Protein AF-0000000083564332 (afdb_homodimer)

Secondary structure (DSSP, 8-state):
--------------------------------------TT-----------------EEEEEEE--TTS--EEEEETTEEEEEEE-TT-BPPPEEE-SEEEEEEEEETT-TTS-SEEEEEEE-SSEEEEEEES-TTTT--EEEEEEEBTBEEEEEEE--TT---EEEEETTEEEEEEE-TT-BPPBEEE-SEEEEEEEEETT-SS---EEEEEEE-TT-EEEEEEESBSS--GGGTT-B-EEEEEEES-------/---------------------------------------------------------EEEEEEE--TTS--EEEEETTEEEEEEE-TT-BPPPEEE-SEEEEEEEEETT-TTS-SEEEEEEE-SSEEEEEEES-TTTT--EEEEEEEBTBEEEEEEE--TT---EEEEETTEEEEEEE-TT-BPPBEEE-SEEEEEEEEETT-TT--SEEEEEEE-TT-EEEEEEESBSS--GGGTT-B-EEEEEEES-------

Organism: NCBI:txid148449

Sequence (510 aa):
MPVSRRTALKSLGVAGGLTAASGTVFATGEHESDERSKQKKGGTAGDEHEQATDVPAAAVRVAHFSPDAPNVDVYVDWTRVLEDVPYGEISPYLEVEPGTYTVTITPAGDPETKAFEGEVTVGSGFYTVAAIGELGAGTFRPEVLTDAGSALVRAFHASPDAPAVDVYADGEPLFTNLSFGESTNYLAVPAGSYSLSLRPAGDAETVVAEFDATVEAGTAYTASAIGYLQPPADAADRGLEAAISVDGAMSASDDMPVSRRTALKSLGVAGGLTAASGTVFATGEHESDERSKQKKGGTAGDEHEQATDVPAAAVRVAHFSPDAPNVDVYVDWTRVLEDVPYGEISPYLEVEPGTYTVTITPAGDPETKAFEGEVTVGSGFYTVAAIGELGAGTFRPEVLTDAGSALVRAFHASPDAPAVDVYADGEPLFTNLSFGESTNYLAVPAGSYSLSLRPAGDAETVVAEFDATVEAGTAYTASAIGYLQPPADAADRGLEAAISVDGAMSASDD

Radius of gyration: 36.52 Å; Cα contacts (8 Å, |Δi|>4): 1128; chains: 2; bounding box: 143×78×130 Å

Structure (mmCIF, N/CA/C/O backbone):
data_AF-0000000083564332-model_v1
#
loop_
_entity.id
_entity.type
_entity.pdbx_description
1 polymer 'Uncharacterized protein DUF4397'
#
loop_
_atom_site.group_PDB
_atom_site.id
_atom_site.type_symbol
_atom_site.label_atom_id
_atom_site.label_alt_id
_atom_site.label_comp_id
_atom_site.label_asym_id
_atom_site.label_entity_id
_atom_site.label_seq_id
_atom_site.pdbx_PDB_ins_code
_atom_site.Cartn_x
_atom_site.Cartn_y
_atom_site.Cartn_z
_atom_site.occupancy
_atom_site.B_iso_or_equiv
_atom_site.auth_seq_id
_atom_site.auth_comp_id
_atom_site.auth_asym_id
_atom_site.auth_atom_id
_atom_site.pdbx_PDB_model_num
ATOM 1 N N . MET A 1 1 ? 10.727 -2.551 -61.781 1 20.52 1 MET A N 1
ATOM 2 C CA . MET A 1 1 ? 11.258 -1.196 -61.719 1 20.52 1 MET A CA 1
ATOM 3 C C . MET A 1 1 ? 12.68 -1.209 -61.156 1 20.52 1 MET A C 1
ATOM 5 O O . MET A 1 1 ? 13.094 -2.178 -60.5 1 20.52 1 MET A O 1
ATOM 9 N N . PRO A 1 2 ? 13.477 -0.041 -61 1 20.36 2 PRO A N 1
ATOM 10 C CA . PRO A 1 2 ? 14.922 0.136 -61.125 1 20.36 2 PRO A CA 1
ATOM 11 C C . PRO A 1 2 ? 15.688 -0.277 -59.875 1 20.36 2 PRO A C 1
ATOM 13 O O . PRO A 1 2 ? 15.203 -0.067 -58.75 1 20.36 2 PRO A O 1
ATOM 16 N N . VAL A 1 3 ? 16.656 -1.274 -59.906 1 23.8 3 VAL A N 1
ATOM 17 C CA . VAL A 1 3 ? 17.641 -2.061 -59.156 1 23.8 3 VAL A CA 1
ATOM 18 C C . VAL A 1 3 ? 18.844 -1.188 -58.812 1 23.8 3 VAL A C 1
ATOM 20 O O . VAL A 1 3 ? 19.906 -1.7 -58.469 1 23.8 3 VAL A O 1
ATOM 23 N N . SER A 1 4 ? 18.547 0.204 -58.531 1 20.61 4 SER A N 1
ATOM 24 C CA . SER A 1 4 ? 19.797 0.959 -58.594 1 20.61 4 SER A CA 1
ATOM 25 C C . SER A 1 4 ? 20.812 0.445 -57.594 1 20.61 4 SER A C 1
ATOM 27 O O . SER A 1 4 ? 20.453 0.12 -56.438 1 20.61 4 SER A O 1
ATOM 29 N N . ARG A 1 5 ? 22.156 0.259 -58.031 1 19.39 5 ARG A N 1
ATOM 30 C CA . ARG A 1 5 ? 23.5 -0.304 -57.938 1 19.39 5 ARG A CA 1
ATOM 31 C C . ARG A 1 5 ? 24.281 0.304 -56.781 1 19.39 5 ARG A C 1
ATOM 33 O O . ARG A 1 5 ? 23.906 1.361 -56.281 1 19.39 5 ARG A O 1
ATOM 40 N N . ARG A 1 6 ? 25.594 -0.061 -56.531 1 19.69 6 ARG A N 1
ATOM 41 C CA . ARG A 1 6 ? 26.703 -0.581 -55.719 1 19.69 6 ARG A CA 1
ATOM 42 C C . ARG A 1 6 ? 27.688 0.523 -55.406 1 19.69 6 ARG A C 1
ATOM 44 O O . ARG A 1 6 ? 28.734 0.262 -54.781 1 19.69 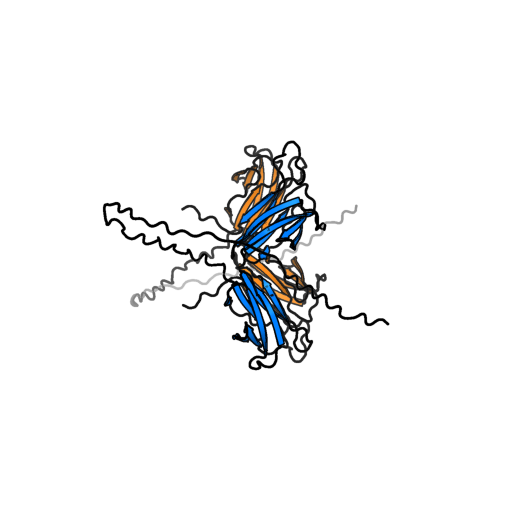6 ARG A O 1
ATOM 51 N N . THR A 1 7 ? 27.5 1.932 -55.688 1 18.09 7 THR A N 1
ATOM 52 C CA . THR A 1 7 ? 28.797 2.496 -56.031 1 18.09 7 THR A CA 1
ATOM 53 C C . THR A 1 7 ? 29.75 2.445 -54.844 1 18.09 7 THR A C 1
ATOM 55 O O . THR A 1 7 ? 29.312 2.605 -53.688 1 18.09 7 THR A O 1
ATOM 58 N N . ALA A 1 8 ? 31.172 2.414 -55.062 1 17.33 8 ALA A N 1
ATOM 59 C CA . ALA A 1 8 ? 32.594 2.07 -54.906 1 17.33 8 ALA A CA 1
ATOM 60 C C . ALA A 1 8 ? 33.312 3.107 -54.062 1 17.33 8 ALA A C 1
ATOM 62 O O . ALA A 1 8 ? 34.5 2.938 -53.75 1 17.33 8 ALA A O 1
ATOM 63 N N . LEU A 1 9 ? 32.688 4.121 -53.406 1 16.83 9 LEU A N 1
ATOM 64 C CA . LEU A 1 9 ? 33.656 5.207 -53.344 1 16.83 9 LEU A CA 1
ATOM 65 C C . LEU A 1 9 ? 34.844 4.84 -52.469 1 16.83 9 LEU A C 1
ATOM 67 O O . LEU A 1 9 ? 34.688 4.543 -51.281 1 16.83 9 LEU A O 1
ATOM 71 N N . LYS A 1 10 ? 36.125 4.664 -53 1 16.08 10 LYS A N 1
ATOM 72 C CA . LYS A 1 10 ? 37.5 4.266 -52.844 1 16.08 10 LYS A CA 1
ATOM 73 C C . LYS A 1 10 ? 38.281 5.27 -52 1 16.08 10 LYS A C 1
ATOM 75 O O . LYS A 1 10 ? 39.312 4.934 -51.438 1 16.08 10 LYS A O 1
ATOM 80 N N . SER A 1 11 ? 38 6.57 -51.844 1 15.91 11 SER A N 1
ATOM 81 C CA . SER A 1 11 ? 39.188 7.43 -52 1 15.91 11 SER A CA 1
ATOM 82 C C . SER A 1 11 ? 40.188 7.219 -50.875 1 15.91 11 SER A C 1
ATOM 84 O O . SER A 1 11 ? 39.812 7.137 -49.688 1 15.91 11 SER A O 1
ATOM 86 N N . LEU A 1 12 ? 41.5 6.758 -51.125 1 17.3 12 LEU A N 1
ATOM 87 C CA . LEU A 1 12 ? 42.844 6.344 -50.719 1 17.3 12 LEU A CA 1
ATOM 88 C C . LEU A 1 12 ? 43.625 7.531 -50.219 1 17.3 12 LEU A C 1
ATOM 90 O O . LEU A 1 12 ? 44.781 7.375 -49.812 1 17.3 12 LEU A O 1
ATOM 94 N N . GLY A 1 13 ? 43.094 8.648 -49.812 1 16.19 13 GLY A N 1
ATOM 95 C CA . GLY A 1 13 ? 44.031 9.734 -50 1 16.19 13 GLY A CA 1
ATOM 96 C C . GLY A 1 13 ? 45.344 9.523 -49.219 1 16.19 13 GLY A C 1
ATOM 97 O O . GLY A 1 13 ? 45.312 9.047 -48.094 1 16.19 13 GLY A O 1
ATOM 98 N N . VAL A 1 14 ? 46.531 9.625 -49.844 1 15.98 14 VAL A N 1
ATOM 99 C CA . VAL A 1 14 ? 47.969 9.43 -50.062 1 15.98 14 VAL A CA 1
ATOM 100 C C . VAL A 1 14 ? 48.75 10.273 -49.094 1 15.98 14 VAL A C 1
ATOM 102 O O . VAL A 1 14 ? 49.656 9.758 -48.406 1 15.98 14 VAL A O 1
ATOM 105 N N . ALA A 1 15 ? 49.062 11.555 -49.281 1 15.67 15 ALA A N 1
ATOM 106 C CA . ALA A 1 15 ? 50.375 11.922 -49.75 1 15.67 15 ALA A CA 1
ATOM 107 C C . ALA A 1 15 ? 51.312 12.273 -48.562 1 15.67 15 ALA A C 1
ATOM 109 O O . ALA A 1 15 ? 52.438 11.812 -48.5 1 15.67 15 ALA A O 1
ATOM 110 N N . GLY A 1 16 ? 51.312 13.461 -47.875 1 15.33 16 GLY A N 1
ATOM 111 C CA . GLY A 1 16 ? 52.344 14.438 -48.125 1 15.33 16 GLY A CA 1
ATOM 112 C C . GLY A 1 16 ? 53.594 14.188 -47.281 1 15.33 16 GLY A C 1
ATOM 113 O O . GLY A 1 16 ? 53.531 13.445 -46.312 1 15.33 16 GLY A O 1
ATOM 114 N N . GLY A 1 17 ? 54.688 15.141 -47.25 1 15.52 17 GLY A N 1
ATOM 115 C CA . GLY A 1 17 ? 56.062 15.367 -47.594 1 15.52 17 GLY A CA 1
ATOM 116 C C . GLY A 1 17 ? 57 15.258 -46.406 1 15.52 17 GLY A C 1
ATOM 117 O O . GLY A 1 17 ? 56.562 15.172 -45.25 1 15.52 17 GLY A O 1
ATOM 118 N N . LEU A 1 18 ? 58 16.281 -46.219 1 15.47 18 LEU A N 1
ATOM 119 C CA . LEU A 1 18 ? 59.438 16.328 -46.438 1 15.47 18 LEU A CA 1
ATOM 120 C C . LEU A 1 18 ? 60.188 16.172 -45.125 1 15.47 18 LEU A C 1
ATOM 122 O O . LEU A 1 18 ? 59.562 15.961 -44.062 1 15.47 18 LEU A O 1
ATOM 126 N N . THR A 1 19 ? 61 17.266 -44.594 1 15.44 19 THR A N 1
ATOM 127 C CA . THR A 1 19 ? 62.469 17.266 -44.656 1 15.44 19 THR A CA 1
ATOM 128 C C . THR A 1 19 ? 63.062 16.828 -43.344 1 15.44 19 THR A C 1
ATOM 130 O O . THR A 1 19 ? 62.375 16.781 -42.312 1 15.44 19 THR A O 1
ATOM 133 N N . ALA A 1 20 ? 64.188 17.641 -42.812 1 15.4 20 ALA A N 1
ATOM 134 C CA . ALA A 1 20 ? 65.625 17.344 -42.719 1 15.4 20 ALA A CA 1
ATOM 135 C C . ALA A 1 20 ? 66 16.984 -41.281 1 15.4 20 ALA A C 1
ATOM 137 O O . ALA A 1 20 ? 65.25 17.188 -40.344 1 15.4 20 ALA A O 1
ATOM 138 N N . ALA A 1 21 ? 67.25 17.688 -40.719 1 15.02 21 ALA A N 1
ATOM 139 C CA . ALA A 1 21 ? 68.562 17.156 -40.438 1 15.02 21 ALA A CA 1
ATOM 140 C C . ALA A 1 21 ? 68.75 16.953 -38.938 1 15.02 21 ALA A C 1
ATOM 142 O O . ALA A 1 21 ? 69.188 15.867 -38.5 1 15.02 21 ALA A O 1
ATOM 143 N N . SER A 1 22 ? 69.062 18.031 -38 1 15.86 22 SER A N 1
ATOM 144 C CA . SER A 1 22 ? 70.438 18.109 -37.594 1 15.86 22 SER A CA 1
ATOM 145 C C . SER A 1 22 ? 70.688 17.328 -36.281 1 15.86 22 SER A C 1
ATOM 147 O O . SER A 1 22 ? 69.75 17.094 -35.531 1 15.86 22 SER A O 1
ATOM 149 N N . GLY A 1 23 ? 72.062 17.234 -35.781 1 15.42 23 GLY A N 1
ATOM 150 C CA . GLY A 1 23 ? 73.062 16.312 -35.188 1 15.42 23 GLY A CA 1
ATOM 151 C C . GLY A 1 23 ? 73 16.266 -33.688 1 15.42 23 GLY A C 1
ATOM 152 O O . GLY A 1 23 ? 72.688 15.203 -33.094 1 15.42 23 GLY A O 1
ATOM 153 N N . THR A 1 24 ? 73.75 17.25 -32.969 1 16.41 24 THR A N 1
ATOM 154 C CA . THR A 1 24 ? 74.938 16.844 -32.188 1 16.41 24 THR A CA 1
ATOM 155 C C . THR A 1 24 ? 74.5 16.406 -30.781 1 16.41 24 THR A C 1
ATOM 157 O O . THR A 1 24 ? 73.438 16.719 -30.312 1 16.41 24 THR A O 1
ATOM 160 N N . VAL A 1 25 ? 75.688 16.047 -29.875 1 16.5 25 VAL A N 1
ATOM 161 C CA . VAL A 1 25 ? 76.25 15.047 -28.969 1 16.5 25 VAL A CA 1
ATOM 162 C C . VAL A 1 25 ? 76.062 15.508 -27.531 1 16.5 25 VAL A C 1
ATOM 164 O O . VAL A 1 25 ? 76 14.688 -26.609 1 16.5 25 VAL A O 1
ATOM 167 N N . PHE A 1 26 ? 75.625 16.75 -27.172 1 16.23 26 PHE A N 1
ATOM 168 C CA . PHE A 1 26 ? 76.5 17.203 -26.109 1 16.23 26 PHE A CA 1
ATOM 169 C C . PHE A 1 26 ? 76.312 16.359 -24.844 1 16.23 26 PHE A C 1
ATOM 171 O O . PHE A 1 26 ? 75.188 16.031 -24.5 1 16.23 26 PHE A O 1
ATOM 178 N N . ALA A 1 27 ? 77.438 16.109 -24.172 1 15.85 27 ALA A N 1
ATOM 179 C CA . ALA A 1 27 ? 78.062 15.203 -23.234 1 15.85 27 ALA A CA 1
ATOM 180 C C . ALA A 1 27 ? 77.5 15.367 -21.828 1 15.85 27 ALA A C 1
ATOM 182 O O . ALA A 1 27 ? 77.125 14.383 -21.203 1 15.85 27 ALA A O 1
ATOM 183 N N . THR A 1 28 ? 77.938 16.453 -21.094 1 17.2 28 THR A N 1
ATOM 184 C CA . THR A 1 28 ? 78.875 16.188 -20.016 1 17.2 28 THR A CA 1
ATOM 185 C C . THR A 1 28 ? 78.125 15.789 -18.734 1 17.2 28 THR A C 1
ATOM 187 O O . THR A 1 28 ? 76.938 16.016 -18.625 1 17.2 28 THR A O 1
ATOM 190 N N . GLY A 1 29 ? 78.812 16.062 -17.484 1 16.72 29 GLY A N 1
ATOM 191 C CA . GLY A 1 29 ? 79.438 15.422 -16.344 1 16.72 29 GLY A CA 1
ATOM 192 C C . GLY A 1 29 ? 78.625 15.547 -15.062 1 16.72 29 GLY A C 1
ATOM 193 O O . GLY A 1 29 ? 78.875 14.852 -14.086 1 16.72 29 GLY A O 1
ATOM 194 N N . GLU A 1 30 ? 77.812 16.641 -14.828 1 17.97 30 GLU A N 1
ATOM 195 C CA . GLU A 1 30 ? 78.125 17.125 -13.5 1 17.97 30 GLU A CA 1
ATOM 196 C C . GLU A 1 30 ? 77.562 16.219 -12.414 1 17.97 30 GLU A C 1
ATOM 198 O O . GLU A 1 30 ? 76.5 15.648 -12.555 1 17.97 30 GLU A O 1
ATOM 203 N N . HIS A 1 31 ? 78.375 16.094 -11.273 1 17.42 31 HIS A N 1
ATOM 204 C CA . HIS A 1 31 ? 78.688 15.219 -10.156 1 17.42 31 HIS A CA 1
ATOM 205 C C . HIS A 1 31 ? 77.625 15.273 -9.062 1 17.42 31 HIS A C 1
ATOM 207 O O . HIS A 1 31 ? 77.438 14.32 -8.305 1 17.42 31 HIS A O 1
ATOM 213 N N . GLU A 1 32 ? 76.938 16.422 -8.734 1 17.75 32 GLU A N 1
ATOM 214 C CA . GLU A 1 32 ? 77.125 16.703 -7.312 1 17.75 32 GLU A CA 1
ATOM 215 C C . GLU A 1 32 ? 76.438 15.664 -6.441 1 17.75 32 GLU A C 1
ATOM 217 O O . GLU A 1 32 ? 75.5 15.031 -6.875 1 17.75 32 GLU A O 1
ATOM 222 N N . SER A 1 33 ? 76.5 15.977 -5.09 1 18.41 33 SER A N 1
ATOM 223 C CA . SER A 1 33 ? 76.875 15.344 -3.83 1 18.41 33 SER A CA 1
ATOM 224 C C . SER A 1 33 ? 75.688 14.57 -3.24 1 18.41 33 SER A C 1
ATOM 226 O O . SER A 1 33 ? 75.75 13.352 -3.094 1 18.41 33 SER A O 1
ATOM 228 N N . ASP A 1 34 ? 75.188 15.133 -2.039 1 17.89 34 ASP A N 1
ATOM 229 C CA . ASP A 1 34 ? 75.312 14.531 -0.72 1 17.89 34 ASP A CA 1
ATOM 230 C C . ASP A 1 34 ? 74.188 13.586 -0.416 1 17.89 34 ASP A C 1
ATOM 232 O O . ASP A 1 34 ? 73.125 13.633 -1.087 1 17.89 34 ASP A O 1
ATOM 236 N N . GLU A 1 35 ? 73.625 13.828 0.876 1 20.25 35 GLU A N 1
ATOM 237 C CA . GLU A 1 35 ? 73.438 12.984 2.055 1 20.25 35 GLU A CA 1
ATOM 238 C C . GLU A 1 35 ? 72.125 12.203 2.004 1 20.25 35 GLU A C 1
ATOM 240 O O . GLU A 1 35 ? 71.125 12.695 1.476 1 20.25 35 GLU A O 1
ATOM 245 N N . ARG A 1 36 ? 72.188 11.125 2.775 1 18.58 36 ARG A N 1
ATOM 246 C CA . ARG A 1 36 ? 71.625 9.773 2.695 1 18.58 36 ARG A CA 1
ATOM 247 C C . ARG A 1 36 ? 70.125 9.773 2.943 1 18.58 36 ARG A C 1
ATOM 249 O O . ARG A 1 36 ? 69.375 9.328 2.098 1 18.58 36 ARG A O 1
ATOM 256 N N . SER A 1 37 ? 69.75 9.195 4.18 1 18.69 37 SER A N 1
ATOM 257 C CA . SER A 1 37 ? 69.188 7.863 4.352 1 18.69 37 SER A CA 1
ATOM 258 C C . SER A 1 37 ? 67.625 7.926 4.484 1 18.69 37 SER A C 1
ATOM 260 O O . SER A 1 37 ? 66.938 7.238 3.762 1 18.69 37 SER A O 1
ATOM 262 N N . LYS A 1 38 ? 67.188 7.625 5.898 1 18.94 38 LYS A N 1
ATOM 263 C CA . LYS A 1 38 ? 66.438 6.438 6.336 1 18.94 38 LYS A CA 1
ATOM 264 C C . LYS A 1 38 ? 64.938 6.684 6.336 1 18.94 38 LYS A C 1
ATOM 266 O O . LYS A 1 38 ? 64.125 5.789 6.676 1 18.94 38 LYS A O 1
ATOM 271 N N . GLN A 1 39 ? 64.5 7.84 6.582 1 20.89 39 GLN A N 1
ATOM 272 C CA . GLN A 1 39 ? 63.344 7.785 7.473 1 20.89 39 GLN A CA 1
ATOM 273 C C . GLN A 1 39 ? 62.125 7.203 6.758 1 20.89 39 GLN A C 1
ATOM 275 O O . GLN A 1 39 ? 61.125 7.906 6.508 1 20.89 39 GLN A O 1
ATOM 280 N N . LYS A 1 40 ? 62.25 6.195 5.977 1 20.09 40 LYS A N 1
ATOM 281 C CA . LYS A 1 40 ? 61.031 6.102 5.18 1 20.09 40 LYS A CA 1
ATOM 282 C C . LYS A 1 40 ? 59.875 5.461 5.977 1 20.09 40 LYS A C 1
ATOM 284 O O . LYS A 1 40 ? 58.844 5.137 5.422 1 20.09 40 LYS A O 1
ATOM 289 N N . LYS A 1 41 ? 60.031 5.195 7.301 1 21.38 41 LYS A N 1
ATOM 290 C CA . LYS A 1 41 ? 59.125 4.035 7.266 1 21.38 41 LYS A CA 1
ATOM 291 C C . LYS A 1 41 ? 57.906 4.301 6.402 1 21.38 41 LYS A C 1
ATOM 293 O O . LYS A 1 41 ? 57.562 5.457 6.156 1 21.38 41 LYS A O 1
ATOM 298 N N . GLY A 1 42 ? 57.031 3.154 6.488 1 22.52 42 GLY A N 1
ATOM 299 C CA . GLY A 1 42 ? 56 2.295 5.945 1 22.52 42 GLY A CA 1
ATOM 300 C C . GLY A 1 42 ? 54.625 2.949 5.93 1 22.52 42 GLY A C 1
ATOM 301 O O . GLY A 1 42 ? 54.156 3.469 6.949 1 22.52 42 GLY A O 1
ATOM 302 N N . GLY A 1 43 ? 54.375 3.65 4.996 1 26.17 43 GLY A N 1
ATOM 303 C CA . GLY A 1 43 ? 53.094 4.184 4.562 1 26.17 43 GLY A CA 1
ATOM 304 C C . GLY A 1 43 ? 51.969 3.174 4.648 1 26.17 43 GLY A C 1
ATOM 305 O O . GLY A 1 43 ? 51.469 2.695 3.623 1 26.17 43 GLY A O 1
ATOM 306 N N . THR A 1 44 ? 52.188 2.078 5.562 1 26.62 44 THR A N 1
ATOM 307 C CA . THR A 1 44 ? 51.031 1.223 5.203 1 26.62 44 THR A CA 1
ATOM 308 C C . THR A 1 44 ? 49.75 2.029 5.141 1 26.62 44 THR A C 1
ATOM 310 O O . THR A 1 44 ? 49.469 2.809 6.047 1 26.62 44 THR A O 1
ATOM 313 N N . ALA A 1 45 ? 49.25 2.279 3.949 1 26.36 45 ALA A N 1
ATOM 314 C CA . ALA A 1 45 ? 47.938 2.621 3.443 1 26.36 45 ALA A CA 1
ATOM 315 C C . ALA A 1 45 ? 46.844 2.031 4.332 1 26.36 45 ALA A C 1
ATOM 317 O O . ALA A 1 45 ? 46.969 0.9 4.805 1 26.36 45 ALA A O 1
ATOM 318 N N . GLY A 1 46 ? 46.281 2.887 5.133 1 29.73 46 GLY A N 1
ATOM 319 C CA . GLY A 1 46 ? 45 2.727 5.793 1 29.73 46 GLY A CA 1
ATOM 320 C C . GLY A 1 46 ? 44.031 1.86 5.008 1 29.73 46 GLY A C 1
ATOM 321 O O . GLY A 1 46 ? 43.844 2.061 3.807 1 29.73 46 GLY A O 1
ATOM 322 N N . ASP A 1 47 ? 44.062 0.531 5.199 1 32.25 47 ASP A N 1
ATOM 323 C CA . ASP A 1 47 ? 42.969 -0.355 4.797 1 32.25 47 ASP A CA 1
ATOM 324 C C . ASP A 1 47 ? 41.656 0.374 4.824 1 32.25 47 ASP A C 1
ATOM 326 O O . ASP A 1 47 ? 41.188 0.824 5.879 1 32.25 47 ASP A O 1
ATOM 330 N N . GLU A 1 48 ? 41.375 1.204 3.756 1 32.38 48 GLU A N 1
ATOM 331 C CA . GLU A 1 48 ? 40 1.501 3.369 1 32.38 48 GLU A CA 1
ATOM 332 C C . GLU A 1 48 ? 39.062 0.31 3.635 1 32.38 48 GLU A C 1
ATOM 334 O O . GLU A 1 48 ? 39.219 -0.748 3.02 1 32.38 48 GLU A O 1
ATOM 339 N N . HIS A 1 49 ? 38.875 0.002 4.891 1 32.34 49 HIS A N 1
ATOM 340 C CA . HIS A 1 49 ? 37.656 -0.771 5.062 1 32.34 49 HIS A CA 1
ATOM 341 C C . HIS A 1 49 ? 36.625 -0.396 4.016 1 32.34 49 HIS A C 1
ATOM 343 O O . HIS A 1 49 ? 36.125 0.733 4.004 1 32.34 49 HIS A O 1
ATOM 349 N N . GLU A 1 50 ? 36.906 -0.713 2.725 1 34.81 50 GLU A N 1
ATOM 350 C CA . GLU A 1 50 ? 35.75 -0.8 1.835 1 34.81 50 GLU A CA 1
ATOM 351 C C . GLU A 1 50 ? 34.5 -1.149 2.607 1 34.81 50 GLU A C 1
ATOM 353 O O . GLU A 1 50 ? 34.375 -2.258 3.133 1 34.81 50 GLU A O 1
ATOM 358 N N . GLN A 1 51 ? 34.094 -0.251 3.52 1 34.84 51 GLN A N 1
ATOM 359 C CA . GLN A 1 51 ? 32.656 -0.382 3.861 1 34.84 51 GLN A CA 1
ATOM 360 C C . GLN A 1 51 ? 31.875 -0.979 2.701 1 34.84 51 GLN A C 1
ATOM 362 O O . GLN A 1 51 ? 31.75 -0.355 1.646 1 34.84 51 GLN A O 1
ATOM 367 N N . ALA A 1 52 ? 32.062 -2.27 2.434 1 34.81 52 ALA A N 1
ATOM 368 C CA . ALA A 1 52 ? 31.094 -2.953 1.597 1 34.81 52 ALA A CA 1
ATOM 369 C C . ALA A 1 52 ? 29.75 -2.217 1.604 1 34.81 52 ALA A C 1
ATOM 371 O O . ALA A 1 52 ? 29.078 -2.139 2.639 1 34.81 52 ALA A O 1
ATOM 372 N N . THR A 1 53 ? 29.641 -1.057 1.102 1 42.59 53 THR A N 1
ATOM 373 C CA . THR A 1 53 ? 28.312 -0.551 0.757 1 42.59 53 THR A CA 1
ATOM 374 C C . THR A 1 53 ? 27.391 -1.694 0.361 1 42.59 53 THR A C 1
ATOM 376 O O . THR A 1 53 ? 27.547 -2.287 -0.708 1 42.59 53 THR A O 1
ATOM 379 N N . ASP A 1 54 ? 27.141 -2.725 1.157 1 47.81 54 ASP A N 1
ATOM 380 C CA . ASP A 1 54 ? 26.156 -3.781 1.01 1 47.81 54 ASP A CA 1
ATOM 381 C C . ASP A 1 54 ? 25 -3.326 0.127 1 47.81 54 ASP A C 1
ATOM 383 O O . ASP A 1 54 ? 24.266 -2.395 0.48 1 47.81 54 ASP A O 1
ATOM 387 N N . VAL A 1 55 ? 25.109 -3.242 -1.171 1 55.12 55 VAL A N 1
ATOM 388 C CA . VAL A 1 55 ? 24.078 -3.066 -2.184 1 55.12 55 VAL A CA 1
ATOM 389 C C . VAL A 1 55 ? 22.766 -3.678 -1.695 1 55.12 55 VAL A C 1
ATOM 391 O O . VAL A 1 55 ? 22.75 -4.805 -1.194 1 55.12 55 VAL A O 1
ATOM 394 N N . PRO A 1 56 ? 21.781 -3.061 -1.566 1 62.62 56 PRO A N 1
ATOM 395 C CA . PRO A 1 56 ? 20.469 -3.641 -1.235 1 62.62 56 PRO A CA 1
ATOM 396 C C . PRO A 1 56 ? 20.156 -4.891 -2.055 1 62.62 56 PRO A C 1
ATOM 398 O O . PRO A 1 56 ? 20.312 -4.883 -3.279 1 62.62 56 PRO A O 1
ATOM 401 N N . ALA A 1 57 ? 20.016 -6.227 -1.538 1 87 57 ALA A N 1
ATOM 402 C CA . ALA A 1 57 ? 19.703 -7.559 -2.035 1 87 57 ALA A CA 1
ATOM 403 C C . ALA A 1 57 ? 18.25 -7.633 -2.5 1 87 57 ALA A C 1
ATOM 405 O O . ALA A 1 57 ? 17.422 -6.781 -2.139 1 87 57 ALA A O 1
ATOM 406 N N . ALA A 1 58 ? 18.078 -8.359 -3.613 1 94.38 58 ALA A N 1
ATOM 407 C CA . ALA A 1 58 ? 16.719 -8.75 -3.988 1 94.38 58 ALA A CA 1
ATOM 408 C C . ALA A 1 58 ? 16.344 -10.094 -3.365 1 94.38 58 ALA A C 1
ATOM 410 O O . ALA A 1 58 ? 17.219 -10.93 -3.115 1 94.38 58 ALA A O 1
ATOM 411 N N . ALA A 1 59 ? 15.109 -10.219 -3.021 1 94.75 59 ALA A N 1
ATOM 412 C CA . ALA A 1 59 ? 14.531 -11.477 -2.562 1 94.75 59 ALA A CA 1
ATOM 413 C C . ALA A 1 59 ? 13.32 -11.867 -3.404 1 94.75 59 ALA A C 1
ATOM 415 O O . ALA A 1 59 ? 12.391 -11.07 -3.574 1 94.75 59 ALA A O 1
ATOM 416 N N . VAL A 1 60 ? 13.344 -13.062 -3.938 1 94.88 60 VAL A N 1
ATOM 417 C CA . VAL A 1 60 ? 12.305 -13.484 -4.863 1 94.88 60 VAL A CA 1
ATOM 418 C C . VAL A 1 60 ? 11.672 -14.789 -4.367 1 94.88 60 VAL A C 1
ATOM 420 O O . VAL A 1 60 ? 12.375 -15.695 -3.926 1 94.88 60 VAL A O 1
ATOM 423 N N . ARG A 1 61 ? 10.367 -14.875 -4.441 1 95.44 61 ARG A N 1
ATOM 424 C CA . ARG A 1 61 ? 9.672 -16.141 -4.195 1 95.44 61 ARG A CA 1
ATOM 425 C C . ARG A 1 61 ? 8.727 -16.484 -5.34 1 95.44 61 ARG A C 1
ATOM 427 O O . ARG A 1 61 ? 8.461 -15.641 -6.203 1 95.44 61 ARG A O 1
ATOM 434 N N . VAL A 1 62 ? 8.336 -17.734 -5.367 1 95.12 62 VAL A N 1
ATOM 435 C CA . VAL A 1 62 ? 7.457 -18.203 -6.434 1 95.12 62 VAL A CA 1
ATOM 436 C C . VAL A 1 62 ? 6.137 -18.688 -5.844 1 95.12 62 VAL A C 1
ATOM 438 O O . VAL A 1 62 ? 6.113 -19.281 -4.766 1 95.12 62 VAL A O 1
ATOM 441 N N . ALA A 1 63 ? 5.098 -18.422 -6.508 1 97.69 63 ALA A N 1
ATOM 442 C CA . ALA A 1 63 ? 3.77 -18.938 -6.199 1 97.69 63 ALA A CA 1
ATOM 443 C C . ALA A 1 63 ? 3.176 -19.672 -7.398 1 97.69 63 ALA A C 1
ATOM 445 O O . ALA A 1 63 ? 3.203 -19.172 -8.523 1 97.69 63 ALA A O 1
ATOM 446 N N . HIS A 1 64 ? 2.742 -20.875 -7.148 1 98.38 64 HIS A N 1
ATOM 447 C CA . HIS A 1 64 ? 2.115 -21.641 -8.219 1 98.38 64 HIS A CA 1
ATOM 448 C C . HIS A 1 64 ? 0.594 -21.578 -8.125 1 98.38 64 HIS A C 1
ATOM 450 O O . HIS A 1 64 ? -0.023 -22.328 -7.379 1 98.38 64 HIS A O 1
ATOM 456 N N . PHE A 1 65 ? -0.032 -20.734 -9.07 1 98.25 65 PHE A N 1
ATOM 457 C CA . PHE A 1 65 ? -1.471 -20.516 -9 1 98.25 65 PHE A CA 1
ATOM 458 C C . PHE A 1 65 ? -2.146 -20.906 -10.312 1 98.25 65 PHE A C 1
ATOM 460 O O . PHE A 1 65 ? -3.246 -20.438 -10.609 1 98.25 65 PHE A O 1
ATOM 467 N N . SER A 1 66 ? -1.488 -21.672 -11.109 1 97.69 66 SER A N 1
ATOM 468 C CA . SER A 1 66 ? -2.119 -22.234 -12.297 1 97.69 66 SER A CA 1
ATOM 469 C C . SER A 1 66 ? -2.852 -23.531 -11.969 1 97.69 66 SER A C 1
ATOM 471 O O . SER A 1 66 ? -2.223 -24.562 -11.758 1 97.69 66 SER A O 1
ATOM 473 N N . PRO A 1 67 ? -4.137 -23.484 -12.023 1 97.06 67 PRO A N 1
ATOM 474 C CA . PRO A 1 67 ? -4.871 -24.594 -11.43 1 97.06 67 PRO A CA 1
ATOM 475 C C . PRO A 1 67 ? -4.812 -25.859 -12.289 1 97.06 67 PRO A C 1
ATOM 477 O O . PRO A 1 67 ? -5.031 -26.969 -11.781 1 97.06 67 PRO A O 1
ATOM 480 N N . ASP A 1 68 ? -4.566 -25.828 -13.578 1 95.62 68 ASP A N 1
ATOM 481 C CA . ASP A 1 68 ? -4.574 -27.031 -14.406 1 95.62 68 ASP A CA 1
ATOM 482 C C . ASP A 1 68 ? -3.154 -27.531 -14.672 1 95.62 68 ASP A C 1
ATOM 484 O O . ASP A 1 68 ? -2.961 -28.547 -15.336 1 95.62 68 ASP A O 1
ATOM 488 N N . ALA A 1 69 ? -2.199 -26.75 -14.219 1 94.56 69 ALA A N 1
ATOM 489 C CA . ALA A 1 69 ? -0.812 -27.156 -14.43 1 94.56 69 ALA A CA 1
ATOM 490 C C . ALA A 1 69 ? -0.385 -28.203 -13.414 1 94.56 69 ALA A C 1
ATOM 492 O O . ALA A 1 69 ? -0.813 -28.172 -12.258 1 94.56 69 ALA A O 1
ATOM 493 N N . PRO A 1 70 ? 0.445 -29.188 -13.859 1 95.62 70 PRO A N 1
ATOM 494 C CA . PRO A 1 70 ? 1.049 -30.078 -12.867 1 95.62 70 PRO A CA 1
ATOM 495 C C . PRO A 1 70 ? 2.066 -29.359 -11.977 1 95.62 70 PRO A C 1
ATOM 497 O O . PRO A 1 70 ? 2.195 -28.141 -12.039 1 95.62 70 PRO A O 1
ATOM 500 N N . ASN A 1 71 ? 2.666 -30.156 -11.062 1 97.69 71 ASN A N 1
ATOM 501 C CA . ASN A 1 71 ? 3.783 -29.578 -10.336 1 97.69 71 ASN A CA 1
ATOM 502 C C . ASN A 1 71 ? 4.848 -29.031 -11.289 1 97.69 71 ASN A C 1
ATOM 504 O O . ASN A 1 71 ? 5.035 -29.547 -12.383 1 97.69 71 ASN A O 1
ATOM 508 N N . VAL A 1 72 ? 5.484 -28 -10.844 1 96.69 72 VAL A N 1
ATOM 509 C CA . VAL A 1 72 ? 6.414 -27.375 -11.766 1 96.69 72 VAL A CA 1
ATOM 510 C C . VAL A 1 72 ? 7.805 -27.297 -11.141 1 96.69 72 VAL A C 1
ATOM 512 O O . VAL A 1 72 ? 7.941 -27.344 -9.914 1 96.69 72 VAL A O 1
ATOM 515 N N . ASP A 1 73 ? 8.781 -27.234 -11.953 1 97.19 73 ASP A N 1
ATOM 516 C CA . ASP A 1 73 ? 10.156 -26.844 -11.625 1 97.19 73 ASP A CA 1
ATOM 517 C C . ASP A 1 73 ? 10.453 -25.422 -12.117 1 97.19 73 ASP A C 1
ATOM 519 O O . ASP A 1 73 ? 9.969 -25.016 -13.18 1 97.19 73 ASP A O 1
ATOM 523 N N . VAL A 1 74 ? 11.227 -24.719 -11.367 1 96.19 74 VAL A N 1
ATOM 524 C CA . VAL A 1 74 ? 11.594 -23.359 -11.727 1 96.19 74 VAL A CA 1
ATOM 525 C C . VAL A 1 74 ? 13.109 -23.266 -11.898 1 96.19 74 VAL A C 1
ATOM 527 O O . VAL A 1 74 ? 13.867 -23.672 -11.008 1 96.19 74 VAL A O 1
ATOM 530 N N . TYR A 1 75 ? 13.492 -22.797 -13.031 1 95.5 75 TYR A N 1
ATOM 531 C CA . TYR A 1 75 ? 14.898 -22.578 -13.344 1 95.5 75 TYR A CA 1
ATOM 532 C C . TYR A 1 75 ? 15.195 -21.078 -13.484 1 95.5 75 TYR A C 1
ATOM 534 O O . TYR A 1 75 ? 14.398 -20.344 -14.055 1 95.5 75 TYR A O 1
ATOM 542 N N . VAL A 1 76 ? 16.328 -20.641 -12.93 1 94.38 76 VAL A N 1
ATOM 543 C CA . VAL A 1 76 ? 16.859 -19.297 -13.125 1 94.38 76 VAL A CA 1
ATOM 544 C C . VAL A 1 76 ? 18.234 -19.375 -13.789 1 94.38 76 VAL A C 1
ATOM 546 O O . VAL A 1 76 ? 19.172 -19.969 -13.227 1 94.38 76 VAL A O 1
ATOM 549 N N . ASP A 1 77 ? 18.344 -18.797 -14.977 1 94.12 77 ASP A N 1
ATOM 550 C CA . ASP A 1 77 ? 19.562 -18.922 -15.773 1 94.12 77 ASP A CA 1
ATOM 551 C C . ASP A 1 77 ? 20.031 -20.375 -15.844 1 94.12 77 ASP A C 1
ATOM 553 O O . ASP A 1 77 ? 21.203 -20.672 -15.586 1 94.12 77 ASP A O 1
ATOM 557 N N . TRP A 1 78 ? 19.078 -21.219 -16.016 1 89.31 78 TRP A N 1
ATOM 558 C CA . TRP A 1 78 ? 19.234 -22.641 -16.297 1 89.31 78 TRP A CA 1
ATOM 559 C C . TRP A 1 78 ? 19.719 -23.406 -15.07 1 89.31 78 TRP A C 1
ATOM 561 O O . TRP A 1 78 ? 20.125 -24.562 -15.172 1 89.31 78 TRP A O 1
ATOM 571 N N . THR A 1 79 ? 19.703 -22.75 -13.969 1 94.62 79 THR A N 1
ATOM 572 C CA . THR A 1 79 ? 19.875 -23.438 -12.695 1 94.62 79 THR A CA 1
ATOM 573 C C . THR A 1 79 ? 18.531 -23.672 -12.016 1 94.62 79 THR A C 1
ATOM 575 O O . THR A 1 79 ? 17.75 -22.734 -11.836 1 94.62 79 THR A O 1
ATOM 578 N N . ARG A 1 80 ? 18.281 -24.906 -11.656 1 96.06 80 ARG A N 1
ATOM 579 C CA . ARG A 1 80 ? 17.016 -25.219 -10.977 1 96.06 80 ARG A CA 1
ATOM 580 C C . ARG A 1 80 ? 17.016 -24.656 -9.555 1 96.06 80 ARG A C 1
ATOM 582 O O . ARG A 1 80 ? 17.875 -25.016 -8.742 1 96.06 80 ARG A O 1
ATOM 589 N N . VAL A 1 81 ? 16.047 -23.859 -9.234 1 94.38 81 VAL A N 1
ATOM 590 C CA . VAL A 1 81 ? 16.031 -23.234 -7.918 1 94.38 81 VAL A CA 1
ATOM 591 C C . VAL A 1 81 ? 14.906 -23.812 -7.078 1 94.38 81 VAL A C 1
ATOM 593 O O . VAL A 1 81 ? 14.953 -23.781 -5.848 1 94.38 81 VAL A O 1
ATOM 596 N N . LEU A 1 82 ? 13.852 -24.234 -7.707 1 96 82 LEU A N 1
ATOM 597 C CA . LEU A 1 82 ? 12.75 -24.922 -7.043 1 96 82 LEU A CA 1
ATOM 598 C C . LEU A 1 82 ? 12.367 -26.188 -7.797 1 96 82 LEU A C 1
ATOM 600 O O . LEU A 1 82 ? 12.352 -26.203 -9.031 1 96 82 LEU A O 1
ATOM 604 N N . GLU A 1 83 ? 12.086 -27.172 -7.035 1 96.56 83 GLU A N 1
ATOM 605 C CA . GLU A 1 83 ? 11.711 -28.469 -7.602 1 96.56 83 GLU A CA 1
ATOM 606 C C . GLU A 1 83 ? 10.32 -28.891 -7.129 1 96.56 83 GLU A C 1
ATOM 608 O O . GLU A 1 83 ? 9.977 -28.719 -5.957 1 96.56 83 GLU A O 1
ATOM 613 N N . ASP A 1 84 ? 9.539 -29.344 -8.133 1 97.69 84 ASP A N 1
ATOM 614 C CA . ASP A 1 84 ? 8.289 -30.047 -7.859 1 97.69 84 ASP A CA 1
ATOM 615 C C . ASP A 1 84 ? 7.344 -29.172 -7.027 1 97.69 84 ASP A C 1
ATOM 617 O O . ASP A 1 84 ? 6.785 -29.641 -6.031 1 97.69 84 ASP A O 1
ATOM 621 N N . VAL A 1 85 ? 7.195 -27.906 -7.328 1 96.94 85 VAL A N 1
ATOM 622 C CA . VAL A 1 85 ? 6.309 -26.984 -6.633 1 96.94 85 VAL A CA 1
ATOM 623 C C . VAL A 1 85 ? 4.855 -27.297 -6.973 1 96.94 85 VAL A C 1
ATOM 625 O O . VAL A 1 85 ? 4.434 -27.156 -8.117 1 96.94 85 VAL A O 1
ATOM 628 N N . PRO A 1 86 ? 4.059 -27.781 -5.984 1 97.38 86 PRO A N 1
ATOM 629 C CA . PRO A 1 86 ? 2.664 -28.109 -6.277 1 97.38 86 PRO A CA 1
ATOM 630 C C . PRO A 1 86 ? 1.777 -26.875 -6.398 1 97.38 86 PRO A C 1
ATOM 632 O O . PRO A 1 86 ? 2.18 -25.781 -5.988 1 97.38 86 PRO A O 1
ATOM 635 N N . TYR A 1 87 ? 0.614 -27.047 -7.008 1 96.75 87 TYR A N 1
ATOM 636 C CA . TYR A 1 87 ? -0.39 -25.984 -7.082 1 96.75 87 TYR A CA 1
ATOM 637 C C . TYR A 1 87 ? -0.717 -25.453 -5.695 1 96.75 87 TYR A C 1
ATOM 639 O O . TYR A 1 87 ? -0.869 -26.219 -4.742 1 96.75 87 TYR A O 1
ATOM 647 N N . GLY A 1 88 ? -0.814 -24.109 -5.633 1 96.88 88 GLY A N 1
ATOM 648 C CA . GLY A 1 88 ? -1.218 -23.469 -4.398 1 96.88 88 GLY A CA 1
ATOM 649 C C . GLY A 1 88 ? -0.05 -23.141 -3.488 1 96.88 88 GLY A C 1
ATOM 650 O O . GLY A 1 88 ? -0.2 -22.375 -2.523 1 96.88 88 GLY A O 1
ATOM 651 N N . GLU A 1 89 ? 1.045 -23.609 -3.789 1 97 89 GLU A N 1
ATOM 652 C CA . GLU A 1 89 ? 2.213 -23.406 -2.939 1 97 89 GLU A CA 1
ATOM 653 C C . GLU A 1 89 ? 2.863 -22.047 -3.215 1 97 89 GLU A C 1
ATOM 655 O O . GLU A 1 89 ? 2.934 -21.609 -4.363 1 97 89 GLU A O 1
ATOM 660 N N . ILE A 1 90 ? 3.322 -21.422 -2.176 1 96.75 90 ILE A N 1
ATOM 661 C CA . ILE A 1 90 ? 4.16 -20.219 -2.197 1 96.75 90 ILE A CA 1
ATOM 662 C C . ILE A 1 90 ? 5.5 -20.516 -1.53 1 96.75 90 ILE A C 1
ATOM 664 O O . ILE A 1 90 ? 5.543 -20.922 -0.365 1 96.75 90 ILE A O 1
ATOM 668 N N . SER A 1 91 ? 6.52 -20.375 -2.219 1 94.81 91 SER A N 1
ATOM 669 C CA . SER A 1 91 ? 7.844 -20.719 -1.701 1 94.81 91 SER A CA 1
ATOM 670 C C . SER A 1 91 ? 8.344 -19.641 -0.734 1 94.81 91 SER A C 1
ATOM 672 O O . SER A 1 91 ? 7.816 -18.531 -0.697 1 94.81 91 SER A O 1
ATOM 674 N N . PRO A 1 92 ? 9.406 -19.969 0.133 1 93.88 92 PRO A N 1
ATOM 675 C CA . PRO A 1 92 ? 10.109 -18.891 0.836 1 93.88 92 PRO A CA 1
ATOM 676 C C . PRO A 1 92 ? 10.844 -17.953 -0.112 1 93.88 92 PRO A C 1
ATOM 678 O O . PRO A 1 92 ? 11.016 -18.266 -1.293 1 93.88 92 PRO A O 1
ATOM 681 N N . TYR A 1 93 ? 11.188 -16.828 0.37 1 95 93 TYR A N 1
ATOM 682 C CA . TYR A 1 93 ? 12.008 -15.922 -0.424 1 95 93 TYR A CA 1
ATOM 683 C C . TYR A 1 93 ? 13.422 -16.469 -0.589 1 95 93 TYR A C 1
ATOM 685 O O . TYR A 1 93 ? 14 -17.016 0.354 1 95 93 TYR A O 1
ATOM 693 N N . LEU A 1 94 ? 13.914 -16.297 -1.761 1 92.25 94 LEU A N 1
ATOM 694 C CA . LEU A 1 94 ? 15.305 -16.578 -2.084 1 92.25 94 LEU A CA 1
ATOM 695 C C . LEU A 1 94 ? 16.078 -15.289 -2.371 1 92.25 94 LEU A C 1
ATOM 697 O O . LEU A 1 94 ? 15.633 -14.469 -3.182 1 92.25 94 LEU A O 1
ATOM 701 N N . GLU A 1 95 ? 17.219 -15.125 -1.769 1 92.69 95 GLU A N 1
ATOM 702 C CA . GLU A 1 95 ? 18.031 -13.93 -2.006 1 92.69 95 GLU A CA 1
ATOM 703 C C . GLU A 1 95 ? 18.797 -14.039 -3.324 1 92.69 95 GLU A C 1
ATOM 705 O O . GLU A 1 95 ? 19.406 -15.062 -3.607 1 92.69 95 GLU A O 1
ATOM 710 N N . VAL A 1 96 ? 18.656 -13.016 -4.078 1 92.56 96 VAL A N 1
ATOM 711 C CA . VAL A 1 96 ? 19.391 -12.922 -5.332 1 92.56 96 VAL A CA 1
ATOM 712 C C . VAL A 1 96 ? 19.969 -11.516 -5.492 1 92.56 96 VAL A C 1
ATOM 714 O O . VAL A 1 96 ? 19.594 -10.594 -4.762 1 92.56 96 VAL A O 1
ATOM 717 N N . GLU A 1 97 ? 21 -11.375 -6.344 1 93.69 97 GLU A N 1
ATOM 718 C CA . GLU A 1 97 ? 21.438 -10.031 -6.703 1 93.69 97 GLU A CA 1
ATOM 719 C C . GLU A 1 97 ? 20.453 -9.344 -7.637 1 93.69 97 GLU A C 1
ATOM 721 O O . GLU A 1 97 ? 19.875 -9.992 -8.516 1 93.69 97 GLU A O 1
ATOM 726 N N . PRO A 1 98 ? 20.266 -8.039 -7.449 1 95.19 98 PRO A N 1
ATOM 727 C CA . PRO A 1 98 ? 19.453 -7.348 -8.453 1 95.19 98 PRO A CA 1
ATOM 728 C C . PRO A 1 98 ? 19.984 -7.539 -9.875 1 95.19 98 PRO A C 1
ATOM 730 O O . PRO A 1 98 ? 21.203 -7.586 -10.078 1 95.19 98 PRO A O 1
ATOM 733 N N . GLY A 1 99 ? 19.047 -7.645 -10.82 1 95.06 99 GLY A N 1
ATOM 734 C CA . GLY A 1 99 ? 19.453 -7.91 -12.188 1 95.06 99 GLY A CA 1
ATOM 735 C C . GLY A 1 99 ? 18.344 -8.516 -13.031 1 95.06 99 GLY A C 1
ATOM 736 O O . GLY A 1 99 ? 17.172 -8.531 -12.617 1 95.06 99 GLY A O 1
ATOM 737 N N . THR A 1 100 ? 18.719 -8.828 -14.242 1 96.81 100 THR A N 1
ATOM 738 C CA . THR A 1 100 ? 17.812 -9.492 -15.172 1 96.81 100 THR A CA 1
ATOM 739 C C . THR A 1 100 ? 18.172 -10.969 -15.312 1 96.81 100 THR A C 1
ATOM 741 O O . THR A 1 100 ? 19.344 -11.312 -15.516 1 96.81 100 THR A O 1
ATOM 744 N N . TYR A 1 101 ? 17.172 -11.797 -15.141 1 95.75 101 TYR A N 1
ATOM 745 C CA . TYR A 1 101 ? 17.359 -13.242 -15.156 1 95.75 101 TYR A CA 1
ATOM 746 C C . TYR A 1 101 ? 16.453 -13.906 -16.172 1 95.75 101 TYR A C 1
ATOM 748 O O . TYR A 1 101 ? 15.336 -13.445 -16.422 1 95.75 101 TYR A O 1
ATOM 756 N N . THR A 1 102 ? 16.906 -14.961 -16.734 1 96.62 102 THR A N 1
ATOM 757 C CA . THR A 1 102 ? 16.031 -15.812 -17.531 1 96.62 102 THR A CA 1
ATOM 758 C C . THR A 1 102 ? 15.328 -16.828 -16.641 1 96.62 102 THR A C 1
ATOM 760 O O . THR A 1 102 ? 15.977 -17.641 -15.977 1 96.62 102 THR A O 1
ATOM 763 N N . VAL A 1 103 ? 14.039 -16.75 -16.594 1 94.62 103 VAL A N 1
ATOM 764 C CA . VAL A 1 103 ? 13.242 -17.672 -15.812 1 94.62 103 VAL A CA 1
ATOM 765 C C . VAL A 1 103 ? 12.586 -18.703 -16.734 1 94.62 103 VAL A C 1
ATOM 767 O O . VAL A 1 103 ? 12.016 -18.344 -17.766 1 94.62 103 VAL A O 1
ATOM 770 N N . THR A 1 104 ? 12.742 -19.969 -16.391 1 95.62 104 THR A N 1
ATOM 771 C CA . THR A 1 104 ? 12.102 -21.078 -17.109 1 95.62 104 THR A CA 1
ATOM 772 C C . THR A 1 104 ? 11.258 -21.922 -16.156 1 95.62 104 THR A C 1
ATOM 774 O O . THR A 1 104 ? 11.727 -22.297 -15.07 1 95.62 104 THR A O 1
ATOM 777 N N . ILE A 1 105 ? 10.062 -22.109 -16.469 1 95.62 105 ILE A N 1
ATOM 778 C CA . ILE A 1 105 ? 9.156 -22.953 -15.703 1 95.62 105 ILE A CA 1
ATOM 779 C C . ILE A 1 105 ? 8.773 -24.188 -16.531 1 95.62 105 ILE A C 1
ATOM 781 O O . ILE A 1 105 ? 8.352 -24.062 -17.672 1 95.62 105 ILE A O 1
ATOM 785 N N . THR A 1 106 ? 8.945 -25.344 -15.984 1 96.06 106 THR A N 1
ATOM 786 C CA . THR A 1 106 ? 8.641 -26.609 -16.641 1 96.06 106 THR A CA 1
ATOM 787 C C . THR A 1 106 ? 7.812 -27.516 -15.734 1 96.06 106 THR A C 1
ATOM 789 O O . THR A 1 106 ? 7.824 -27.344 -14.516 1 96.06 106 THR A O 1
ATOM 792 N N . PRO A 1 107 ? 7.039 -28.375 -16.453 1 95.06 107 PRO A N 1
ATOM 793 C CA . PRO A 1 107 ? 6.52 -29.438 -15.586 1 95.06 107 PRO A CA 1
ATOM 794 C C . PRO A 1 107 ? 7.621 -30.188 -14.836 1 95.06 107 PRO A C 1
ATOM 796 O O . PRO A 1 107 ? 8.719 -30.375 -15.367 1 95.06 107 PRO A O 1
ATOM 799 N N . ALA A 1 108 ? 7.277 -30.469 -13.609 1 96.31 108 ALA A N 1
ATOM 800 C CA . ALA A 1 108 ? 8.273 -31.141 -12.773 1 96.31 108 ALA A CA 1
ATOM 801 C C . ALA A 1 108 ? 8.852 -32.375 -13.477 1 96.31 108 ALA A C 1
ATOM 803 O O . ALA A 1 108 ? 8.102 -33.188 -13.984 1 96.31 108 ALA A O 1
ATOM 804 N N . GLY A 1 109 ? 10.188 -32.469 -13.555 1 94.94 109 GLY A N 1
ATOM 805 C CA . GLY A 1 109 ? 10.883 -33.625 -14.094 1 94.94 109 GLY A CA 1
ATOM 806 C C . GLY A 1 109 ? 10.93 -33.656 -15.609 1 94.94 109 GLY A C 1
ATOM 807 O O . GLY A 1 109 ? 11.383 -34.625 -16.203 1 94.94 109 GLY A O 1
ATOM 808 N N . ASP A 1 110 ? 10.469 -32.625 -16.219 1 94.12 110 ASP A N 1
ATOM 809 C CA . ASP A 1 110 ? 10.438 -32.562 -17.672 1 94.12 110 ASP A CA 1
ATOM 810 C C . ASP A 1 110 ? 11.062 -31.266 -18.172 1 94.12 110 ASP A C 1
ATOM 812 O O . ASP A 1 110 ? 10.352 -30.391 -18.688 1 94.12 110 ASP A O 1
ATOM 816 N N . PRO A 1 111 ? 12.336 -31.219 -18.141 1 90.75 111 PRO A N 1
ATOM 817 C CA . PRO A 1 111 ? 13.008 -29.969 -18.5 1 90.75 111 PRO A CA 1
ATOM 818 C C . PRO A 1 111 ? 12.883 -29.641 -19.984 1 90.75 111 PRO A C 1
ATOM 820 O O . PRO A 1 111 ? 13.164 -28.5 -20.391 1 90.75 111 PRO A O 1
ATOM 823 N N . GLU A 1 112 ? 12.453 -30.531 -20.828 1 92 112 GLU A N 1
ATOM 824 C CA . GLU A 1 112 ? 12.359 -30.312 -22.266 1 92 112 GLU A CA 1
ATOM 825 C C . GLU A 1 112 ? 11.094 -29.531 -22.609 1 92 112 GLU A C 1
ATOM 827 O O . GLU A 1 112 ? 11.062 -28.812 -23.625 1 92 112 GLU A O 1
ATOM 832 N N . THR A 1 113 ? 10.117 -29.703 -21.828 1 92.62 113 THR A N 1
ATOM 833 C CA . THR A 1 113 ? 8.867 -28.984 -22.031 1 92.62 113 THR A CA 1
ATOM 834 C C . THR A 1 113 ? 8.859 -27.672 -21.234 1 92.62 113 THR A C 1
ATOM 836 O O . THR A 1 113 ? 8.906 -27.688 -20.016 1 92.62 113 THR A O 1
ATOM 839 N N . LYS A 1 114 ? 8.836 -26.594 -21.953 1 93.69 114 LYS A N 1
ATOM 840 C CA . LYS A 1 114 ? 8.844 -25.297 -21.297 1 93.69 114 LYS A CA 1
ATOM 841 C C . LYS A 1 114 ? 7.449 -24.672 -21.266 1 93.69 114 LYS A C 1
ATOM 843 O O . LYS A 1 114 ? 6.93 -24.266 -22.312 1 93.69 114 LYS A O 1
ATOM 848 N N . ALA A 1 115 ? 6.914 -24.625 -20.062 1 92.69 115 ALA A N 1
ATOM 849 C CA . ALA A 1 115 ? 5.637 -23.938 -19.906 1 92.69 115 ALA A CA 1
ATOM 850 C C . ALA A 1 115 ? 5.801 -22.438 -20.078 1 92.69 115 ALA A C 1
ATOM 852 O O . ALA A 1 115 ? 4.871 -21.75 -20.516 1 92.69 115 ALA A O 1
ATOM 853 N N . PHE A 1 116 ? 6.879 -21.938 -19.641 1 92.75 116 PHE A N 1
ATOM 854 C CA . PHE A 1 116 ? 7.238 -20.531 -19.781 1 92.75 116 PHE A CA 1
ATOM 855 C C . PHE A 1 116 ? 8.75 -20.359 -19.828 1 92.75 116 PHE A C 1
ATOM 857 O O . PHE A 1 116 ? 9.492 -21.062 -19.156 1 92.75 116 PHE A O 1
ATOM 864 N N . GLU A 1 117 ? 9.172 -19.422 -20.641 1 94.56 117 GLU A N 1
ATOM 865 C CA . GLU A 1 117 ? 10.547 -18.938 -20.656 1 94.56 117 GLU A CA 1
ATOM 866 C C . GLU A 1 117 ? 10.602 -17.438 -20.984 1 94.56 117 GLU A C 1
ATOM 868 O O . GLU A 1 117 ? 10.047 -17 -21.984 1 94.56 117 GLU A O 1
ATOM 873 N N . GLY A 1 118 ? 11.242 -16.656 -20.141 1 94.25 118 GLY A N 1
ATOM 874 C CA . GLY A 1 118 ? 11.32 -15.227 -20.344 1 94.25 118 GLY A CA 1
ATOM 875 C C . GLY A 1 118 ? 12.227 -14.531 -19.344 1 94.25 118 GLY A C 1
ATOM 876 O O . GLY A 1 118 ? 12.734 -15.156 -18.422 1 94.25 118 GLY A O 1
ATOM 877 N N . GLU A 1 119 ? 12.461 -13.25 -19.656 1 95.38 119 GLU A N 1
ATOM 878 C CA . GLU A 1 119 ? 13.312 -12.445 -18.797 1 95.38 119 GLU A CA 1
ATOM 879 C C . GLU A 1 119 ? 12.5 -11.758 -17.703 1 95.38 119 GLU A C 1
ATOM 881 O O . GLU A 1 119 ? 11.398 -11.266 -17.953 1 95.38 119 GLU A O 1
ATOM 886 N N . VAL A 1 120 ? 13.039 -11.852 -16.516 1 94.12 120 VAL A N 1
ATOM 887 C CA . VAL A 1 120 ? 12.477 -11.156 -15.359 1 94.12 120 VAL A CA 1
ATOM 888 C C . VAL A 1 120 ? 13.531 -10.25 -14.734 1 94.12 120 VAL A C 1
ATOM 890 O O . VAL A 1 120 ? 14.641 -10.695 -14.422 1 94.12 120 VAL A O 1
ATOM 893 N N . THR A 1 121 ? 13.195 -8.984 -14.617 1 94.88 121 THR A N 1
ATOM 894 C CA . THR A 1 121 ? 14.102 -8.023 -14 1 94.88 121 THR A CA 1
ATOM 895 C C . THR A 1 121 ? 13.656 -7.703 -12.578 1 94.88 121 THR A C 1
ATOM 897 O O . THR A 1 121 ? 12.477 -7.445 -12.328 1 94.88 121 THR A O 1
ATOM 900 N N . VAL A 1 122 ? 14.594 -7.82 -11.656 1 95.38 122 VAL A N 1
ATOM 901 C CA . VAL A 1 122 ? 14.297 -7.48 -10.273 1 95.38 122 VAL A CA 1
ATOM 902 C C . VAL A 1 122 ? 15.281 -6.434 -9.766 1 95.38 122 VAL A C 1
ATOM 904 O O . VAL A 1 122 ? 16.469 -6.473 -10.117 1 95.38 122 VAL A O 1
ATOM 907 N N . GLY A 1 123 ? 14.766 -5.43 -9.102 1 95.44 123 GLY A N 1
ATOM 908 C CA . GLY A 1 123 ? 15.578 -4.465 -8.375 1 95.44 123 GLY A CA 1
ATOM 909 C C . GLY A 1 123 ? 15.781 -4.836 -6.918 1 95.44 123 GLY A C 1
ATOM 910 O O . GLY A 1 123 ? 15.516 -5.969 -6.516 1 95.44 123 GLY A O 1
ATOM 911 N N . SER A 1 124 ? 16.391 -3.895 -6.191 1 96.12 124 SER A N 1
ATOM 912 C CA . SER A 1 124 ? 16.562 -4.086 -4.754 1 96.12 124 SER A CA 1
ATOM 913 C C . SER A 1 124 ? 15.219 -4.074 -4.035 1 96.12 124 SER A C 1
ATOM 915 O O . SER A 1 124 ? 14.625 -3.014 -3.83 1 96.12 124 SER A O 1
ATOM 917 N N . GLY A 1 125 ? 14.766 -5.27 -3.693 1 96.75 125 GLY A N 1
ATOM 918 C CA . GLY A 1 125 ? 13.445 -5.398 -3.096 1 96.75 125 GLY A CA 1
ATOM 919 C C . GLY A 1 125 ? 12.969 -6.836 -3.023 1 96.75 125 GLY A C 1
ATOM 920 O O . GLY A 1 125 ? 13.734 -7.77 -3.26 1 96.75 125 GLY A O 1
ATOM 921 N N . PHE A 1 126 ? 11.758 -7.02 -2.619 1 97.06 126 PHE A N 1
ATOM 922 C CA . PHE A 1 126 ? 11.102 -8.312 -2.494 1 97.06 126 PHE A CA 1
ATOM 923 C C . PHE A 1 126 ? 10.094 -8.523 -3.617 1 97.06 126 PHE A C 1
ATOM 925 O O . PHE A 1 126 ? 9.359 -7.598 -3.982 1 97.06 126 PHE A O 1
ATOM 932 N N . TYR A 1 127 ? 10.07 -9.758 -4.105 1 97.25 127 TYR A N 1
ATOM 933 C CA . TYR A 1 127 ? 9.211 -10.039 -5.25 1 97.25 127 TYR A CA 1
ATOM 934 C C . TYR A 1 127 ? 8.547 -11.398 -5.113 1 97.25 127 TYR A C 1
ATOM 936 O O . TYR A 1 127 ? 9.148 -12.336 -4.582 1 97.25 127 TYR A O 1
ATOM 944 N N . THR A 1 128 ? 7.367 -11.461 -5.594 1 97.12 128 THR A N 1
ATOM 945 C CA . THR A 1 128 ? 6.699 -12.727 -5.859 1 97.12 128 THR A CA 1
ATOM 946 C C . THR A 1 128 ? 6.492 -12.93 -7.359 1 97.12 128 THR A C 1
ATOM 948 O O . THR A 1 128 ? 5.922 -12.07 -8.031 1 97.12 128 THR A O 1
ATOM 951 N N . VAL A 1 129 ? 7.035 -13.945 -7.891 1 96 129 VAL A N 1
ATOM 952 C CA . VAL A 1 129 ? 6.719 -14.383 -9.25 1 96 129 VAL A CA 1
ATOM 953 C C . VAL A 1 129 ? 5.602 -15.422 -9.211 1 96 129 VAL A C 1
ATOM 955 O O . VAL A 1 129 ? 5.84 -16.578 -8.867 1 96 129 VAL A O 1
ATOM 958 N N . ALA A 1 130 ? 4.418 -15.07 -9.555 1 97.69 130 ALA A N 1
ATOM 959 C CA . ALA A 1 130 ? 3.242 -15.93 -9.492 1 97.69 130 ALA A CA 1
ATOM 960 C C . ALA A 1 130 ? 2.926 -16.531 -10.859 1 97.69 130 ALA A C 1
ATOM 962 O O . ALA A 1 130 ? 2.68 -15.812 -11.82 1 97.69 130 ALA A O 1
ATOM 963 N N . ALA A 1 131 ? 3.008 -17.828 -10.922 1 97 131 ALA A N 1
ATOM 964 C CA . ALA A 1 131 ? 2.549 -18.516 -12.125 1 97 131 ALA A CA 1
ATOM 965 C C . ALA A 1 131 ? 1.025 -18.594 -12.164 1 97 131 ALA A C 1
ATOM 967 O O . ALA A 1 131 ? 0.413 -19.234 -11.305 1 97 131 ALA A O 1
ATOM 968 N N . ILE A 1 132 ? 0.482 -17.984 -13.125 1 97.94 132 ILE A N 1
ATOM 969 C CA . ILE A 1 132 ? -0.973 -17.953 -13.219 1 97.94 132 ILE A CA 1
ATOM 970 C C . ILE A 1 132 ? -1.408 -18.391 -14.617 1 97.94 132 ILE A C 1
ATOM 972 O O . ILE A 1 132 ? -0.571 -18.719 -15.461 1 97.94 132 ILE A O 1
ATOM 976 N N . GLY A 1 133 ? -2.73 -18.359 -14.773 1 97.44 133 GLY A N 1
ATOM 977 C CA . GLY A 1 133 ? -3.27 -18.797 -16.047 1 97.44 133 GLY A CA 1
ATOM 978 C C . GLY A 1 133 ? -3.357 -20.312 -16.172 1 97.44 133 GLY A C 1
ATOM 979 O O . GLY A 1 133 ? -3.258 -21.031 -15.164 1 97.44 133 GLY A O 1
ATOM 980 N N . GLU A 1 134 ? -3.604 -20.781 -17.422 1 96 134 GLU A N 1
ATOM 981 C CA . GLU A 1 134 ? -3.826 -22.203 -17.672 1 96 134 GLU A CA 1
ATOM 982 C C . GLU A 1 134 ? -2.924 -22.719 -18.781 1 96 134 GLU A C 1
ATOM 984 O O . GLU A 1 134 ? -2.73 -22.031 -19.797 1 96 134 GLU A O 1
ATOM 989 N N . LEU A 1 135 ? -2.438 -23.938 -18.547 1 92.88 135 LEU A N 1
ATOM 990 C CA . LEU A 1 135 ? -1.65 -24.562 -19.609 1 92.88 135 LEU A CA 1
ATOM 991 C C . LEU A 1 135 ? -2.529 -24.922 -20.797 1 92.88 135 LEU A C 1
ATOM 993 O O . LEU A 1 135 ? -2.18 -24.609 -21.953 1 92.88 135 LEU A O 1
ATOM 997 N N . GLY A 1 136 ? -3.654 -25.562 -20.531 1 91.69 136 GLY A N 1
ATOM 998 C CA . GLY A 1 136 ? -4.543 -26.016 -21.594 1 91.69 136 GLY A CA 1
ATOM 999 C C . GLY A 1 136 ? -5.043 -24.891 -22.484 1 91.69 136 GLY A C 1
ATOM 1000 O O . GLY A 1 136 ? -5.145 -25.062 -23.703 1 91.69 136 GLY A O 1
ATOM 1001 N N . ALA A 1 137 ? -5.348 -23.75 -21.891 1 93.25 137 ALA A N 1
ATOM 1002 C CA . ALA A 1 137 ? -5.891 -22.609 -22.641 1 93.25 137 ALA A CA 1
ATOM 1003 C C . ALA A 1 137 ? -4.77 -21.766 -23.234 1 93.25 137 ALA A C 1
ATOM 1005 O O . ALA A 1 137 ? -5.031 -20.797 -23.938 1 93.25 137 ALA A O 1
ATOM 1006 N N . GLY A 1 138 ? -3.506 -22.078 -22.906 1 92.69 138 GLY A N 1
ATOM 1007 C CA . GLY A 1 138 ? -2.375 -21.328 -23.438 1 92.69 138 GLY A CA 1
ATOM 1008 C C . GLY A 1 138 ? -2.211 -19.969 -22.797 1 92.69 138 GLY A C 1
ATOM 1009 O O . GLY A 1 138 ? -1.672 -19.047 -23.422 1 92.69 138 GLY A O 1
ATOM 1010 N N . THR A 1 139 ? -2.73 -19.734 -21.594 1 95 139 THR A N 1
ATOM 1011 C CA . THR A 1 139 ? -2.67 -18.438 -20.938 1 95 139 THR A CA 1
ATOM 1012 C C . THR A 1 139 ? -1.67 -18.453 -19.781 1 95 139 THR A C 1
ATOM 1014 O O . THR A 1 139 ? -1.554 -17.484 -19.031 1 95 139 THR A O 1
ATOM 1017 N N . PHE A 1 140 ? -0.938 -19.562 -19.609 1 95.12 140 PHE A N 1
ATOM 1018 C CA . PHE A 1 140 ? 0.047 -19.719 -18.547 1 95.12 140 PHE A CA 1
ATOM 1019 C C . PHE A 1 140 ? 1.136 -18.656 -18.656 1 95.12 140 PHE A C 1
ATOM 1021 O O . PHE A 1 140 ? 1.717 -18.469 -19.734 1 95.12 140 PHE A O 1
ATOM 1028 N N . ARG A 1 141 ? 1.387 -17.953 -17.547 1 93.81 141 ARG A N 1
ATOM 1029 C CA . ARG A 1 141 ? 2.42 -16.922 -17.516 1 93.81 141 ARG A CA 1
ATOM 1030 C C . ARG A 1 141 ? 2.795 -16.578 -16.078 1 93.81 141 ARG A C 1
ATOM 1032 O O . ARG A 1 141 ? 2.006 -16.781 -15.156 1 93.81 141 ARG A O 1
ATOM 1039 N N . PRO A 1 142 ? 3.951 -16.109 -15.93 1 94.38 142 PRO A N 1
ATOM 1040 C CA . PRO A 1 142 ? 4.293 -15.516 -14.633 1 94.38 142 PRO A CA 1
ATOM 1041 C C . PRO A 1 142 ? 3.828 -14.07 -14.508 1 94.38 142 PRO A C 1
ATOM 1043 O O . PRO A 1 142 ? 3.787 -13.344 -15.5 1 94.38 142 PRO A O 1
ATOM 1046 N N . GLU A 1 143 ? 3.383 -13.703 -13.414 1 96.56 143 GLU A N 1
ATOM 1047 C CA . GLU A 1 143 ? 3.176 -12.312 -13.008 1 96.56 143 GLU A CA 1
ATOM 1048 C C . GLU A 1 143 ? 4.148 -11.914 -11.898 1 96.56 143 GLU A C 1
ATOM 1050 O O . GLU A 1 143 ? 4.254 -12.602 -10.883 1 96.56 143 GLU A O 1
ATOM 1055 N N . VAL A 1 144 ? 4.895 -10.852 -12.172 1 96.19 144 VAL A N 1
ATOM 1056 C CA . VAL A 1 144 ? 5.859 -10.398 -11.172 1 96.19 144 VAL A CA 1
ATOM 1057 C C . VAL A 1 144 ? 5.219 -9.344 -10.273 1 96.19 144 VAL A C 1
ATOM 1059 O O . VAL A 1 144 ? 4.777 -8.297 -10.758 1 96.19 144 VAL A O 1
ATOM 1062 N N . LEU A 1 145 ? 5.152 -9.594 -9.008 1 98.12 145 LEU A N 1
ATOM 1063 C CA . LEU A 1 145 ? 4.617 -8.68 -8 1 98.12 145 LEU A CA 1
ATOM 1064 C C . LEU A 1 145 ? 5.73 -8.125 -7.121 1 98.12 145 LEU A C 1
ATOM 1066 O O . LEU A 1 145 ? 6.555 -8.883 -6.602 1 98.12 145 LEU A O 1
ATOM 1070 N N . THR A 1 146 ? 5.789 -6.816 -6.957 1 98.25 146 THR A N 1
ATOM 1071 C CA . THR A 1 146 ? 6.695 -6.227 -5.973 1 98.25 146 THR A CA 1
ATOM 1072 C C . THR A 1 146 ? 6.059 -6.23 -4.586 1 98.25 146 THR A C 1
ATOM 1074 O O . THR A 1 146 ? 4.965 -5.699 -4.395 1 98.25 146 THR A O 1
ATOM 1077 N N . ASP A 1 147 ? 6.738 -6.816 -3.648 1 98.31 147 ASP A N 1
ATOM 1078 C CA . ASP A 1 147 ? 6.121 -7.094 -2.354 1 98.31 147 ASP A CA 1
ATOM 1079 C C . ASP A 1 147 ? 6.578 -6.082 -1.303 1 98.31 147 ASP A C 1
ATOM 1081 O O . ASP A 1 147 ? 7.621 -5.445 -1.458 1 98.31 147 ASP A O 1
ATOM 1085 N N . ALA A 1 148 ? 5.703 -5.977 -0.254 1 97.5 148 ALA A N 1
ATOM 1086 C CA . ALA A 1 148 ? 6.199 -5.332 0.959 1 97.5 148 ALA A CA 1
ATOM 1087 C C . ALA A 1 148 ? 7.512 -5.961 1.415 1 97.5 148 ALA A C 1
ATOM 1089 O O . ALA A 1 148 ? 7.77 -7.141 1.149 1 97.5 148 ALA A O 1
ATOM 1090 N N . GLY A 1 149 ? 8.273 -5.336 2.184 1 95.5 149 GLY A N 1
ATOM 1091 C CA . GLY A 1 149 ? 9.695 -5.605 2.369 1 95.5 149 GLY A CA 1
ATOM 1092 C C . GLY A 1 149 ? 10.586 -4.73 1.508 1 95.5 149 GLY A C 1
ATOM 1093 O O . GLY A 1 149 ? 11.734 -4.465 1.865 1 95.5 149 GLY A O 1
ATOM 1094 N N . SER A 1 150 ? 10.062 -4.52 0.317 1 97.19 150 SER A N 1
ATOM 1095 C CA . SER A 1 150 ? 10.602 -3.408 -0.463 1 97.19 150 SER A CA 1
ATOM 1096 C C . SER A 1 150 ? 10.25 -2.066 0.168 1 97.19 150 SER A C 1
ATOM 1098 O O . SER A 1 150 ? 9.703 -2.02 1.271 1 97.19 150 SER A O 1
ATOM 1100 N N . ALA A 1 151 ? 10.648 -1.002 -0.511 1 97.25 151 ALA A N 1
ATOM 1101 C CA . ALA A 1 151 ? 10.156 0.292 -0.05 1 97.25 151 ALA A CA 1
ATOM 1102 C C . ALA A 1 151 ? 8.664 0.45 -0.354 1 97.25 151 ALA A C 1
ATOM 1104 O O . ALA A 1 151 ? 8.195 0.024 -1.41 1 97.25 151 ALA A O 1
ATOM 1105 N N . LEU A 1 152 ? 7.91 0.978 0.556 1 98.44 152 LEU A N 1
ATOM 1106 C CA . LEU A 1 152 ? 6.504 1.31 0.351 1 98.44 152 LEU A CA 1
ATOM 1107 C C . LEU A 1 152 ? 6.312 2.818 0.253 1 98.44 152 LEU A C 1
ATOM 1109 O O . LEU A 1 152 ? 6.836 3.57 1.078 1 98.44 152 LEU A O 1
ATOM 1113 N N . VAL A 1 153 ? 5.555 3.246 -0.776 1 98.5 153 VAL A N 1
ATOM 1114 C CA . VAL A 1 153 ? 5.395 4.688 -0.949 1 98.5 153 VAL A CA 1
ATOM 1115 C C . VAL A 1 153 ? 3.92 5.023 -1.142 1 98.5 153 VAL A C 1
ATOM 1117 O O . VAL A 1 153 ? 3.188 4.277 -1.797 1 98.5 153 VAL A O 1
ATOM 1120 N N . ARG A 1 154 ? 3.492 6.059 -0.584 1 98.5 154 ARG A N 1
ATOM 1121 C CA . ARG A 1 154 ? 2.158 6.641 -0.673 1 98.5 154 ARG A CA 1
ATOM 1122 C C . ARG A 1 154 ? 2.234 8.141 -0.938 1 98.5 154 ARG A C 1
ATOM 1124 O O . ARG A 1 154 ? 3.168 8.812 -0.489 1 98.5 154 ARG A O 1
ATOM 1131 N N . ALA A 1 155 ? 1.309 8.656 -1.685 1 98.44 155 ALA A N 1
ATOM 1132 C CA . ALA A 1 155 ? 1.184 10.094 -1.909 1 98.44 155 ALA A CA 1
ATOM 1133 C C . ALA A 1 155 ? -0.065 10.648 -1.229 1 98.44 155 ALA A C 1
ATOM 1135 O O . ALA A 1 155 ? -1.091 9.969 -1.15 1 98.44 155 ALA A O 1
ATOM 1136 N N . PHE A 1 156 ? 0.015 11.828 -0.688 1 98.75 156 PHE A N 1
ATOM 1137 C CA . PHE A 1 156 ? -1.074 12.57 -0.058 1 98.75 156 PHE A CA 1
ATOM 1138 C C . PHE A 1 156 ? -1.14 14 -0.588 1 98.75 156 PHE A C 1
ATOM 1140 O O . PHE A 1 156 ? -0.134 14.711 -0.593 1 98.75 156 PHE A O 1
ATOM 1147 N N . HIS A 1 157 ? -2.32 14.383 -1.118 1 98.88 157 HIS A N 1
ATOM 1148 C CA . HIS A 1 157 ? -2.473 15.719 -1.687 1 98.88 157 HIS A CA 1
ATOM 1149 C C . HIS A 1 157 ? -3.059 16.688 -0.666 1 98.88 157 HIS A C 1
ATOM 1151 O O . HIS A 1 157 ? -4.25 16.625 -0.358 1 98.88 157 HIS A O 1
ATOM 1157 N N . ALA A 1 158 ? -2.191 17.656 -0.231 1 98.69 158 ALA A N 1
ATOM 1158 C CA . ALA A 1 158 ? -2.613 18.609 0.801 1 98.69 158 ALA A CA 1
ATOM 1159 C C . ALA A 1 158 ? -2.461 20.047 0.323 1 98.69 158 ALA A C 1
ATOM 1161 O O . ALA A 1 158 ? -2.449 20.969 1.132 1 98.69 158 ALA A O 1
ATOM 1162 N N . SER A 1 159 ? -2.238 20.25 -0.934 1 98.25 159 SER A N 1
ATOM 1163 C CA . SER A 1 159 ? -2.211 21.594 -1.502 1 98.25 159 SER A CA 1
ATOM 1164 C C . SER A 1 159 ? -3.617 22.094 -1.827 1 98.25 159 SER A C 1
ATOM 1166 O O . SER A 1 159 ? -4.266 21.578 -2.738 1 98.25 159 SER A O 1
ATOM 1168 N N . PRO A 1 160 ? -4.02 23.125 -1.176 1 97.69 160 PRO A N 1
ATOM 1169 C CA . PRO A 1 160 ? -5.438 23.484 -1.281 1 97.69 160 PRO A CA 1
ATOM 1170 C C . PRO A 1 160 ? -5.797 24.094 -2.635 1 97.69 160 PRO A C 1
ATOM 1172 O O . PRO A 1 160 ? -6.965 24.078 -3.027 1 97.69 160 PRO A O 1
ATOM 1175 N N . ASP A 1 161 ? -4.852 24.641 -3.361 1 96.94 161 ASP A N 1
ATOM 1176 C CA . ASP A 1 161 ? -5.211 25.359 -4.586 1 96.94 161 ASP A CA 1
ATOM 1177 C C . ASP A 1 161 ? -4.758 24.594 -5.824 1 96.94 161 ASP A C 1
ATOM 1179 O O . ASP A 1 161 ? -5.043 25 -6.949 1 96.94 161 ASP A O 1
ATOM 1183 N N . ALA A 1 162 ? -3.988 23.516 -5.586 1 96.62 162 ALA A N 1
ATOM 1184 C CA . ALA A 1 162 ? -3.557 22.719 -6.73 1 96.62 162 ALA A CA 1
ATOM 1185 C C . ALA A 1 162 ? -4.68 21.812 -7.223 1 96.62 162 ALA A C 1
ATOM 1187 O O . ALA A 1 162 ? -5.418 21.234 -6.418 1 96.62 162 ALA A O 1
ATOM 1188 N N . PRO A 1 163 ? -4.883 21.719 -8.539 1 96.69 163 PRO A N 1
ATOM 1189 C CA . PRO A 1 163 ? -5.844 20.734 -9.031 1 96.69 163 PRO A CA 1
ATOM 1190 C C . PRO A 1 163 ? -5.387 19.297 -8.789 1 96.69 163 PRO A C 1
ATOM 1192 O O . PRO A 1 163 ? -4.402 19.062 -8.086 1 96.69 163 PRO A O 1
ATOM 1195 N N . ALA A 1 164 ? -6.156 18.359 -9.273 1 98.38 164 ALA A N 1
ATOM 1196 C CA . ALA A 1 164 ? -5.703 16.969 -9.219 1 98.38 164 ALA A CA 1
ATOM 1197 C C . ALA A 1 164 ? -4.352 16.797 -9.906 1 98.38 164 ALA A C 1
ATOM 1199 O O . ALA A 1 164 ? -4.094 17.438 -10.938 1 98.38 164 ALA A O 1
ATOM 1200 N N . VAL A 1 165 ? -3.52 16 -9.359 1 97.81 165 VAL A N 1
ATOM 1201 C CA . VAL A 1 165 ? -2.158 15.898 -9.875 1 97.81 165 VAL A CA 1
ATOM 1202 C C . VAL A 1 165 ? -1.823 14.438 -10.172 1 97.81 165 VAL A C 1
ATOM 1204 O O . VAL A 1 165 ? -2.465 13.531 -9.641 1 97.81 165 VAL A O 1
ATOM 1207 N N . ASP A 1 166 ? -0.913 14.258 -11.039 1 98.19 166 ASP A N 1
ATOM 1208 C CA . ASP A 1 166 ? -0.208 13 -11.273 1 98.19 166 ASP A CA 1
ATOM 1209 C C . ASP A 1 166 ? 1.202 13.047 -10.695 1 98.19 166 ASP A C 1
ATOM 1211 O O . ASP A 1 166 ? 1.891 14.062 -10.797 1 98.19 166 ASP A O 1
ATOM 1215 N N . VAL A 1 167 ? 1.567 12.008 -10.094 1 97.69 167 VAL A N 1
ATOM 1216 C CA . VAL A 1 167 ? 2.926 11.867 -9.578 1 97.69 167 VAL A CA 1
ATOM 1217 C C . VAL A 1 167 ? 3.732 10.953 -10.5 1 97.69 167 VAL A C 1
ATOM 1219 O O . VAL A 1 167 ? 3.318 9.828 -10.789 1 97.69 167 VAL A O 1
ATOM 1222 N N . TYR A 1 168 ? 4.816 11.414 -10.953 1 97.5 168 TYR A N 1
ATOM 1223 C CA . TYR A 1 168 ? 5.711 10.656 -11.82 1 97.5 168 TYR A CA 1
ATOM 1224 C C . TYR A 1 168 ? 7.004 10.305 -11.094 1 97.5 168 TYR A C 1
ATOM 1226 O O . TYR A 1 168 ? 7.488 11.078 -10.266 1 97.5 168 TYR A O 1
ATOM 1234 N N . ALA A 1 169 ? 7.547 9.18 -11.352 1 97 169 ALA A N 1
ATOM 1235 C CA . ALA A 1 169 ? 8.875 8.742 -10.922 1 97 169 ALA A CA 1
ATOM 1236 C C . ALA A 1 169 ? 9.734 8.344 -12.125 1 97 169 ALA A C 1
ATOM 1238 O O . ALA A 1 169 ? 9.352 7.457 -12.891 1 97 169 ALA A O 1
ATOM 1239 N N . ASP A 1 170 ? 10.852 8.977 -12.305 1 96.62 170 ASP A N 1
ATOM 1240 C CA . ASP A 1 170 ? 11.789 8.703 -13.398 1 96.62 170 ASP A CA 1
ATOM 1241 C C . ASP A 1 170 ? 11.078 8.719 -14.75 1 96.62 170 ASP A C 1
ATOM 1243 O O . ASP A 1 170 ? 11.273 7.824 -15.57 1 96.62 170 ASP A O 1
ATOM 1247 N N . GLY A 1 171 ? 10.18 9.625 -14.828 1 95.19 171 GLY A N 1
ATOM 1248 C CA . GLY A 1 171 ? 9.531 9.891 -16.109 1 95.19 171 GLY A CA 1
ATOM 1249 C C . GLY A 1 171 ? 8.32 9.008 -16.359 1 95.19 171 GLY A C 1
ATOM 1250 O O . GLY A 1 171 ? 7.641 9.156 -17.375 1 95.19 171 GLY A O 1
ATOM 1251 N N . GLU A 1 172 ? 7.992 8.102 -15.445 1 96.5 172 GLU A N 1
ATOM 1252 C CA . GLU A 1 172 ? 6.828 7.227 -15.578 1 96.5 172 GLU A CA 1
ATOM 1253 C C . GLU A 1 172 ? 5.781 7.539 -14.516 1 96.5 172 GLU A C 1
ATOM 1255 O O . GLU A 1 172 ? 6.121 7.852 -13.367 1 96.5 172 GLU A O 1
ATOM 1260 N N . PRO A 1 173 ? 4.461 7.43 -14.867 1 97.25 173 PRO A N 1
ATOM 1261 C CA . PRO A 1 173 ? 3.426 7.719 -13.875 1 97.25 173 PRO A CA 1
ATOM 1262 C C . PRO A 1 173 ? 3.41 6.703 -12.727 1 97.25 173 PRO A C 1
ATOM 1264 O O . PRO A 1 173 ? 3.477 5.496 -12.969 1 97.25 173 PRO A O 1
ATOM 1267 N N . LEU A 1 174 ? 3.379 7.203 -11.594 1 97.06 174 LEU A N 1
ATOM 1268 C CA . LEU A 1 174 ? 3.297 6.383 -10.391 1 97.06 174 LEU A CA 1
ATOM 1269 C C . LEU A 1 174 ? 1.885 6.398 -9.82 1 97.06 174 LEU A C 1
ATOM 1271 O O . LEU A 1 174 ? 1.315 5.348 -9.523 1 97.06 174 LEU A O 1
ATOM 1275 N N . PHE A 1 175 ? 1.39 7.527 -9.562 1 97.88 175 PHE A N 1
ATOM 1276 C CA . PHE A 1 175 ? 0.02 7.77 -9.125 1 97.88 175 PHE A CA 1
ATOM 1277 C C . PHE A 1 175 ? -0.658 8.805 -10.016 1 97.88 175 PHE A C 1
ATOM 1279 O O . PHE A 1 175 ? -0.038 9.789 -10.414 1 97.88 175 PHE A O 1
ATOM 1286 N N . THR A 1 176 ? -1.944 8.539 -10.289 1 98.06 176 THR A N 1
ATOM 1287 C CA . THR A 1 176 ? -2.631 9.461 -11.188 1 98.06 176 THR A CA 1
ATOM 1288 C C . THR A 1 176 ? -3.895 10.016 -10.531 1 98.06 176 THR A C 1
ATOM 1290 O O . THR A 1 176 ? -4.5 9.352 -9.688 1 98.06 176 THR A O 1
ATOM 1293 N N . ASN A 1 177 ? -4.16 11.211 -10.906 1 98.44 177 ASN A N 1
ATOM 1294 C CA . ASN A 1 177 ? -5.422 11.859 -10.57 1 98.44 177 ASN A CA 1
ATOM 1295 C C . ASN A 1 177 ? -5.629 11.945 -9.062 1 98.44 177 ASN A C 1
ATOM 1297 O O . ASN A 1 177 ? -6.691 11.578 -8.555 1 98.44 177 ASN A O 1
ATOM 1301 N N . LEU A 1 178 ? -4.645 12.375 -8.375 1 98.5 178 LEU A N 1
ATOM 1302 C CA . LEU A 1 178 ? -4.715 12.586 -6.93 1 98.5 178 LEU A CA 1
ATOM 1303 C C . LEU A 1 178 ? -5.289 13.961 -6.613 1 98.5 178 LEU A C 1
ATOM 1305 O O . LEU A 1 178 ? -4.648 14.984 -6.875 1 98.5 178 LEU A O 1
ATOM 1309 N N . SER A 1 179 ? -6.477 13.953 -6.02 1 98.56 179 SER A N 1
ATOM 1310 C CA . SER A 1 179 ? -7.152 15.211 -5.715 1 98.56 179 SER A CA 1
ATOM 1311 C C . SER A 1 179 ? -6.855 15.672 -4.293 1 98.56 179 SER A C 1
ATOM 1313 O O . SER A 1 179 ? -6.387 14.883 -3.467 1 98.56 179 SER A O 1
ATOM 1315 N N . PHE A 1 180 ? -7.125 16.953 -4.062 1 98.5 180 PHE A N 1
ATOM 1316 C CA . PHE A 1 180 ? -6.918 17.531 -2.74 1 98.5 180 PHE A CA 1
ATOM 1317 C C . PHE A 1 180 ? -7.613 16.703 -1.672 1 98.5 180 PHE A C 1
ATOM 1319 O O . PHE A 1 180 ? -8.781 16.328 -1.827 1 98.5 180 PHE A O 1
ATOM 1326 N N . GLY A 1 181 ? -6.855 16.359 -0.651 1 98.44 181 GLY A N 1
ATOM 1327 C CA . GLY A 1 181 ? -7.41 15.641 0.479 1 98.44 181 GLY A CA 1
ATOM 1328 C C . GLY A 1 181 ? -7.352 14.133 0.308 1 98.44 181 GLY A C 1
ATOM 1329 O O . GLY A 1 181 ? -7.668 13.383 1.234 1 98.44 181 GLY A O 1
ATOM 1330 N N . GLU A 1 182 ? -6.91 13.672 -0.852 1 98.38 182 GLU A N 1
ATOM 1331 C CA . GLU A 1 182 ? -6.855 12.242 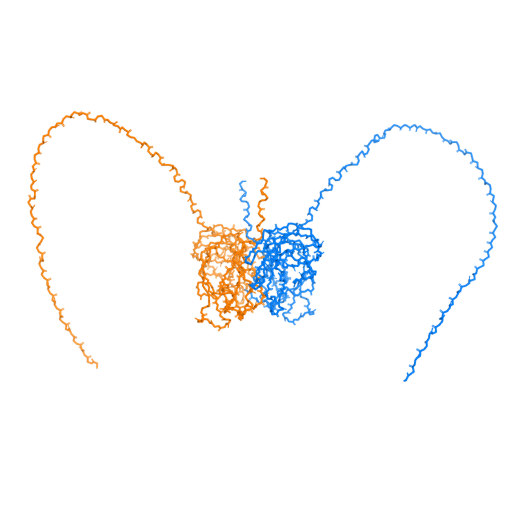-1.122 1 98.38 182 GLU A CA 1
ATOM 1332 C C . GLU A 1 182 ? -5.453 11.688 -0.886 1 98.38 182 GLU A C 1
ATOM 1334 O O . GLU A 1 182 ? -4.461 12.383 -1.122 1 98.38 182 GLU A O 1
ATOM 1339 N N . SER A 1 183 ? -5.398 10.516 -0.421 1 98.62 183 SER A N 1
ATOM 1340 C CA . SER A 1 183 ? -4.168 9.742 -0.346 1 98.62 183 SER A CA 1
ATOM 1341 C C . SER A 1 183 ? -4.254 8.484 -1.201 1 98.62 183 SER A C 1
ATOM 1343 O O . SER A 1 183 ? -5.34 7.926 -1.384 1 98.62 183 SER A O 1
ATOM 1345 N N . THR A 1 184 ? -3.148 8.078 -1.746 1 98.31 184 THR A N 1
ATOM 1346 C CA . THR A 1 184 ? -3.07 6.789 -2.418 1 98.31 184 THR A CA 1
ATOM 1347 C C . THR A 1 184 ? -2.883 5.66 -1.406 1 98.31 184 THR A C 1
ATOM 1349 O O . THR A 1 184 ? -2.561 5.914 -0.243 1 98.31 184 THR A O 1
ATOM 1352 N N . ASN A 1 185 ? -3.152 4.414 -1.899 1 98.38 185 ASN A N 1
ATOM 1353 C CA . ASN A 1 185 ? -2.627 3.266 -1.171 1 98.38 185 ASN A CA 1
ATOM 1354 C C . ASN A 1 185 ? -1.108 3.176 -1.288 1 98.38 185 ASN A C 1
ATOM 1356 O O . ASN A 1 185 ? -0.49 3.949 -2.02 1 98.38 185 ASN A O 1
ATOM 1360 N N . TYR A 1 186 ? -0.52 2.318 -0.472 1 98.75 186 TYR A N 1
ATOM 1361 C CA . TYR A 1 186 ? 0.928 2.15 -0.526 1 98.75 186 TYR A CA 1
ATOM 1362 C C . TYR A 1 186 ? 1.334 1.294 -1.719 1 98.75 186 TYR A C 1
ATOM 1364 O O . TYR A 1 186 ? 0.732 0.248 -1.974 1 98.75 186 TYR A O 1
ATOM 1372 N N . LEU A 1 187 ? 2.279 1.708 -2.467 1 98.62 187 LEU A N 1
ATOM 1373 C CA . LEU A 1 187 ? 2.889 0.975 -3.57 1 98.62 187 LEU A CA 1
ATOM 1374 C C . LEU A 1 187 ? 4.277 0.471 -3.191 1 98.62 187 LEU A C 1
ATOM 1376 O O . LEU A 1 187 ? 5.09 1.229 -2.658 1 98.62 187 LEU A O 1
ATOM 1380 N N . ALA A 1 188 ? 4.531 -0.78 -3.404 1 98.44 188 ALA A N 1
ATOM 1381 C CA . ALA A 1 188 ? 5.871 -1.321 -3.205 1 98.44 188 ALA A CA 1
ATOM 1382 C C . ALA A 1 188 ? 6.773 -1.005 -4.398 1 98.44 188 ALA A C 1
ATOM 1384 O O . ALA A 1 188 ? 6.391 -1.224 -5.547 1 98.44 188 ALA A O 1
ATOM 1385 N N . VAL A 1 189 ? 7.902 -0.45 -4.09 1 97.75 189 VAL A N 1
ATOM 1386 C CA . VAL A 1 189 ? 8.883 -0.143 -5.129 1 97.75 189 VAL A CA 1
ATOM 1387 C C . VAL A 1 189 ? 10.273 -0.598 -4.676 1 97.75 189 VAL A C 1
ATOM 1389 O O . VAL A 1 189 ? 10.539 -0.69 -3.477 1 97.75 189 VAL A O 1
ATOM 1392 N N . PRO A 1 190 ? 11.172 -0.955 -5.664 1 96.75 190 PRO A N 1
ATOM 1393 C CA . PRO A 1 190 ? 12.539 -1.279 -5.254 1 96.75 190 PRO A CA 1
ATOM 1394 C C . PRO A 1 190 ? 13.219 -0.129 -4.516 1 96.75 190 PRO A C 1
ATOM 1396 O O . PRO A 1 190 ? 12.945 1.04 -4.797 1 96.75 190 PRO A O 1
ATOM 1399 N N . ALA A 1 191 ? 14.055 -0.446 -3.537 1 96.94 191 ALA A N 1
ATOM 1400 C CA . ALA A 1 191 ? 14.875 0.571 -2.883 1 96.94 191 ALA A CA 1
ATOM 1401 C C . ALA A 1 191 ? 15.773 1.286 -3.893 1 96.94 191 ALA A C 1
ATOM 1403 O O . ALA A 1 191 ? 16.234 0.68 -4.859 1 96.94 191 ALA A O 1
ATOM 1404 N N . GLY A 1 192 ? 15.961 2.51 -3.645 1 96.06 192 GLY A N 1
ATOM 1405 C CA . GLY A 1 192 ? 16.781 3.293 -4.562 1 96.06 192 GLY A CA 1
ATOM 1406 C C . GLY A 1 192 ? 16.438 4.773 -4.547 1 96.06 192 GLY A C 1
ATOM 1407 O O . GLY A 1 192 ? 15.711 5.238 -3.666 1 96.06 192 GLY A O 1
ATOM 1408 N N . SER A 1 193 ? 17.031 5.484 -5.484 1 97.12 193 SER A N 1
ATOM 1409 C CA . SER A 1 193 ? 16.766 6.91 -5.664 1 97.12 193 SER A CA 1
ATOM 1410 C C . SER A 1 193 ? 15.883 7.164 -6.879 1 97.12 193 SER A C 1
ATOM 1412 O O . SER A 1 193 ? 16.047 6.527 -7.922 1 97.12 193 SER A O 1
ATOM 1414 N N . TYR A 1 194 ? 14.977 8.023 -6.672 1 97.06 194 TYR A N 1
ATOM 1415 C CA . TYR A 1 194 ? 14.016 8.328 -7.723 1 97.06 194 TYR A CA 1
ATOM 1416 C C . TYR A 1 194 ? 13.93 9.828 -7.965 1 97.06 194 TYR A C 1
ATOM 1418 O O . TYR A 1 194 ? 13.977 10.617 -7.016 1 97.06 194 TYR A O 1
ATOM 1426 N N . SER A 1 195 ? 13.812 10.18 -9.211 1 97.44 195 SER A N 1
ATOM 1427 C CA . SER A 1 195 ? 13.43 11.539 -9.57 1 97.44 195 SER A CA 1
ATOM 1428 C C . SER A 1 195 ? 11.914 11.68 -9.688 1 97.44 195 SER A C 1
ATOM 1430 O O . SER A 1 195 ? 11.297 11.062 -10.555 1 97.44 195 SER A O 1
ATOM 1432 N N . LEU A 1 196 ? 11.336 12.531 -8.828 1 96.69 196 LEU A N 1
ATOM 1433 C CA . LEU A 1 196 ? 9.883 12.672 -8.781 1 96.69 196 LEU A CA 1
ATOM 1434 C C . LEU A 1 196 ? 9.438 13.992 -9.391 1 96.69 196 LEU A C 1
ATOM 1436 O O . LEU A 1 196 ? 10.164 14.992 -9.312 1 96.69 196 LEU A O 1
ATOM 1440 N N . SER A 1 197 ? 8.305 13.93 -9.992 1 96.62 197 SER A N 1
ATOM 1441 C CA . SER A 1 197 ? 7.695 15.156 -10.5 1 96.62 197 SER A CA 1
ATOM 1442 C C . SER A 1 197 ? 6.184 15.141 -10.32 1 96.62 197 SER A C 1
ATOM 1444 O O . SER A 1 197 ? 5.562 14.078 -10.328 1 96.62 197 SER A O 1
ATOM 1446 N N . LEU A 1 198 ? 5.641 16.297 -10.047 1 96.44 198 LEU A N 1
ATOM 1447 C CA . LEU A 1 198 ? 4.199 16.516 -9.984 1 96.44 198 LEU A CA 1
ATOM 1448 C C . LEU A 1 198 ? 3.693 17.188 -11.25 1 96.44 198 LEU A C 1
ATOM 1450 O O . LEU A 1 198 ? 4.316 18.125 -11.75 1 96.44 198 LEU A O 1
ATOM 1454 N N . ARG A 1 199 ? 2.631 16.656 -11.75 1 96.56 199 ARG A N 1
ATOM 1455 C CA . ARG A 1 199 ? 2.01 17.156 -12.969 1 96.56 199 ARG A CA 1
ATOM 1456 C C . ARG A 1 199 ? 0.496 17.266 -12.812 1 96.56 199 ARG A C 1
ATOM 1458 O O . ARG A 1 199 ? -0.114 16.453 -12.109 1 96.56 199 ARG A O 1
ATOM 1465 N N . PRO A 1 200 ? -0.062 18.328 -13.445 1 96.19 200 PRO A N 1
ATOM 1466 C CA . PRO A 1 200 ? -1.526 18.297 -13.445 1 96.19 200 PRO A CA 1
ATOM 1467 C C . PRO A 1 200 ? -2.086 17 -14.039 1 96.19 200 PRO A C 1
ATOM 1469 O O . PRO A 1 200 ? -1.537 16.484 -15.008 1 96.19 200 PRO A O 1
ATOM 1472 N N . ALA A 1 201 ? -3.09 16.547 -13.398 1 97.5 201 ALA A N 1
ATOM 1473 C CA . ALA A 1 201 ? -3.66 15.273 -13.828 1 97.5 201 ALA A CA 1
ATOM 1474 C C . ALA A 1 201 ? -3.963 15.281 -15.32 1 97.5 201 ALA A C 1
ATOM 1476 O O . ALA A 1 201 ? -4.605 16.203 -15.828 1 97.5 201 ALA A O 1
ATOM 1477 N N . GLY A 1 202 ? -3.504 14.305 -16.016 1 97.06 202 GLY A N 1
ATOM 1478 C CA . GLY A 1 202 ? -3.787 14.133 -17.422 1 97.06 202 GLY A CA 1
ATOM 1479 C C . GLY A 1 202 ? -2.875 14.953 -18.312 1 97.06 202 GLY A C 1
ATOM 1480 O O . GLY A 1 202 ? -3.004 14.914 -19.547 1 97.06 202 GLY A O 1
ATOM 1481 N N . ASP A 1 203 ? -2.039 15.688 -17.766 1 96.12 203 ASP A N 1
ATOM 1482 C CA . ASP A 1 203 ? -1.101 16.516 -18.516 1 96.12 203 ASP A CA 1
ATOM 1483 C C . ASP A 1 203 ? 0.336 16.047 -18.312 1 96.12 203 ASP A C 1
ATOM 1485 O O . ASP A 1 203 ? 1.063 16.578 -17.484 1 96.12 203 ASP A O 1
ATOM 1489 N N . ALA A 1 204 ? 0.79 15.203 -19.109 1 94 204 ALA A N 1
ATOM 1490 C CA . ALA A 1 204 ? 2.08 14.539 -18.953 1 94 204 ALA A CA 1
ATOM 1491 C C . ALA A 1 204 ? 3.23 15.492 -19.25 1 94 204 ALA A C 1
ATOM 1493 O O . ALA A 1 204 ? 4.379 15.234 -18.875 1 94 204 ALA A O 1
ATOM 1494 N N . GLU A 1 205 ? 3.018 16.594 -19.844 1 95.25 205 GLU A N 1
ATOM 1495 C CA . GLU A 1 205 ? 4.078 17.469 -20.344 1 95.25 205 GLU A CA 1
ATOM 1496 C C . GLU A 1 205 ? 4.43 18.547 -19.328 1 95.25 205 GLU A C 1
ATOM 1498 O O . GLU A 1 205 ? 5.582 18.969 -19.234 1 95.25 205 GLU A O 1
ATOM 1503 N N . THR A 1 206 ? 3.514 19.031 -18.609 1 95.62 206 THR A N 1
ATOM 1504 C CA . THR A 1 206 ? 3.715 20.141 -17.703 1 95.62 206 THR A CA 1
ATOM 1505 C C . THR A 1 206 ? 4.199 19.656 -16.344 1 95.62 206 THR A C 1
ATOM 1507 O O . THR A 1 206 ? 3.523 18.844 -15.688 1 95.62 206 THR A O 1
ATOM 1510 N N . VAL A 1 207 ? 5.348 20.094 -15.914 1 95.38 207 VAL A N 1
ATOM 1511 C CA . VAL A 1 207 ? 5.895 19.781 -14.594 1 95.38 207 VAL A CA 1
ATOM 1512 C C . VAL A 1 207 ? 5.703 20.984 -13.656 1 95.38 207 VAL A C 1
ATOM 1514 O O . VAL A 1 207 ? 6.145 22.094 -13.961 1 95.38 207 VAL A O 1
ATOM 1517 N N . VAL A 1 208 ? 5.078 20.75 -12.484 1 93.88 208 VAL A N 1
ATOM 1518 C CA . VAL A 1 208 ? 4.816 21.891 -11.594 1 93.88 208 VAL A CA 1
ATOM 1519 C C . VAL A 1 208 ? 5.766 21.828 -10.398 1 93.88 208 VAL A C 1
ATOM 1521 O O . VAL A 1 208 ? 5.949 22.828 -9.703 1 93.88 208 VAL A O 1
ATOM 1524 N N . ALA A 1 209 ? 6.285 20.734 -10.094 1 92.69 209 ALA A N 1
ATOM 1525 C CA . ALA A 1 209 ? 7.277 20.562 -9.031 1 92.69 209 ALA A CA 1
ATOM 1526 C C . ALA A 1 209 ? 8.133 19.328 -9.273 1 92.69 209 ALA A C 1
ATOM 1528 O O . ALA A 1 209 ? 7.66 18.344 -9.836 1 92.69 209 ALA A O 1
ATOM 1529 N N . GLU A 1 210 ? 9.398 19.375 -8.891 1 94.06 210 GLU A N 1
ATOM 1530 C CA . GLU A 1 210 ? 10.336 18.25 -8.977 1 94.06 210 GLU A CA 1
ATOM 1531 C C . GLU A 1 210 ? 11.117 18.094 -7.68 1 94.06 210 GLU A C 1
ATOM 1533 O O . GLU A 1 210 ? 11.469 19.078 -7.027 1 94.06 210 GLU A O 1
ATOM 1538 N N . PHE A 1 211 ? 11.328 16.891 -7.371 1 91.62 211 PHE A N 1
ATOM 1539 C CA . PHE A 1 211 ? 12.164 16.609 -6.207 1 91.62 211 PHE A CA 1
ATOM 1540 C C . PHE A 1 211 ? 12.766 15.211 -6.301 1 91.62 211 PHE A C 1
ATOM 1542 O O . PHE A 1 211 ? 12.273 14.367 -7.051 1 91.62 211 PHE A O 1
ATOM 1549 N N . ASP A 1 212 ? 13.883 15.008 -5.586 1 95.06 212 ASP A N 1
ATOM 1550 C CA . ASP A 1 212 ? 14.508 13.695 -5.496 1 95.06 212 ASP A CA 1
ATOM 1551 C C . ASP A 1 212 ? 14.164 13.008 -4.176 1 95.06 212 ASP A C 1
ATOM 1553 O O . ASP A 1 212 ? 13.977 13.68 -3.154 1 95.06 212 ASP A O 1
ATOM 1557 N N . ALA A 1 213 ? 14.016 11.727 -4.285 1 96 213 ALA A N 1
ATOM 1558 C CA . ALA A 1 213 ? 13.758 10.945 -3.078 1 96 213 ALA A CA 1
ATOM 1559 C C . ALA A 1 213 ? 14.547 9.641 -3.088 1 96 213 ALA A C 1
ATOM 1561 O O . ALA A 1 213 ? 14.688 9 -4.129 1 96 213 ALA A O 1
ATOM 1562 N N . THR A 1 214 ? 15.117 9.328 -1.983 1 97.06 214 THR A N 1
ATOM 1563 C CA . THR A 1 214 ? 15.727 8.016 -1.759 1 97.06 214 THR A CA 1
ATOM 1564 C C . THR A 1 214 ? 14.875 7.188 -0.801 1 97.06 214 THR A C 1
ATOM 1566 O O . THR A 1 214 ? 14.461 7.676 0.253 1 97.06 214 THR A O 1
ATOM 1569 N N . VAL A 1 215 ? 14.586 6.004 -1.255 1 96.94 215 VAL A N 1
ATOM 1570 C CA . VAL A 1 215 ? 13.758 5.137 -0.419 1 96.94 215 VAL A CA 1
ATOM 1571 C C . VAL A 1 215 ? 14.523 3.854 -0.1 1 96.94 215 VAL A C 1
ATOM 1573 O O . VAL A 1 215 ? 15.297 3.359 -0.927 1 96.94 215 VAL A O 1
ATOM 1576 N N . GLU A 1 216 ? 14.258 3.299 1.077 1 95.81 216 GLU A N 1
ATOM 1577 C CA . GLU A 1 216 ? 14.969 2.131 1.583 1 95.81 216 GLU A CA 1
ATOM 1578 C C . GLU A 1 216 ? 14.047 0.928 1.716 1 95.81 216 GLU A C 1
ATOM 1580 O O . GLU A 1 216 ? 12.852 1.085 1.985 1 95.81 216 GLU A O 1
ATOM 1585 N N . ALA A 1 217 ? 14.633 -0.268 1.513 1 93.94 217 ALA A N 1
ATOM 1586 C CA . ALA A 1 217 ? 13.883 -1.499 1.729 1 93.94 217 ALA A CA 1
ATOM 1587 C C . ALA A 1 217 ? 13.336 -1.565 3.152 1 93.94 217 ALA A C 1
ATOM 1589 O O . ALA A 1 217 ? 14 -1.139 4.102 1 93.94 217 ALA A O 1
ATOM 1590 N N . GLY A 1 218 ? 12.117 -2.061 3.234 1 94.06 218 GLY A N 1
ATOM 1591 C CA . GLY A 1 218 ? 11.523 -2.291 4.539 1 94.06 218 GLY A CA 1
ATOM 1592 C C . GLY A 1 218 ? 10.977 -1.028 5.18 1 94.06 218 GLY A C 1
ATOM 1593 O O . GLY A 1 218 ? 10.547 -1.045 6.336 1 94.06 218 GLY A O 1
ATOM 1594 N N . THR A 1 219 ? 11.008 0.066 4.453 1 96.62 219 THR A N 1
ATOM 1595 C CA . THR A 1 219 ? 10.547 1.341 4.992 1 96.62 219 THR A CA 1
ATOM 1596 C C . THR A 1 219 ? 9.344 1.86 4.207 1 96.62 219 THR A C 1
ATOM 1598 O O . THR A 1 219 ? 9.305 1.751 2.98 1 96.62 219 THR A O 1
ATOM 1601 N N . ALA A 1 220 ? 8.375 2.383 4.879 1 98.25 220 ALA A N 1
ATOM 1602 C CA . ALA A 1 220 ? 7.195 2.984 4.262 1 98.25 220 ALA A CA 1
ATOM 1603 C C . ALA A 1 220 ? 7.238 4.508 4.363 1 98.25 220 ALA A C 1
ATOM 1605 O O . ALA A 1 220 ? 7.578 5.055 5.414 1 98.25 220 ALA A O 1
ATOM 1606 N N . TYR A 1 221 ? 6.867 5.152 3.258 1 98.12 221 TYR A N 1
ATOM 1607 C CA . TYR A 1 221 ? 6.934 6.609 3.178 1 98.12 221 TYR A CA 1
ATOM 1608 C C . TYR A 1 221 ? 5.598 7.191 2.732 1 98.12 221 TYR A C 1
ATOM 1610 O O . TYR A 1 221 ? 4.906 6.605 1.9 1 98.12 221 TYR A O 1
ATOM 1618 N N . THR A 1 222 ? 5.316 8.297 3.248 1 98.06 222 THR A N 1
ATOM 1619 C CA . THR A 1 222 ? 4.301 9.172 2.668 1 98.06 222 THR A CA 1
ATOM 1620 C C . THR A 1 222 ? 4.93 10.453 2.137 1 98.06 222 THR A C 1
ATOM 1622 O O . THR A 1 222 ? 5.66 11.141 2.857 1 98.06 222 THR A O 1
ATOM 1625 N N . ALA A 1 223 ? 4.73 10.727 0.927 1 97.31 223 ALA A N 1
ATOM 1626 C CA . ALA A 1 223 ? 5.074 12.016 0.34 1 97.31 223 ALA A CA 1
ATOM 1627 C C . ALA A 1 223 ? 3.846 12.922 0.245 1 97.31 223 ALA A C 1
ATOM 1629 O O . ALA A 1 223 ? 2.947 12.672 -0.562 1 97.31 223 ALA A O 1
ATOM 1630 N N . SER A 1 224 ? 3.766 13.984 0.991 1 97.81 224 SER A N 1
ATOM 1631 C CA . SER A 1 224 ? 2.645 14.914 1.005 1 97.81 224 SER A CA 1
ATOM 1632 C C . SER A 1 224 ? 2.953 16.172 0.183 1 97.81 224 SER A C 1
ATOM 1634 O O . SER A 1 224 ? 3.957 16.844 0.423 1 97.81 224 SER A O 1
ATOM 1636 N N . ALA A 1 225 ? 2.129 16.391 -0.785 1 97.31 225 ALA A N 1
AT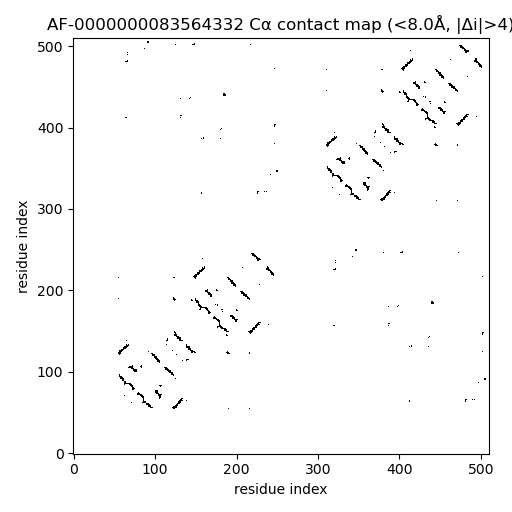OM 1637 C CA . ALA A 1 225 ? 2.211 17.656 -1.486 1 97.31 225 ALA A CA 1
ATOM 1638 C C . ALA A 1 225 ? 1.563 18.781 -0.671 1 97.31 225 ALA A C 1
ATOM 1640 O O . ALA A 1 225 ? 0.342 18.812 -0.505 1 97.31 225 ALA A O 1
ATOM 1641 N N . ILE A 1 226 ? 2.379 19.672 -0.209 1 97.31 226 ILE A N 1
ATOM 1642 C CA . ILE A 1 226 ? 1.872 20.734 0.663 1 97.31 226 ILE A CA 1
ATOM 1643 C C . ILE A 1 226 ? 2.188 22.094 0.058 1 97.31 226 ILE A C 1
ATOM 1645 O O . ILE A 1 226 ? 2.936 22.188 -0.918 1 97.31 226 ILE A O 1
ATOM 1649 N N . GLY A 1 227 ? 1.589 23.125 0.648 1 97.25 227 GLY A N 1
ATOM 1650 C CA . GLY A 1 227 ? 1.78 24.484 0.159 1 97.25 227 GLY A CA 1
ATOM 1651 C C . GLY A 1 227 ? 0.856 24.844 -0.99 1 97.25 227 GLY A C 1
ATOM 1652 O O . GLY A 1 227 ? -0.124 24.141 -1.245 1 97.25 227 GLY A O 1
ATOM 1653 N N . TYR A 1 228 ? 1.171 26 -1.619 1 96.75 228 TYR A N 1
ATOM 1654 C CA . TYR A 1 228 ? 0.332 26.531 -2.682 1 96.75 228 TYR A CA 1
ATOM 1655 C C . TYR A 1 228 ? 0.986 26.344 -4.047 1 96.75 228 TYR A C 1
ATOM 1657 O O . TYR A 1 228 ? 2.203 26.5 -4.184 1 96.75 228 TYR A O 1
ATOM 1665 N N . LEU A 1 229 ? 0.145 25.969 -5.008 1 95.31 229 LEU A N 1
ATOM 1666 C CA . LEU A 1 229 ? 0.613 26.031 -6.387 1 95.31 229 LEU A CA 1
ATOM 1667 C C . LEU A 1 229 ? 0.913 27.469 -6.793 1 95.31 229 LEU A C 1
ATOM 1669 O O . LEU A 1 229 ? 1.948 27.75 -7.402 1 95.31 229 LEU A O 1
ATOM 1673 N N . GLN A 1 230 ? -0.014 28.344 -6.41 1 94.44 230 GLN A N 1
ATOM 1674 C CA . GLN A 1 230 ? 0.14 29.797 -6.562 1 94.44 230 GLN A CA 1
ATOM 1675 C C . GLN A 1 230 ? -0.009 30.5 -5.223 1 94.44 230 GLN A C 1
ATOM 1677 O O . GLN A 1 230 ? -1.104 30.938 -4.863 1 94.44 230 GLN A O 1
ATOM 1682 N N . PRO A 1 231 ? 1.093 30.688 -4.578 1 94.31 231 PRO A N 1
ATOM 1683 C CA . PRO A 1 231 ? 1.01 31.297 -3.246 1 94.31 231 PRO A CA 1
ATOM 1684 C C . PRO A 1 231 ? 0.449 32.719 -3.281 1 94.31 231 PRO A C 1
ATOM 1686 O O . PRO A 1 231 ? 0.786 33.5 -4.176 1 94.31 231 PRO A O 1
ATOM 1689 N N . PRO A 1 232 ? -0.392 33 -2.326 1 93.38 232 PRO A N 1
ATOM 1690 C CA . PRO A 1 232 ? -0.786 34.406 -2.184 1 93.38 232 PRO A CA 1
ATOM 1691 C C . PRO A 1 232 ? 0.361 35.312 -1.707 1 93.38 232 PRO A C 1
ATOM 1693 O O . PRO A 1 232 ? 1.397 34.781 -1.27 1 93.38 232 PRO A O 1
ATOM 1696 N N . ALA A 1 233 ? 0.126 36.562 -1.804 1 91.12 233 ALA A N 1
ATOM 1697 C CA . ALA A 1 233 ? 1.185 37.531 -1.52 1 91.12 233 ALA A CA 1
ATOM 1698 C C . ALA A 1 233 ? 1.654 37.438 -0.071 1 91.12 233 ALA A C 1
ATOM 1700 O O . ALA A 1 233 ? 2.842 37.594 0.218 1 91.12 233 ALA A O 1
ATOM 1701 N N . ASP A 1 234 ? 0.806 37.156 0.843 1 87.94 234 ASP A N 1
ATOM 1702 C CA . ASP A 1 234 ? 1.14 37.125 2.264 1 87.94 234 ASP A CA 1
ATOM 1703 C C . ASP A 1 234 ? 1.725 35.75 2.664 1 87.94 234 ASP A C 1
ATOM 1705 O O . ASP A 1 234 ? 2.082 35.562 3.826 1 87.94 234 ASP A O 1
ATOM 1709 N N . ALA A 1 235 ? 1.867 34.812 1.769 1 89.88 235 ALA A N 1
ATOM 1710 C CA . ALA A 1 235 ? 2.428 33.5 2.01 1 89.88 235 ALA A CA 1
ATOM 1711 C C . ALA A 1 235 ? 3.346 33.062 0.867 1 89.88 235 ALA A C 1
ATOM 1713 O O . ALA A 1 235 ? 3.309 31.922 0.427 1 89.88 235 ALA A O 1
ATOM 1714 N N . ALA A 1 236 ? 4.121 33.969 0.396 1 86.56 236 ALA A N 1
ATOM 1715 C CA . ALA A 1 236 ? 4.965 33.75 -0.776 1 86.56 236 ALA A CA 1
ATOM 1716 C C . ALA A 1 236 ? 5.988 32.656 -0.523 1 86.56 236 ALA A C 1
ATOM 1718 O O . ALA A 1 236 ? 6.484 32.031 -1.465 1 86.56 236 ALA A O 1
ATOM 1719 N N . ASP A 1 237 ? 6.254 32.344 0.762 1 91.06 237 ASP A N 1
ATOM 1720 C CA . ASP A 1 237 ? 7.266 31.344 1.11 1 91.06 237 ASP A CA 1
ATOM 1721 C C . ASP A 1 237 ? 6.645 29.953 1.261 1 91.06 237 ASP A C 1
ATOM 1723 O O . ASP A 1 237 ? 7.336 28.984 1.604 1 91.06 237 ASP A O 1
ATOM 1727 N N . ARG A 1 238 ? 5.387 29.844 0.944 1 94.25 238 ARG A N 1
ATOM 1728 C CA . ARG A 1 238 ? 4.684 28.578 1.112 1 94.25 238 ARG A CA 1
ATOM 1729 C C . ARG A 1 238 ? 4.32 27.969 -0.239 1 94.25 238 ARG A C 1
ATOM 1731 O O . ARG A 1 238 ? 3.186 27.547 -0.447 1 94.25 238 ARG A O 1
ATOM 1738 N N . GLY A 1 239 ? 5.367 27.844 -1.051 1 93.25 239 GLY A N 1
ATOM 1739 C CA . GLY A 1 239 ? 5.164 27.219 -2.348 1 93.25 239 GLY A CA 1
ATOM 1740 C C . GLY A 1 239 ? 4.973 25.719 -2.26 1 93.25 239 GLY A C 1
ATOM 1741 O O . GLY A 1 239 ? 5.09 25.125 -1.183 1 93.25 239 GLY A O 1
ATOM 1742 N N . LEU A 1 240 ? 4.613 25.188 -3.354 1 94.06 240 LEU A N 1
ATOM 1743 C CA . LEU A 1 240 ? 4.359 23.75 -3.441 1 94.06 240 LEU A CA 1
ATOM 1744 C C . LEU A 1 240 ? 5.629 22.953 -3.156 1 94.06 240 LEU A C 1
ATOM 1746 O O . LEU A 1 240 ? 6.672 23.188 -3.771 1 94.06 240 LEU A O 1
ATOM 1750 N N . GLU A 1 241 ? 5.559 22.094 -2.238 1 92.19 241 GLU A N 1
ATOM 1751 C CA . GLU A 1 241 ? 6.684 21.219 -1.887 1 92.19 241 GLU A CA 1
ATOM 1752 C C . GLU A 1 241 ? 6.203 19.844 -1.437 1 92.19 241 GLU A C 1
ATOM 1754 O O . GLU A 1 241 ? 5.004 19.641 -1.245 1 92.19 241 GLU A O 1
ATOM 1759 N N . ALA A 1 242 ? 7.16 18.969 -1.394 1 92.5 242 ALA A N 1
ATOM 1760 C CA . ALA A 1 242 ? 6.867 17.641 -0.896 1 92.5 242 ALA A CA 1
ATOM 1761 C C . ALA A 1 242 ? 7.395 17.453 0.524 1 92.5 242 ALA A C 1
ATOM 1763 O O . ALA A 1 242 ? 8.586 17.625 0.777 1 92.5 242 ALA A O 1
ATOM 1764 N N . ALA A 1 243 ? 6.52 17.203 1.44 1 94.5 243 ALA A N 1
ATOM 1765 C CA . ALA A 1 243 ? 6.91 16.766 2.777 1 94.5 243 ALA A CA 1
ATOM 1766 C C . ALA A 1 243 ? 6.93 15.242 2.873 1 94.5 243 ALA A C 1
ATOM 1768 O O . ALA A 1 243 ? 5.883 14.594 2.807 1 94.5 243 ALA A O 1
ATOM 1769 N N . ILE A 1 244 ? 8.102 14.656 3.039 1 94.81 244 ILE A N 1
ATOM 1770 C CA . ILE A 1 244 ? 8.234 13.203 3.08 1 94.81 244 ILE A CA 1
ATOM 1771 C C . ILE A 1 244 ? 8.398 12.742 4.523 1 94.81 244 ILE A C 1
ATOM 1773 O O . ILE A 1 244 ? 9.18 13.32 5.285 1 94.81 244 ILE A O 1
ATOM 1777 N N . SER A 1 245 ? 7.688 11.797 4.891 1 96.62 245 SER A N 1
ATOM 1778 C CA . SER A 1 245 ? 7.77 11.227 6.234 1 96.62 245 SER A CA 1
ATOM 1779 C C . SER A 1 245 ? 7.859 9.711 6.184 1 96.62 245 SER A C 1
ATOM 1781 O O . SER A 1 245 ? 7.363 9.078 5.246 1 96.62 245 SER A O 1
ATOM 1783 N N . VAL A 1 246 ? 8.523 9.086 7.195 1 97.5 246 VAL A N 1
ATOM 1784 C CA . VAL A 1 246 ? 8.555 7.637 7.383 1 97.5 246 VAL A CA 1
ATOM 1785 C C . VAL A 1 246 ? 7.34 7.203 8.203 1 97.5 246 VAL A C 1
ATOM 1787 O O . VAL A 1 246 ? 7.008 7.828 9.211 1 97.5 246 VAL A O 1
ATOM 1790 N N . ASP A 1 247 ? 6.711 6.176 7.785 1 97.88 247 ASP A N 1
ATOM 1791 C CA . ASP A 1 247 ? 5.5 5.711 8.453 1 97.88 247 ASP A CA 1
ATOM 1792 C C . ASP A 1 247 ? 5.777 4.457 9.281 1 97.88 247 ASP A C 1
ATOM 1794 O O . ASP A 1 247 ? 6.527 3.58 8.852 1 97.88 247 ASP A O 1
ATOM 1798 N N . GLY A 1 248 ? 5.043 4.387 10.438 1 93.44 248 GLY A N 1
ATOM 1799 C CA . GLY A 1 248 ? 5.055 3.189 11.266 1 93.44 248 GLY A CA 1
ATOM 1800 C C . GLY A 1 248 ? 6.285 3.08 12.141 1 93.44 248 GLY A C 1
ATOM 1801 O O . GLY A 1 248 ? 6.449 2.104 12.875 1 93.44 248 GLY A O 1
ATOM 1802 N N . ALA A 1 249 ? 7.219 3.941 12.055 1 77.75 249 ALA A N 1
ATOM 1803 C CA . ALA A 1 249 ? 8.43 3.906 12.875 1 77.75 249 ALA A CA 1
ATOM 1804 C C . ALA A 1 249 ? 8.219 4.625 14.203 1 77.75 249 ALA A C 1
ATOM 1806 O O . ALA A 1 249 ? 7.805 5.785 14.227 1 77.75 249 ALA A O 1
ATOM 1807 N N . MET A 1 250 ? 8.18 3.76 15.266 1 66.38 250 MET A N 1
ATOM 1808 C CA . MET A 1 250 ? 8.008 4.383 16.578 1 66.38 250 MET A CA 1
ATOM 1809 C C . MET A 1 250 ? 9.328 4.953 17.078 1 66.38 250 MET A C 1
ATOM 1811 O O . MET A 1 250 ? 10.391 4.383 16.828 1 66.38 250 MET A O 1
ATOM 1815 N N . SER A 1 251 ? 9.461 6.191 17.141 1 52.91 251 SER A N 1
ATOM 1816 C CA . SER A 1 251 ? 10.672 6.762 17.703 1 52.91 251 SER A CA 1
ATOM 1817 C C . SER A 1 251 ? 11.031 6.094 19.031 1 52.91 251 SER A C 1
ATOM 1819 O O . SER A 1 251 ? 10.148 5.676 19.781 1 52.91 251 SER A O 1
ATOM 1821 N N . ALA A 1 252 ? 12.258 5.406 19.109 1 41.62 252 ALA A N 1
ATOM 1822 C CA . ALA A 1 252 ? 12.805 4.914 20.359 1 41.62 252 ALA A CA 1
ATOM 1823 C C . ALA A 1 252 ? 12.648 5.945 21.469 1 41.62 252 ALA A C 1
ATOM 1825 O O . ALA A 1 252 ? 12.922 7.133 21.266 1 41.62 252 ALA A O 1
ATOM 1826 N N . SER A 1 253 ? 11.719 5.727 22.359 1 31.33 253 SER A N 1
ATOM 1827 C CA . SER A 1 253 ? 11.742 6.52 23.594 1 31.33 253 SER A CA 1
ATOM 1828 C C . SER A 1 253 ? 13.172 6.75 24.062 1 31.33 253 SER A C 1
ATOM 1830 O O . SER A 1 253 ? 14.016 5.852 24 1 31.33 253 SER A O 1
ATOM 1832 N N . ASP A 1 254 ? 13.727 7.934 23.875 1 31.84 254 ASP A N 1
ATOM 1833 C CA . ASP A 1 254 ? 14.852 8.211 24.766 1 31.84 254 ASP A CA 1
ATOM 1834 C C . ASP A 1 254 ? 14.609 7.652 26.156 1 31.84 254 ASP A C 1
ATOM 1836 O O . ASP A 1 254 ? 13.672 8.07 26.844 1 31.84 254 ASP A O 1
ATOM 1840 N N . ASP A 1 255 ? 14.773 6.355 26.375 1 28.02 255 ASP A N 1
ATOM 1841 C CA . ASP A 1 255 ? 15.203 6.141 27.75 1 28.02 255 ASP A CA 1
ATOM 1842 C C . ASP A 1 255 ? 16.453 6.945 28.078 1 28.02 255 ASP A C 1
ATOM 1844 O O . ASP A 1 255 ? 17.391 7.008 27.266 1 28.02 255 ASP A O 1
ATOM 1848 N N . MET B 1 1 ? -62.906 13.742 15.961 1 22.34 1 MET B N 1
ATOM 1849 C CA . MET B 1 1 ? -61.875 13.445 16.938 1 22.34 1 MET B CA 1
ATOM 1850 C C . MET B 1 1 ? -62.312 12.32 17.875 1 22.34 1 MET B C 1
ATOM 1852 O O . MET B 1 1 ? -62.125 12.398 19.094 1 22.34 1 MET B O 1
ATOM 1856 N N . PRO B 1 2 ? -63 11.25 17.516 1 21.41 2 PRO B N 1
ATOM 1857 C CA . PRO B 1 2 ? -63.594 10.438 18.578 1 21.41 2 PRO B CA 1
ATOM 1858 C C . PRO B 1 2 ? -62.562 9.766 19.469 1 21.41 2 PRO B C 1
ATOM 1860 O O . PRO B 1 2 ? -61.406 9.586 19.062 1 21.41 2 PRO B O 1
ATOM 1863 N N . VAL B 1 3 ? -62.812 9.633 20.891 1 23.84 3 VAL B N 1
ATOM 1864 C CA . VAL B 1 3 ? -62.406 9.383 22.25 1 23.84 3 VAL B CA 1
ATOM 1865 C C . VAL B 1 3 ? -62.156 7.887 22.453 1 23.84 3 VAL B C 1
ATOM 1867 O O . VAL B 1 3 ? -62.156 7.395 23.594 1 23.84 3 VAL B O 1
ATOM 1870 N N . SER B 1 4 ? -61.75 7.152 21.375 1 21 4 SER B N 1
ATOM 1871 C CA . SER B 1 4 ? -61.875 5.734 21.703 1 21 4 SER B CA 1
ATOM 1872 C C . SER B 1 4 ? -61.062 5.395 22.953 1 21 4 SER B C 1
ATOM 1874 O O . SER B 1 4 ? -59.906 5.785 23.094 1 21 4 SER B O 1
ATOM 1876 N N . ARG B 1 5 ? -61.781 4.84 24.031 1 18.7 5 ARG B N 1
ATOM 1877 C CA . ARG B 1 5 ? -61.906 4.414 25.422 1 18.7 5 ARG B CA 1
ATOM 1878 C C . ARG B 1 5 ? -60.781 3.436 25.797 1 18.7 5 ARG B C 1
ATOM 1880 O O . ARG B 1 5 ? -60.156 2.857 24.922 1 18.7 5 ARG B O 1
ATOM 1887 N N . ARG B 1 6 ? -60.812 2.818 27.047 1 18.12 6 ARG B N 1
ATOM 1888 C CA . ARG B 1 6 ? -60.344 2.508 28.391 1 18.12 6 ARG B CA 1
ATOM 1889 C C . ARG B 1 6 ? -59.938 1.043 28.5 1 18.12 6 ARG B C 1
ATOM 1891 O O . ARG B 1 6 ? -59.406 0.611 29.531 1 18.12 6 ARG B O 1
ATOM 1898 N N . THR B 1 7 ? -60.25 0.1 27.5 1 17.75 7 THR B N 1
ATOM 1899 C CA . THR B 1 7 ? -60.656 -1.1 28.234 1 17.75 7 THR B CA 1
ATOM 1900 C C . THR B 1 7 ? -59.5 -1.61 29.109 1 17.75 7 THR B C 1
ATOM 1902 O O . THR B 1 7 ? -58.344 -1.501 28.734 1 17.75 7 THR B O 1
ATOM 1905 N N . ALA B 1 8 ? -59.75 -2.531 30.172 1 16.36 8 ALA B N 1
ATOM 1906 C CA . ALA B 1 8 ? -59.812 -3.057 31.531 1 16.36 8 ALA B CA 1
ATOM 1907 C C . ALA B 1 8 ? -58.812 -4.184 31.734 1 16.36 8 ALA B C 1
ATOM 1909 O O . ALA B 1 8 ? -58.375 -4.461 32.844 1 16.36 8 ALA B O 1
ATOM 1910 N N . LEU B 1 9 ? -58.375 -4.957 30.703 1 17.2 9 LEU B N 1
ATOM 1911 C CA . LEU B 1 9 ? -58.406 -6.324 31.203 1 17.2 9 LEU B CA 1
ATOM 1912 C C . LEU B 1 9 ? -57.375 -6.516 32.312 1 17.2 9 LEU B C 1
ATOM 1914 O O . LEU B 1 9 ? -56.188 -6.25 32.125 1 17.2 9 LEU B O 1
ATOM 1918 N N . LYS B 1 10 ? -57.781 -6.895 33.562 1 15.74 10 LYS B N 1
ATOM 1919 C CA . LYS B 1 10 ? -57.562 -7.074 35 1 15.74 10 LYS B CA 1
ATOM 1920 C C . LYS B 1 10 ? -56.625 -8.25 35.281 1 15.74 10 LYS B C 1
ATOM 1922 O O . LYS B 1 10 ? -56 -8.305 36.344 1 15.74 10 LYS B O 1
ATOM 1927 N N . SER B 1 11 ? -56.656 -9.352 34.5 1 16.3 11 SER B N 1
ATOM 1928 C CA . SER B 1 11 ? -56.719 -10.586 35.281 1 16.3 11 SER B CA 1
ATOM 1929 C C . SER B 1 11 ? -55.531 -10.719 36.188 1 16.3 11 SER B C 1
ATOM 1931 O O . SER B 1 11 ? -54.406 -10.344 35.844 1 16.3 11 SER B O 1
ATOM 1933 N N . LEU B 1 12 ? -55.75 -11.062 37.531 1 16.38 12 LEU B N 1
ATOM 1934 C CA . LEU B 1 12 ? -55.406 -11.188 38.938 1 16.38 12 LEU B CA 1
ATOM 1935 C C . LEU B 1 12 ? -54.469 -12.367 39.188 1 16.38 12 LEU B C 1
ATOM 1937 O O . LEU B 1 12 ? -53.812 -12.453 40.219 1 16.38 12 LEU B O 1
ATOM 1941 N N . GLY B 1 13 ? -54.344 -13.32 38.25 1 16.66 13 GLY B N 1
ATOM 1942 C CA . GLY B 1 13 ? -54.281 -14.641 38.875 1 16.66 13 GLY B CA 1
ATOM 1943 C C . GLY B 1 13 ? -53.188 -14.742 39.938 1 16.66 13 GLY B C 1
ATOM 1944 O O . GLY B 1 13 ? -52.125 -14.102 39.812 1 16.66 13 GLY B O 1
ATOM 1945 N N . VAL B 1 14 ? -53.531 -15.352 41.031 1 17.03 14 VAL B N 1
ATOM 1946 C CA . VAL B 1 14 ? -53.375 -15.68 42.438 1 17.03 14 VAL B CA 1
ATOM 1947 C C . VAL B 1 14 ? -52.031 -16.297 42.719 1 17.03 14 VAL B C 1
ATOM 1949 O O . VAL B 1 14 ? -51.312 -16.656 41.75 1 17.03 14 VAL B O 1
ATOM 1952 N N . ALA B 1 15 ? -51.906 -17.297 43.625 1 16.58 15 ALA B N 1
ATOM 1953 C CA . ALA B 1 15 ? -51.5 -17.484 45.031 1 16.58 15 ALA B CA 1
ATOM 1954 C C . ALA B 1 15 ? -50.344 -18.453 45.156 1 16.58 15 ALA B C 1
ATOM 1956 O O . ALA B 1 15 ? -49.781 -18.641 46.25 1 16.58 15 ALA B O 1
ATOM 1957 N N . GLY B 1 16 ? -49.75 -19.094 44.125 1 16.52 16 GLY B N 1
ATOM 1958 C CA . GLY B 1 16 ? -49.312 -20.438 44.438 1 16.52 16 GLY B CA 1
ATOM 1959 C C . GLY B 1 16 ? -48.281 -20.5 45.562 1 16.52 16 GLY B C 1
ATOM 1960 O O . GLY B 1 16 ? -47.375 -19.688 45.594 1 16.52 16 GLY B O 1
ATOM 1961 N N . GLY B 1 17 ? -48.656 -21.062 46.656 1 16.48 17 GLY B N 1
ATOM 1962 C CA . GLY B 1 17 ? -48.312 -21.359 48.062 1 16.48 17 GLY B CA 1
ATOM 1963 C C . GLY B 1 17 ? -46.969 -22.047 48.188 1 16.48 17 GLY B C 1
ATOM 1964 O O . GLY B 1 17 ? -46.625 -22.906 47.375 1 16.48 17 GLY B O 1
ATOM 1965 N N . LEU B 1 18 ? -46.031 -21.281 48.719 1 17.25 18 LEU B N 1
ATOM 1966 C CA . LEU B 1 18 ? -44.656 -21.516 49.156 1 17.25 18 LEU B CA 1
ATOM 1967 C C . LEU B 1 18 ? -44.562 -22.688 50.125 1 17.25 18 LEU B C 1
ATOM 1969 O O . LEU B 1 18 ? -45.219 -22.688 51.156 1 17.25 18 LEU B O 1
ATOM 1973 N N . THR B 1 19 ? -44.594 -23.875 49.469 1 16.73 19 THR B N 1
ATOM 1974 C CA . THR B 1 19 ? -44.531 -25.156 50.156 1 16.73 19 THR B CA 1
ATOM 1975 C C . THR B 1 19 ? -43.562 -25.094 51.344 1 16.73 19 THR B C 1
ATOM 1977 O O . THR B 1 19 ? -42.562 -24.375 51.281 1 16.73 19 THR B O 1
ATOM 1980 N N . ALA B 1 20 ? -43.969 -25.703 52.312 1 16.19 20 ALA B N 1
ATOM 1981 C CA . ALA B 1 20 ? -43.812 -25.859 53.75 1 16.19 20 ALA B CA 1
ATOM 1982 C C . ALA B 1 20 ? -42.375 -26.266 54.094 1 16.19 20 ALA B C 1
ATOM 1984 O O . ALA B 1 20 ? -41.625 -26.672 53.25 1 16.19 20 ALA B O 1
ATOM 1985 N N . ALA B 1 21 ? -42.219 -26.906 55.219 1 15.94 21 ALA B N 1
ATOM 1986 C CA . ALA B 1 21 ? -41.688 -26.734 56.562 1 15.94 21 ALA B CA 1
ATOM 1987 C C . ALA B 1 21 ? -40.375 -27.484 56.75 1 15.94 21 ALA B C 1
ATOM 1989 O O . ALA B 1 21 ? -39.375 -26.906 57.156 1 15.94 21 ALA B O 1
ATOM 1990 N N . SER B 1 22 ? -40.344 -28.906 56.906 1 16.19 22 SER B N 1
ATOM 1991 C CA . SER B 1 22 ? -40.094 -29.328 58.281 1 16.19 22 SER B CA 1
ATOM 1992 C C . SER B 1 22 ? -38.656 -29.734 58.5 1 16.19 22 SER B C 1
ATOM 1994 O O . SER B 1 22 ? -38.281 -30.234 59.562 1 16.19 22 SER B O 1
ATOM 1996 N N . GLY B 1 23 ? -37.75 -29.812 57.594 1 17 23 GLY B N 1
ATOM 1997 C CA . GLY B 1 23 ? -36.906 -30.984 57.719 1 17 23 GLY B CA 1
ATOM 1998 C C . GLY B 1 23 ? -35.969 -30.891 58.906 1 17 23 GLY B C 1
ATOM 1999 O O . GLY B 1 23 ? -35.031 -30.062 58.906 1 17 23 GLY B O 1
ATOM 2000 N N . THR B 1 24 ? -36.406 -31.188 60.062 1 16.84 24 THR B N 1
ATOM 2001 C CA . THR B 1 24 ? -35.719 -30.875 61.312 1 16.84 24 THR B CA 1
ATOM 2002 C C . THR B 1 24 ? -34.281 -31.391 61.312 1 16.84 24 THR B C 1
ATOM 2004 O O . THR B 1 24 ? -33.344 -30.641 61.531 1 16.84 24 THR B O 1
ATOM 2007 N N . VAL B 1 25 ? -33.969 -32.406 62.312 1 16.67 25 VAL B N 1
ATOM 2008 C CA . VAL B 1 25 ? -33.25 -32.219 63.562 1 16.67 25 VAL B CA 1
ATOM 2009 C C . VAL B 1 25 ? -31.859 -32.781 63.5 1 16.67 25 VAL B C 1
ATOM 2011 O O . VAL B 1 25 ? -30.891 -32.188 63.969 1 16.67 25 VAL B O 1
ATOM 2014 N N . PHE B 1 26 ? -31.594 -34.062 62.938 1 17.22 26 PHE B N 1
ATOM 2015 C CA . PHE B 1 26 ? -31 -34.969 63.938 1 17.22 26 PHE B CA 1
ATOM 2016 C C . PHE B 1 26 ? -29.547 -34.594 64.188 1 17.22 26 PHE B C 1
ATOM 2018 O O . PHE B 1 26 ? -28.875 -34.062 63.312 1 1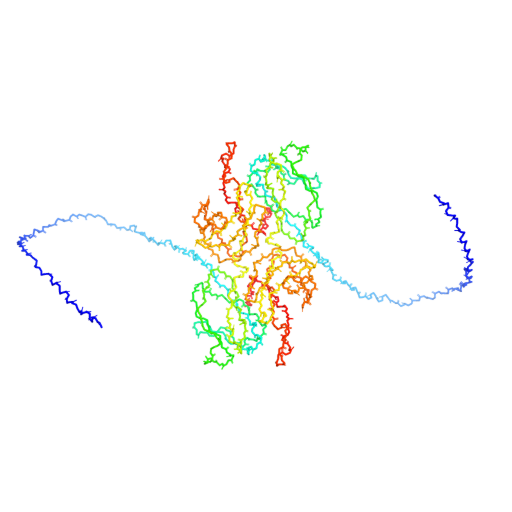7.22 26 PHE B O 1
ATOM 2025 N N . ALA B 1 27 ? -29.016 -35.125 65.375 1 17.08 27 ALA B N 1
ATOM 2026 C CA . ALA B 1 27 ? -28.109 -34.812 66.5 1 17.08 27 ALA B CA 1
ATOM 2027 C C . ALA B 1 27 ? -26.656 -34.969 66.062 1 17.08 27 ALA B C 1
ATOM 2029 O O . ALA B 1 27 ? -26.375 -35.531 65 1 17.08 27 ALA B O 1
ATOM 2030 N N . THR B 1 28 ? -25.859 -35.75 66.875 1 17.45 28 THR B N 1
ATOM 2031 C CA . THR B 1 28 ? -24.766 -35.375 67.75 1 17.45 28 THR B CA 1
ATOM 2032 C C . THR B 1 28 ? -23.422 -35.719 67.125 1 17.45 28 THR B C 1
ATOM 2034 O O . THR B 1 28 ? -22.516 -34.875 67.125 1 17.45 28 THR B O 1
ATOM 2037 N N . GLY B 1 29 ? -23 -37.125 67.125 1 18.42 29 GLY B N 1
ATOM 2038 C CA . GLY B 1 29 ? -21.906 -37.469 68 1 18.42 29 GLY B CA 1
ATOM 2039 C C . GLY B 1 29 ? -20.531 -37.219 67.375 1 18.42 29 GLY B C 1
ATOM 2040 O O . GLY B 1 29 ? -20.406 -37 66.188 1 18.42 29 GLY B O 1
ATOM 2041 N N . GLU B 1 30 ? -19.391 -37.625 68.125 1 18.78 30 GLU B N 1
ATOM 2042 C CA . GLU B 1 30 ? -18.078 -37.125 68.562 1 18.78 30 GLU B CA 1
ATOM 2043 C C . GLU B 1 30 ? -17 -37.531 67.562 1 18.78 30 GLU B C 1
ATOM 2045 O O . GLU B 1 30 ? -15.953 -36.875 67.5 1 18.78 30 GLU B O 1
ATOM 2050 N N . HIS B 1 31 ? -17.156 -38.75 66.875 1 19.73 31 HIS B N 1
ATOM 2051 C CA . HIS B 1 31 ? -15.922 -39.5 67.062 1 19.73 31 HIS B CA 1
ATOM 2052 C C . HIS B 1 31 ? -14.75 -38.812 66.375 1 19.73 31 HIS B C 1
ATOM 2054 O O . HIS B 1 31 ? -14.93 -38.062 65.438 1 19.73 31 HIS B O 1
ATOM 2060 N N . GLU B 1 32 ? -13.5 -39.094 66.938 1 19.52 32 GLU B N 1
ATOM 2061 C CA . GLU B 1 32 ? -12.188 -38.5 67.25 1 19.52 32 GLU B CA 1
ATOM 2062 C C . GLU B 1 32 ? -11.336 -38.438 65.938 1 19.52 32 GLU B C 1
ATOM 2064 O O . GLU B 1 32 ? -10.766 -37.406 65.625 1 19.52 32 GLU B O 1
ATOM 2069 N N . SER B 1 33 ? -10.875 -39.656 65.688 1 20.91 33 SER B N 1
ATOM 2070 C CA . SER B 1 33 ? -9.422 -39.781 65.812 1 20.91 33 SER B CA 1
ATOM 2071 C C . SER B 1 33 ? -8.711 -39.281 64.562 1 20.91 33 SER B C 1
ATOM 2073 O O . SER B 1 33 ? -7.695 -38.562 64.688 1 20.91 33 SER B O 1
ATOM 2075 N N . ASP B 1 34 ? -8.852 -40.156 63.656 1 19.17 34 ASP B N 1
ATOM 2076 C CA . ASP B 1 34 ? -7.613 -40.688 63.062 1 19.17 34 ASP B CA 1
ATOM 2077 C C . ASP B 1 34 ? -6.98 -39.688 62.125 1 19.17 34 ASP B C 1
ATOM 2079 O O . ASP B 1 34 ? -5.77 -39.469 62.156 1 19.17 34 ASP B O 1
ATOM 2083 N N . GLU B 1 35 ? -7.688 -39.594 60.969 1 19.5 35 GLU B N 1
ATOM 2084 C CA . GLU B 1 35 ? -6.91 -39.781 59.75 1 19.5 35 GLU B CA 1
ATOM 2085 C C . GLU B 1 35 ? -6.082 -38.562 59.438 1 19.5 35 GLU B C 1
ATOM 2087 O O . GLU B 1 35 ? -6.613 -37.438 59.344 1 19.5 35 GLU B O 1
ATOM 2092 N N . ARG B 1 36 ? -4.836 -38.656 59.688 1 21.64 36 ARG B N 1
ATOM 2093 C CA . ARG B 1 36 ? -3.754 -37.719 59.406 1 21.64 36 ARG B CA 1
ATOM 2094 C C . ARG B 1 36 ? -3.924 -37.062 58.031 1 21.64 36 ARG B C 1
ATOM 2096 O O . ARG B 1 36 ? -4.582 -37.625 57.156 1 21.64 36 ARG B O 1
ATOM 2103 N N . SER B 1 37 ? -3.258 -35.875 57.906 1 20.67 37 SER B N 1
ATOM 2104 C CA . SER B 1 37 ? -3.205 -34.594 57.156 1 20.67 37 SER B CA 1
ATOM 2105 C C . SER B 1 37 ? -2.629 -34.812 55.781 1 20.67 37 SER B C 1
ATOM 2107 O O . SER B 1 37 ? -1.416 -34.938 55.594 1 20.67 37 SER B O 1
ATOM 2109 N N . LYS B 1 38 ? -2.977 -35.938 55 1 19.03 38 LYS B N 1
ATOM 2110 C CA . LYS B 1 38 ? -2.199 -36 53.75 1 19.03 38 LYS B CA 1
ATOM 2111 C C . LYS B 1 38 ? -2.172 -34.625 53.062 1 19.03 38 LYS B C 1
ATOM 2113 O O . LYS B 1 38 ? -3.203 -34.125 52.594 1 19.03 38 LYS B O 1
ATOM 2118 N N . GLN B 1 39 ? -1.43 -33.688 53.562 1 21.09 39 GLN B N 1
ATOM 2119 C CA . GLN B 1 39 ? -1.329 -32.406 52.906 1 21.09 39 GLN B CA 1
ATOM 2120 C C . GLN B 1 39 ? -0.978 -32.562 51.438 1 21.09 39 GLN B C 1
ATOM 2122 O O . GLN B 1 39 ? 0.124 -33 51.094 1 21.09 39 GLN B O 1
ATOM 2127 N N . LYS B 1 40 ? -1.874 -33.344 50.625 1 20.88 40 LYS B N 1
ATOM 2128 C CA . LYS B 1 40 ? -1.553 -33.406 49.188 1 20.88 40 LYS B CA 1
ATOM 2129 C C . LYS B 1 40 ? -0.802 -32.156 48.75 1 20.88 40 LYS B C 1
ATOM 2131 O O . LYS B 1 40 ? -0.827 -31.125 49.438 1 20.88 40 LYS B O 1
ATOM 2136 N N . LYS B 1 41 ? -0.951 -32.031 47.344 1 21.94 41 LYS B N 1
ATOM 2137 C CA . LYS B 1 41 ? -0.347 -31.688 46.031 1 21.94 41 LYS B CA 1
ATOM 2138 C C . LYS B 1 41 ? -0.329 -30.188 45.812 1 21.94 41 LYS B C 1
ATOM 2140 O O . LYS B 1 41 ? -1.383 -29.547 45.719 1 21.94 41 LYS B O 1
ATOM 2145 N N . GLY B 1 42 ? 0.546 -29.5 46.406 1 24.83 42 GLY B N 1
ATOM 2146 C CA . GLY B 1 42 ? 0.706 -28.062 46.219 1 24.83 42 GLY B CA 1
ATOM 2147 C C . GLY B 1 42 ? 0.69 -27.672 44.75 1 24.83 42 GLY B C 1
ATOM 2148 O O . GLY B 1 42 ? 1.63 -27.969 44 1 24.83 42 GLY B O 1
ATOM 2149 N N . GLY B 1 43 ? -0.353 -28.062 43.969 1 27.48 43 GLY B N 1
ATOM 2150 C CA . GLY B 1 43 ? -0.393 -27.672 42.562 1 27.48 43 GLY B CA 1
ATOM 2151 C C . GLY B 1 43 ? -0.071 -26.203 42.344 1 27.48 43 GLY B C 1
ATOM 2152 O O . GLY B 1 43 ? -0.847 -25.328 42.75 1 27.48 43 GLY B O 1
ATOM 2153 N N . THR B 1 44 ? 1.064 -25.703 42.844 1 27.28 44 THR B N 1
ATOM 2154 C CA . THR B 1 44 ? 1.336 -24.312 42.5 1 27.28 44 THR B CA 1
ATOM 2155 C C . THR B 1 44 ? 1.152 -24.062 41 1 27.28 44 THR B C 1
ATOM 2157 O O . THR B 1 44 ? 1.947 -24.547 40.188 1 27.28 44 THR B O 1
ATOM 2160 N N . ALA B 1 45 ? 0.038 -24.406 40.344 1 26.45 45 ALA B N 1
ATOM 2161 C CA . ALA B 1 45 ? -0.048 -23.922 38.969 1 26.45 45 ALA B CA 1
ATOM 2162 C C . ALA B 1 45 ? 0.664 -22.594 38.812 1 26.45 45 ALA B C 1
ATOM 2164 O O . ALA B 1 45 ? 0.752 -21.812 39.75 1 26.45 45 ALA B O 1
ATOM 2165 N N . GLY B 1 46 ? 1.622 -22.594 37.844 1 28.33 46 GLY B N 1
ATOM 2166 C CA . GLY B 1 46 ? 2.377 -21.594 37.094 1 28.33 46 GLY B CA 1
ATOM 2167 C C . GLY B 1 46 ? 1.66 -20.266 37 1 28.33 46 GLY B C 1
ATOM 2168 O O . GLY B 1 46 ? 0.447 -20.188 37.188 1 28.33 46 GLY B O 1
ATOM 2169 N N . ASP B 1 47 ? 2.416 -19.188 37.312 1 30.88 47 ASP B N 1
ATOM 2170 C CA . ASP B 1 47 ? 2.367 -17.781 36.938 1 30.88 47 ASP B CA 1
ATOM 2171 C C . ASP B 1 47 ? 1.626 -17.609 35.594 1 30.88 47 ASP B C 1
ATOM 2173 O O . ASP B 1 47 ? 2.09 -18.078 34.562 1 30.88 47 ASP B O 1
ATOM 2177 N N . GLU B 1 48 ? 0.292 -17.859 35.594 1 32 48 GLU B N 1
ATOM 2178 C CA . GLU B 1 48 ? -0.425 -17.219 34.531 1 32 48 GLU B CA 1
ATOM 2179 C C . GLU B 1 48 ? 0.207 -15.867 34.156 1 32 48 GLU B C 1
ATOM 2181 O O . GLU B 1 48 ? 0.121 -14.914 34.938 1 32 48 GLU B O 1
ATOM 2186 N N . HIS B 1 49 ? 1.505 -15.961 33.781 1 31.77 49 HIS B N 1
ATOM 2187 C CA . HIS B 1 49 ? 1.804 -14.773 33 1 31.77 49 HIS B CA 1
ATOM 2188 C C . HIS B 1 49 ? 0.566 -14.281 32.25 1 31.77 49 HIS B C 1
ATOM 2190 O O . HIS B 1 49 ? 0.049 -14.969 31.375 1 31.77 49 HIS B O 1
ATOM 2196 N N . GLU B 1 50 ? -0.475 -13.938 33.062 1 34.47 50 GLU B N 1
ATOM 2197 C CA . GLU B 1 50 ? -1.323 -13.031 32.281 1 34.47 50 GLU B CA 1
ATOM 2198 C C . GLU B 1 50 ? -0.561 -12.422 31.109 1 34.47 50 GLU B C 1
ATOM 2200 O O . GLU B 1 50 ? 0.347 -11.609 31.312 1 34.47 50 GLU B O 1
ATOM 2205 N N . GLN B 1 51 ? -0.052 -13.383 30.297 1 34.5 51 GLN B N 1
ATOM 2206 C CA . GLN B 1 51 ? 0.293 -12.766 29.016 1 34.5 51 GLN B CA 1
ATOM 2207 C C . GLN B 1 51 ? -0.58 -11.547 28.734 1 34.5 51 GLN B C 1
ATOM 2209 O O . GLN B 1 51 ? -1.8 -11.672 28.609 1 34.5 51 GLN B O 1
ATOM 2214 N N . ALA B 1 52 ? -0.332 -10.484 29.453 1 34.38 52 ALA B N 1
ATOM 2215 C CA . ALA B 1 52 ? -0.825 -9.227 28.891 1 34.38 52 ALA B CA 1
ATOM 2216 C C . ALA B 1 52 ? -1.183 -9.391 27.422 1 34.38 52 ALA B C 1
ATOM 2218 O O . ALA B 1 52 ? -0.305 -9.617 26.578 1 34.38 52 ALA B O 1
ATOM 2219 N N . THR B 1 53 ? -2.119 -10.234 27.109 1 42.25 53 THR B N 1
ATOM 2220 C CA . THR B 1 53 ? -2.662 -10.039 25.766 1 42.25 53 THR B CA 1
ATOM 2221 C C . THR B 1 53 ? -2.52 -8.578 25.344 1 42.25 53 THR B C 1
ATOM 2223 O O . THR B 1 53 ? -3.232 -7.707 25.828 1 42.25 53 THR B O 1
ATOM 2226 N N . ASP B 1 54 ? -1.362 -7.992 25.422 1 47.19 54 ASP B N 1
ATOM 2227 C CA . ASP B 1 54 ? -1.017 -6.68 24.891 1 47.19 54 ASP B CA 1
ATOM 2228 C C . ASP B 1 54 ? -1.955 -6.289 23.75 1 47.19 54 ASP B C 1
ATOM 2230 O O . ASP B 1 54 ? -1.985 -6.945 22.703 1 47.19 54 ASP B O 1
ATOM 2234 N N . VAL B 1 55 ? -3.189 -5.953 24.016 1 54.53 55 VAL B N 1
ATOM 2235 C CA . VAL B 1 55 ? -4.129 -5.293 23.109 1 54.53 55 VAL B CA 1
ATOM 2236 C C . VAL B 1 55 ? -3.363 -4.512 22.047 1 54.53 55 VAL B C 1
ATOM 2238 O O . VAL B 1 55 ? -2.473 -3.721 22.375 1 54.53 55 VAL B O 1
ATOM 2241 N N . PRO B 1 56 ? -3.428 -4.82 20.938 1 62.28 56 PRO B N 1
ATOM 2242 C CA . PRO B 1 56 ? -2.826 -3.982 19.891 1 62.28 56 PRO B CA 1
ATOM 2243 C C . PRO B 1 56 ? -3.096 -2.494 20.109 1 62.28 56 PRO B C 1
ATOM 2245 O O . PRO B 1 56 ? -4.25 -2.09 20.281 1 62.28 56 PRO B O 1
ATOM 2248 N N . ALA B 1 57 ? -2.127 -1.541 20.516 1 86.88 57 ALA B N 1
ATOM 2249 C CA . ALA B 1 57 ? -2.082 -0.099 20.75 1 86.88 57 ALA B CA 1
ATOM 2250 C C . ALA B 1 57 ? -2.24 0.668 19.438 1 86.88 57 ALA B C 1
ATOM 2252 O O . ALA B 1 57 ? -2.061 0.106 18.359 1 86.88 57 ALA B O 1
ATOM 2253 N N . ALA B 1 58 ? -2.998 1.746 19.578 1 94.38 58 ALA B N 1
ATOM 2254 C CA . ALA B 1 58 ? -2.984 2.715 18.484 1 94.38 58 ALA B CA 1
ATOM 2255 C C . ALA B 1 58 ? -1.868 3.738 18.672 1 94.38 58 ALA B C 1
ATOM 2257 O O . ALA B 1 58 ? -1.473 4.035 19.812 1 94.38 58 ALA B O 1
ATOM 2258 N N . ALA B 1 59 ? -1.304 4.164 17.594 1 94.81 59 ALA B N 1
ATOM 2259 C CA . ALA B 1 59 ? -0.337 5.258 17.562 1 94.81 59 ALA B CA 1
ATOM 2260 C C . ALA B 1 59 ? -0.779 6.355 16.609 1 94.81 59 ALA B C 1
ATOM 2262 O O . ALA B 1 59 ? -1.081 6.082 15.438 1 94.81 59 ALA B O 1
ATOM 2263 N N . VAL B 1 60 ? -0.85 7.566 17.094 1 94.88 60 VAL B N 1
ATOM 2264 C CA . VAL B 1 60 ? -1.383 8.664 16.297 1 94.88 60 VAL B CA 1
ATOM 2265 C C . VAL B 1 60 ? -0.361 9.805 16.234 1 94.88 60 VAL B C 1
ATOM 2267 O O . VAL B 1 60 ? 0.261 10.141 17.25 1 94.88 60 VAL B O 1
ATOM 2270 N N . ARG B 1 61 ? -0.177 10.383 15.07 1 95.44 61 ARG B N 1
ATOM 2271 C CA . ARG B 1 61 ? 0.613 11.602 14.938 1 95.44 61 ARG B CA 1
ATOM 2272 C C . ARG B 1 61 ? -0.165 12.68 14.188 1 95.44 61 ARG B C 1
ATOM 2274 O O . ARG B 1 61 ? -1.221 12.406 13.617 1 95.44 61 ARG B O 1
ATOM 2281 N N . VAL B 1 62 ? 0.32 13.883 14.32 1 95.12 62 VAL B N 1
ATOM 2282 C CA . VAL B 1 62 ? -0.354 15.016 13.695 1 95.12 62 VAL B CA 1
ATOM 2283 C C . VAL B 1 62 ? 0.575 15.672 12.672 1 95.12 62 VAL B C 1
ATOM 2285 O O . VAL B 1 62 ? 1.785 15.758 12.891 1 95.12 62 VAL B O 1
ATOM 2288 N N . ALA B 1 63 ? 0.047 16.078 11.609 1 97.69 63 ALA B N 1
ATOM 2289 C CA . ALA B 1 63 ? 0.729 16.875 10.586 1 97.69 63 ALA B CA 1
ATOM 2290 C C . ALA B 1 63 ? -0.015 18.188 10.328 1 97.69 63 ALA B C 1
ATOM 2292 O O . ALA B 1 63 ? -1.234 18.188 10.141 1 97.69 63 ALA B O 1
ATOM 2293 N N . HIS B 1 64 ? 0.709 19.25 10.398 1 98.38 64 HIS B N 1
ATOM 2294 C CA . HIS B 1 64 ? 0.101 20.547 10.117 1 98.38 64 HIS B CA 1
ATOM 2295 C C . HIS B 1 64 ? 0.404 21.016 8.695 1 98.38 64 HIS B C 1
ATOM 2297 O O . HIS B 1 64 ? 1.469 21.578 8.438 1 98.38 64 HIS B O 1
ATOM 2303 N N . PHE B 1 65 ? -0.659 20.906 7.785 1 98.25 65 PHE B N 1
ATOM 2304 C CA . PHE B 1 65 ? -0.442 21.203 6.375 1 98.25 65 PHE B CA 1
ATOM 2305 C C . PHE B 1 65 ? -1.396 22.297 5.898 1 98.25 65 PHE B C 1
ATOM 2307 O O . PHE B 1 65 ? -1.657 22.422 4.703 1 98.25 65 PHE B O 1
ATOM 2314 N N . SER B 1 66 ? -1.964 23.016 6.805 1 97.69 66 SER B N 1
ATOM 2315 C CA . SER B 1 66 ? -2.75 24.188 6.441 1 97.69 66 SER B CA 1
ATOM 2316 C C . SER B 1 66 ? -1.864 25.422 6.277 1 97.69 66 SER B C 1
ATOM 2318 O O . SER B 1 66 ? -1.391 25.984 7.266 1 97.69 66 SER B O 1
ATOM 2320 N N . PRO B 1 67 ? -1.734 25.859 5.082 1 97.12 67 PRO B N 1
ATOM 2321 C CA . PRO B 1 67 ? -0.665 26.828 4.848 1 97.12 67 PRO B CA 1
ATOM 2322 C C . PRO B 1 67 ? -1.001 28.219 5.391 1 97.12 67 PRO B C 1
ATOM 2324 O O . PRO B 1 67 ? -0.101 29.031 5.625 1 97.12 67 PRO B O 1
ATOM 2327 N N . ASP B 1 68 ? -2.24 28.609 5.605 1 95.62 68 ASP B N 1
ATOM 2328 C CA . ASP B 1 68 ? -2.559 29.969 6.062 1 95.62 68 ASP B CA 1
ATOM 2329 C C . ASP B 1 68 ? -2.85 29.984 7.562 1 95.62 68 ASP B C 1
ATOM 2331 O O . ASP B 1 68 ? -3.123 31.047 8.133 1 95.62 68 ASP B O 1
ATOM 2335 N N . ALA B 1 69 ? -2.871 28.797 8.133 1 94.62 69 ALA B N 1
ATOM 2336 C CA . ALA B 1 69 ? -3.146 28.734 9.562 1 94.62 69 ALA B CA 1
ATOM 2337 C C . ALA B 1 69 ? -1.9 29.062 10.383 1 94.62 69 ALA B C 1
ATOM 2339 O O . ALA B 1 69 ? -0.781 28.734 9.984 1 94.62 69 ALA B O 1
ATOM 2340 N N . PRO B 1 70 ? -2.1 29.766 11.523 1 95.62 70 PRO B N 1
ATOM 2341 C CA . PRO B 1 70 ? -0.964 29.906 12.438 1 95.62 70 PRO B CA 1
ATOM 2342 C C . PRO B 1 70 ? -0.565 28.594 13.102 1 95.62 70 PRO B C 1
ATOM 2344 O O . PRO B 1 70 ? -1.08 27.531 12.727 1 95.62 70 PRO B O 1
ATOM 2347 N N . ASN B 1 71 ? 0.459 28.688 13.977 1 97.69 71 ASN B N 1
ATOM 2348 C CA . ASN B 1 71 ? 0.739 27.5 14.773 1 97.69 71 ASN B CA 1
ATOM 2349 C C . ASN B 1 71 ? -0.5 27.016 15.531 1 97.69 71 ASN B C 1
ATOM 2351 O O . ASN B 1 71 ? -1.352 27.828 15.906 1 97.69 71 ASN B O 1
ATOM 2355 N N . VAL B 1 72 ? -0.558 25.75 15.719 1 96.69 72 VAL B N 1
ATOM 2356 C CA . VAL B 1 72 ? -1.787 25.234 16.312 1 96.69 72 VAL B CA 1
ATOM 2357 C C . VAL B 1 72 ? -1.457 24.422 17.562 1 96.69 72 VAL B C 1
ATOM 2359 O O . VAL B 1 72 ? -0.334 23.938 17.719 1 96.69 72 VAL B O 1
ATOM 2362 N N . ASP B 1 73 ? -2.385 24.344 18.438 1 97.19 73 ASP B N 1
ATOM 2363 C CA . ASP B 1 73 ? -2.445 23.391 19.531 1 97.19 73 ASP B CA 1
ATOM 2364 C C . ASP B 1 73 ? -3.457 22.281 19.25 1 97.19 73 ASP B C 1
ATOM 2366 O O . ASP B 1 73 ? -4.496 22.531 18.641 1 97.19 73 ASP B O 1
ATOM 2370 N N . VAL B 1 74 ? -3.145 21.109 19.703 1 96.25 74 VAL B N 1
ATOM 2371 C CA . VAL B 1 74 ? -4.027 19.953 19.5 1 96.25 74 VAL B CA 1
ATOM 2372 C C . VAL B 1 74 ? -4.457 19.391 20.859 1 96.25 74 VAL B C 1
ATOM 2374 O O . VAL B 1 74 ? -3.617 19.109 21.703 1 96.25 74 VAL B O 1
ATOM 2377 N N . TYR B 1 75 ? -5.723 19.328 21.016 1 95.44 75 TYR B N 1
ATOM 2378 C CA . TYR B 1 75 ? -6.316 18.75 22.219 1 95.44 75 TYR B CA 1
ATOM 2379 C C . TYR B 1 75 ? -7.027 17.453 21.906 1 95.44 75 TYR B C 1
ATOM 2381 O O . TYR B 1 75 ? -7.691 17.328 20.875 1 95.44 75 TYR B O 1
ATOM 2389 N N . VAL B 1 76 ? -6.855 16.438 22.766 1 94.38 76 VAL B N 1
ATOM 2390 C CA . VAL B 1 76 ? -7.605 15.18 22.734 1 94.38 76 VAL B CA 1
ATOM 2391 C C . VAL B 1 76 ? -8.398 15.016 24.031 1 94.38 76 VAL B C 1
ATOM 2393 O O . VAL B 1 76 ? -7.824 14.953 25.109 1 94.38 76 VAL B O 1
ATOM 2396 N N . ASP B 1 77 ? -9.711 14.969 23.891 1 94.06 77 ASP B N 1
ATOM 2397 C CA . ASP B 1 77 ? -10.602 14.945 25.047 1 94.06 77 ASP B CA 1
ATOM 2398 C C . ASP B 1 77 ? -10.219 16.031 26.047 1 94.06 77 ASP B C 1
ATOM 2400 O O . ASP B 1 77 ? -10.062 15.758 27.234 1 94.06 77 ASP B O 1
ATOM 2404 N N . TRP B 1 78 ? -9.914 17.156 25.516 1 89.5 78 TRP B N 1
ATOM 2405 C CA . TRP B 1 78 ? -9.688 18.422 26.219 1 89.5 78 TRP B CA 1
ATOM 2406 C C . TRP B 1 78 ? -8.367 18.391 26.969 1 89.5 78 TRP B C 1
ATOM 2408 O O . TRP B 1 78 ? -8.102 19.266 27.797 1 89.5 78 TRP B O 1
ATOM 2418 N N . THR B 1 79 ? -7.578 17.422 26.703 1 94.69 79 THR B N 1
ATOM 2419 C CA . THR B 1 79 ? -6.184 17.438 27.141 1 94.69 79 THR B CA 1
ATOM 2420 C C . THR B 1 79 ? -5.262 17.844 26 1 94.69 79 THR B C 1
ATOM 2422 O O . THR B 1 79 ? -5.312 17.266 24.906 1 94.69 79 THR B O 1
ATOM 2425 N N . ARG B 1 80 ? -4.449 18.844 26.25 1 96.12 80 ARG B N 1
ATOM 2426 C CA . ARG B 1 80 ? -3.518 19.281 25.219 1 96.12 80 ARG B CA 1
ATOM 2427 C C . ARG B 1 80 ? -2.406 18.266 25 1 96.12 80 ARG B C 1
ATOM 2429 O O . ARG B 1 80 ? -1.664 17.938 25.938 1 96.12 80 ARG B O 1
ATOM 2436 N N . VAL B 1 81 ? -2.252 17.797 23.812 1 94.38 81 VAL B N 1
ATOM 2437 C CA . VAL B 1 81 ? -1.264 16.766 23.547 1 94.38 81 VAL B CA 1
ATOM 2438 C C . VAL B 1 81 ? -0.105 17.328 22.734 1 94.38 81 VAL B C 1
ATOM 2440 O O . VAL B 1 81 ? 1.008 16.797 22.766 1 94.38 81 VAL B O 1
ATOM 2443 N N . LEU B 1 82 ? -0.37 18.312 21.953 1 96.06 82 LEU B N 1
ATOM 2444 C CA . LEU B 1 82 ? 0.662 19.031 21.203 1 96.06 82 LEU B CA 1
ATOM 2445 C C . LEU B 1 82 ? 0.486 20.547 21.344 1 96.06 82 LEU B C 1
ATOM 2447 O O . LEU B 1 82 ? -0.641 21.047 21.344 1 96.06 82 LEU B O 1
ATOM 2451 N N . GLU B 1 83 ? 1.583 21.172 21.453 1 96.62 83 GLU B N 1
ATOM 2452 C CA . GLU B 1 83 ? 1.587 22.625 21.625 1 96.62 83 GLU B CA 1
ATOM 2453 C C . GLU B 1 83 ? 2.396 23.297 20.516 1 96.62 83 GLU B C 1
ATOM 2455 O O . GLU B 1 83 ? 3.469 22.812 20.141 1 96.62 83 GLU B O 1
ATOM 2460 N N . ASP B 1 84 ? 1.769 24.375 19.969 1 97.69 84 ASP B N 1
ATOM 2461 C CA . ASP B 1 84 ? 2.471 25.297 19.094 1 97.69 84 ASP B CA 1
ATOM 2462 C C . ASP B 1 84 ? 3.076 24.578 17.891 1 97.69 84 ASP B C 1
ATOM 2464 O O . ASP B 1 84 ? 4.246 24.781 17.562 1 97.69 84 ASP B O 1
ATOM 2468 N N . VAL B 1 85 ? 2.359 23.688 17.25 1 97 85 VAL B N 1
ATOM 2469 C CA . VAL B 1 85 ? 2.811 22.938 16.078 1 97 85 VAL B CA 1
ATOM 2470 C C . VAL B 1 85 ? 2.846 23.875 14.867 1 97 85 VAL B C 1
ATOM 2472 O O . VAL B 1 85 ? 1.804 24.344 14.414 1 97 85 VAL B O 1
ATOM 2475 N N . PRO B 1 86 ? 4.051 24.156 14.328 1 97.38 86 PRO B N 1
ATOM 2476 C CA . PRO B 1 86 ? 4.117 25.062 13.172 1 97.38 86 PRO B CA 1
ATOM 2477 C C . PRO B 1 86 ? 3.707 24.375 11.875 1 97.38 86 PRO B C 1
ATOM 2479 O O . PRO B 1 86 ? 3.621 23.141 11.812 1 97.38 86 PRO B O 1
ATOM 2482 N N . TYR B 1 87 ? 3.393 25.172 10.875 1 96.81 87 TYR B N 1
ATOM 2483 C CA . TYR B 1 87 ? 3.109 24.672 9.531 1 96.81 87 TYR B CA 1
ATOM 2484 C C . TYR B 1 87 ? 4.242 23.797 9.023 1 96.81 87 TYR B C 1
ATOM 2486 O O . TYR B 1 87 ? 5.418 24.125 9.195 1 96.81 87 TYR B O 1
ATOM 2494 N N . GLY B 1 88 ? 3.838 22.688 8.422 1 96.88 88 GLY B N 1
ATOM 2495 C CA . GLY B 1 88 ? 4.801 21.781 7.801 1 96.88 88 GLY B CA 1
ATOM 2496 C C . GLY B 1 88 ? 5.336 20.734 8.75 1 96.88 88 GLY B C 1
ATOM 2497 O O . GLY B 1 88 ? 5.977 19.766 8.32 1 96.88 88 GLY B O 1
ATOM 2498 N N . GLU B 1 89 ? 5.055 20.859 9.938 1 97.06 89 GLU B N 1
ATOM 2499 C CA . GLU B 1 89 ? 5.574 19.922 10.938 1 97.06 89 GLU B CA 1
ATOM 2500 C C . GLU B 1 89 ? 4.73 18.656 11 1 97.06 89 GLU B C 1
ATOM 2502 O O . GLU B 1 89 ? 3.504 18.719 10.898 1 97.06 89 GLU B O 1
ATOM 2507 N N . ILE B 1 90 ? 5.387 17.531 11.172 1 96.75 90 ILE B N 1
ATOM 2508 C CA . ILE B 1 90 ? 4.801 16.234 11.477 1 96.75 90 ILE B CA 1
ATOM 2509 C C . ILE B 1 90 ? 5.309 15.742 12.828 1 96.75 90 ILE B C 1
ATOM 2511 O O . ILE B 1 90 ? 6.52 15.609 13.031 1 96.75 90 ILE B O 1
ATOM 2515 N N . SER B 1 91 ? 4.465 15.523 13.703 1 94.81 91 SER B N 1
ATOM 2516 C CA . SER B 1 91 ? 4.855 15.133 15.055 1 94.81 91 SER B CA 1
ATOM 2517 C C . SER B 1 91 ? 5.277 13.672 15.102 1 94.81 91 SER B C 1
ATOM 2519 O O . SER B 1 91 ? 4.996 12.906 14.18 1 94.81 91 SER B O 1
ATOM 2521 N N . PRO B 1 92 ? 6.023 13.227 16.203 1 93.81 92 PRO B N 1
ATOM 2522 C CA . PRO B 1 92 ? 6.168 11.781 16.438 1 93.81 92 PRO B CA 1
ATOM 2523 C C . PRO B 1 92 ? 4.84 11.094 16.734 1 93.81 92 PRO B C 1
ATOM 2525 O O . PRO B 1 92 ? 3.842 11.766 17.016 1 93.81 92 PRO B O 1
ATOM 2528 N N . TYR B 1 93 ? 4.812 9.828 16.625 1 94.94 93 TYR B N 1
ATOM 2529 C CA . TYR B 1 93 ? 3.623 9.078 17.016 1 94.94 93 TYR B CA 1
ATOM 2530 C C . TYR B 1 93 ? 3.438 9.094 18.531 1 94.94 93 TYR B C 1
ATOM 2532 O O . TYR B 1 93 ? 4.41 8.977 19.281 1 94.94 93 TYR B O 1
ATOM 2540 N N . LEU B 1 94 ? 2.225 9.242 18.906 1 92.31 94 LEU B N 1
ATOM 2541 C CA . LEU B 1 94 ? 1.806 9.109 20.297 1 92.31 94 LEU B CA 1
ATOM 2542 C C . LEU B 1 94 ? 0.957 7.859 20.484 1 92.31 94 LEU B C 1
ATOM 2544 O O . LEU B 1 94 ? -0.017 7.645 19.766 1 92.31 94 LEU B O 1
ATOM 2548 N N . GLU B 1 95 ? 1.27 7.059 21.484 1 92.69 95 GLU B N 1
ATOM 2549 C CA . GLU B 1 95 ? 0.494 5.855 21.75 1 92.69 95 GLU B CA 1
ATOM 2550 C C . GLU B 1 95 ? -0.801 6.188 22.484 1 92.69 95 GLU B C 1
ATOM 2552 O O . GLU B 1 95 ? -0.79 6.941 23.469 1 92.69 95 GLU B O 1
ATOM 2557 N N . VAL B 1 96 ? -1.843 5.668 21.953 1 92.62 96 VAL B N 1
ATOM 2558 C CA . VAL B 1 96 ? -3.146 5.816 22.594 1 92.62 96 VAL B CA 1
ATOM 2559 C C . VAL B 1 96 ? -3.889 4.484 22.562 1 92.62 96 VAL B C 1
ATOM 2561 O O . VAL B 1 96 ? -3.49 3.559 21.844 1 92.62 96 VAL B O 1
ATOM 2564 N N . GLU B 1 97 ? -4.887 4.332 23.438 1 93.69 97 GLU B N 1
ATOM 2565 C CA . GLU B 1 97 ? -5.77 3.176 23.312 1 93.69 97 GLU B CA 1
ATOM 2566 C C . GLU B 1 97 ? -6.719 3.322 22.125 1 93.69 97 GLU B C 1
ATOM 2568 O O . GLU B 1 97 ? -7.211 4.418 21.844 1 93.69 97 GLU B O 1
ATOM 2573 N N . PRO B 1 98 ? -6.984 2.207 21.453 1 95.19 98 PRO B N 1
ATOM 2574 C CA . PRO B 1 98 ? -8.031 2.303 20.422 1 95.19 98 PRO B CA 1
ATOM 2575 C C . PRO B 1 98 ? -9.352 2.83 20.984 1 95.19 98 PRO B C 1
ATOM 2577 O O . PRO B 1 98 ? -9.719 2.514 22.109 1 95.19 98 PRO B O 1
ATOM 2580 N N . GLY B 1 99 ? -10.039 3.635 20.156 1 95.06 99 GLY B N 1
ATOM 2581 C CA . GLY B 1 99 ? -11.266 4.254 20.625 1 95.06 99 GLY B CA 1
ATOM 2582 C C . GLY B 1 99 ? -11.641 5.496 19.828 1 95.06 99 GLY B C 1
ATOM 2583 O O . GLY B 1 99 ? -11.07 5.77 18.781 1 95.06 99 GLY B O 1
ATOM 2584 N N . THR B 1 100 ? -12.711 6.098 20.281 1 96.88 100 THR B N 1
ATOM 2585 C CA . THR B 1 100 ? -13.18 7.355 19.719 1 96.88 100 THR B CA 1
ATOM 2586 C C . THR B 1 100 ? -12.836 8.531 20.625 1 96.88 100 THR B C 1
ATOM 2588 O O . THR B 1 100 ? -13.086 8.477 21.828 1 96.88 100 THR B O 1
ATOM 2591 N N . TYR B 1 101 ? -12.211 9.523 20.031 1 95.69 101 TYR B N 1
ATOM 2592 C CA . TYR B 1 101 ? -11.734 10.688 20.781 1 95.69 101 TYR B CA 1
ATOM 2593 C C . TYR B 1 101 ? -12.289 11.977 20.203 1 95.69 101 TYR B C 1
ATOM 2595 O O . TYR B 1 101 ? -12.492 12.086 18.984 1 95.69 101 TYR B O 1
ATOM 2603 N N . THR B 1 102 ? -12.5 12.93 21.047 1 96.56 102 THR B N 1
ATOM 2604 C CA . THR B 1 102 ? -12.781 14.281 20.562 1 96.56 102 THR B CA 1
ATOM 2605 C C . THR B 1 102 ? -11.492 15.055 20.328 1 96.56 102 THR B C 1
ATOM 2607 O O . THR B 1 102 ? -10.688 15.234 21.25 1 96.56 102 THR B O 1
ATOM 2610 N N . VAL B 1 103 ? -11.266 15.422 19.109 1 94.62 103 VAL B N 1
ATOM 2611 C CA . VAL B 1 103 ? -10.078 16.188 18.75 1 94.62 103 VAL B CA 1
ATOM 2612 C C . VAL B 1 103 ? -10.453 17.656 18.547 1 94.62 103 VAL B C 1
ATOM 2614 O O . VAL B 1 103 ? -11.438 17.969 17.875 1 94.62 103 VAL B O 1
ATOM 2617 N N . THR B 1 104 ? -9.711 18.547 19.188 1 95.56 104 THR B N 1
ATOM 2618 C CA . THR B 1 104 ? -9.867 19.984 19.031 1 95.56 104 THR B CA 1
ATOM 2619 C C . THR B 1 104 ? -8.547 20.625 18.594 1 95.56 104 THR B C 1
ATOM 2621 O O . THR B 1 104 ? -7.496 20.344 19.172 1 95.56 104 THR B O 1
ATOM 2624 N N . ILE B 1 105 ? -8.578 21.344 17.578 1 95.69 105 ILE B N 1
ATOM 2625 C CA . ILE B 1 105 ? -7.426 22.078 17.078 1 95.69 105 ILE B CA 1
ATOM 2626 C C . ILE B 1 105 ? -7.68 23.578 17.203 1 95.69 105 ILE B C 1
ATOM 2628 O O . ILE B 1 105 ? -8.711 24.078 16.766 1 95.69 105 ILE B O 1
ATOM 2632 N N . THR B 1 106 ? -6.789 24.297 17.812 1 96.06 106 THR B N 1
ATOM 2633 C CA . THR B 1 106 ? -6.891 25.734 18.031 1 96.06 106 THR B CA 1
ATOM 2634 C C . THR B 1 106 ? -5.598 26.438 17.625 1 96.06 106 THR B C 1
ATOM 2636 O O . THR B 1 106 ? -4.539 25.812 17.578 1 96.06 106 THR B O 1
ATOM 2639 N N . PRO B 1 107 ? -5.82 27.719 17.25 1 95 107 PRO B N 1
ATOM 2640 C CA . PRO B 1 107 ? -4.559 28.469 17.203 1 95 107 PRO B CA 1
ATOM 2641 C C . PRO B 1 107 ? -3.777 28.391 18.5 1 95 107 PRO B C 1
ATOM 2643 O O . PRO B 1 107 ? -4.371 28.375 19.594 1 95 107 PRO B O 1
ATOM 2646 N N . ALA B 1 108 ? -2.504 28.297 18.297 1 96.38 108 ALA B N 1
ATOM 2647 C CA . ALA B 1 108 ? -1.651 28.172 19.484 1 96.38 108 ALA B CA 1
ATOM 2648 C C . ALA B 1 108 ? -1.95 29.266 20.5 1 96.38 108 ALA B C 1
ATOM 2650 O O . ALA B 1 108 ? -2.002 30.453 20.141 1 96.38 108 ALA B O 1
ATOM 2651 N N . GLY B 1 109 ? -2.193 28.906 21.781 1 94.94 109 GLY B N 1
ATOM 2652 C CA . GLY B 1 109 ? -2.379 29.859 22.859 1 94.94 109 GLY B CA 1
ATOM 2653 C C . GLY B 1 109 ? -3.777 30.438 22.922 1 94.94 109 GLY B C 1
ATOM 2654 O O . GLY B 1 109 ? -4.047 31.344 23.719 1 94.94 109 GLY B O 1
ATOM 2655 N N . ASP B 1 110 ? -4.621 30 2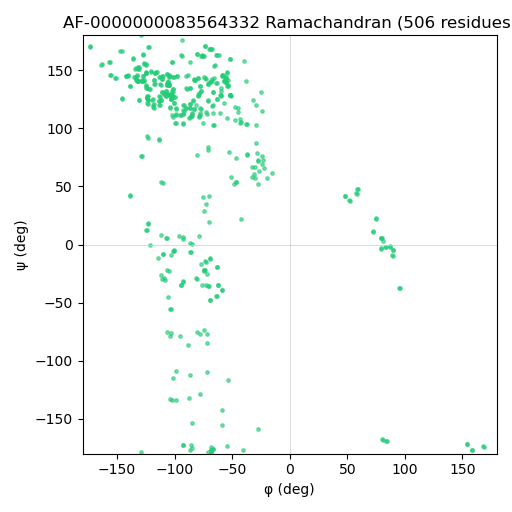2.094 1 94.19 110 ASP B N 1
ATOM 2656 C CA . ASP B 1 110 ? -5.98 30.516 22.031 1 94.19 110 ASP B CA 1
ATOM 2657 C C . ASP B 1 110 ? -7.008 29.391 22.094 1 94.19 110 ASP B C 1
ATOM 2659 O O . ASP B 1 110 ? -7.676 29.094 21.094 1 94.19 110 ASP B O 1
ATOM 2663 N N . PRO B 1 111 ? -7.203 28.875 23.25 1 90.81 111 PRO B N 1
ATOM 2664 C CA . PRO B 1 111 ? -8.094 27.719 23.375 1 90.81 111 PRO B CA 1
ATOM 2665 C C . PRO B 1 111 ? -9.555 28.078 23.125 1 90.81 111 PRO B C 1
ATOM 2667 O O . PRO B 1 111 ? -10.383 27.172 22.938 1 90.81 111 PRO B O 1
ATOM 2670 N N . GLU B 1 112 ? -9.938 29.312 23.062 1 92 112 GLU B N 1
ATOM 2671 C CA . GLU B 1 112 ? -11.32 29.734 22.891 1 92 112 GLU B CA 1
ATOM 2672 C C . GLU B 1 112 ? -11.727 29.672 21.406 1 92 112 GLU B C 1
ATOM 2674 O O . GLU B 1 112 ? -12.906 29.484 21.094 1 92 112 GLU B O 1
ATOM 2679 N N . THR B 1 113 ? -10.781 29.844 20.594 1 92.62 113 THR B N 1
ATOM 2680 C CA . THR B 1 113 ? -11.031 29.766 19.156 1 92.62 113 THR B CA 1
ATOM 2681 C C . THR B 1 113 ? -10.773 28.359 18.641 1 92.62 113 THR B C 1
ATOM 2683 O O . THR B 1 113 ? -9.641 27.875 18.688 1 92.62 113 THR B O 1
ATOM 2686 N N . LYS B 1 114 ? -11.797 27.734 18.172 1 93.62 114 LYS B N 1
ATOM 2687 C CA . LYS B 1 114 ? -11.664 26.375 17.672 1 93.62 114 LYS B CA 1
ATOM 2688 C C . LYS B 1 114 ? -11.633 26.359 16.156 1 93.62 114 LYS B C 1
ATOM 2690 O O . LYS B 1 114 ? -12.648 26.625 15.5 1 93.62 114 LYS B O 1
ATOM 2695 N N . ALA B 1 115 ? -10.469 26.016 15.648 1 92.75 115 ALA B N 1
ATOM 2696 C CA . ALA B 1 115 ? -10.367 25.828 14.203 1 92.75 115 ALA B CA 1
ATOM 2697 C C . ALA B 1 115 ? -11.094 24.562 13.766 1 92.75 115 ALA B C 1
ATOM 2699 O O . ALA B 1 115 ? -11.594 24.484 12.641 1 92.75 115 ALA B O 1
ATOM 2700 N N . PHE B 1 116 ? -11.047 23.578 14.57 1 92.88 116 PHE B N 1
ATOM 2701 C CA . PHE B 1 116 ? -11.742 22.312 14.344 1 92.88 116 PHE B CA 1
ATOM 2702 C C . PHE B 1 116 ? -12.094 21.656 15.664 1 92.88 116 PHE B C 1
ATOM 2704 O O . PHE B 1 116 ? -11.328 21.719 16.625 1 92.88 116 PHE B O 1
ATOM 2711 N N . GLU B 1 117 ? -13.234 21.031 15.672 1 94.56 117 GLU B N 1
ATOM 2712 C CA . GLU B 1 117 ? -13.648 20.125 16.75 1 94.56 117 GLU B CA 1
ATOM 2713 C C . GLU B 1 117 ? -14.492 18.969 16.203 1 94.56 117 GLU B C 1
ATOM 2715 O O . GLU B 1 117 ? -15.484 19.188 15.523 1 94.56 117 GLU B O 1
ATOM 2720 N N . GLY B 1 118 ? -14.102 17.75 16.484 1 94.31 118 GLY B N 1
ATOM 2721 C CA . GLY B 1 118 ? -14.828 16.594 15.992 1 94.31 118 GLY B CA 1
ATOM 2722 C C . GLY B 1 118 ? -14.305 15.281 16.547 1 94.31 118 GLY B C 1
ATOM 2723 O O . GLY B 1 118 ? -13.312 15.266 17.281 1 94.31 118 GLY B O 1
ATOM 2724 N N . GLU B 1 119 ? -15.078 14.234 16.25 1 95.44 119 GLU B N 1
ATOM 2725 C CA . GLU B 1 119 ? -14.711 12.906 16.734 1 95.44 119 GLU B CA 1
ATOM 2726 C C . GLU B 1 119 ? -13.82 12.188 15.719 1 95.44 119 GLU B C 1
ATOM 2728 O O . GLU B 1 119 ? -14.055 12.266 14.508 1 95.44 119 GLU B O 1
ATOM 2733 N N . VAL B 1 120 ? -12.781 11.602 16.25 1 94.19 120 VAL B N 1
ATOM 2734 C CA . VAL B 1 120 ? -11.875 10.758 15.469 1 94.19 120 VAL B CA 1
ATOM 2735 C C . VAL B 1 120 ? -11.805 9.367 16.094 1 94.19 120 VAL B C 1
ATOM 2737 O O . VAL B 1 120 ? -11.531 9.227 17.281 1 94.19 120 VAL B O 1
ATOM 2740 N N . THR B 1 121 ? -12.109 8.375 15.289 1 94.88 121 THR B N 1
ATOM 2741 C CA . THR B 1 121 ? -12.031 6.992 15.742 1 94.88 121 THR B CA 1
ATOM 2742 C C . THR B 1 121 ? -10.766 6.32 15.219 1 94.88 121 THR B C 1
ATOM 2744 O O . THR B 1 121 ? -10.445 6.43 14.031 1 94.88 121 THR B O 1
ATOM 2747 N N . VAL B 1 122 ? -10.031 5.715 16.125 1 95.31 122 VAL B N 1
ATOM 2748 C CA . VAL B 1 122 ? -8.828 4.992 15.727 1 95.31 122 VAL B CA 1
ATOM 2749 C C . VAL B 1 122 ? -8.898 3.551 16.234 1 95.31 122 VAL B C 1
ATOM 2751 O O . VAL B 1 122 ? -9.391 3.295 17.328 1 95.31 122 VAL B O 1
ATOM 2754 N N . GLY B 1 123 ? -8.562 2.633 15.367 1 95.38 123 GLY B N 1
ATOM 2755 C CA . GLY B 1 123 ? -8.367 1.24 15.742 1 95.38 123 GLY B CA 1
ATOM 2756 C C . GLY B 1 123 ? -6.93 0.904 16.078 1 95.38 123 GLY B C 1
ATOM 2757 O O . GLY B 1 123 ? -6.109 1.801 16.281 1 95.38 123 GLY B O 1
ATOM 2758 N N . SER B 1 124 ? -6.695 -0.406 16.281 1 96.06 124 SER B N 1
ATOM 2759 C CA . SER B 1 124 ? -5.332 -0.872 16.516 1 96.06 124 SER B CA 1
ATOM 2760 C C . SER B 1 124 ? -4.465 -0.678 15.281 1 96.06 124 SER B C 1
ATOM 2762 O O . SER B 1 124 ? -4.566 -1.439 14.312 1 96.06 124 SER B O 1
ATOM 2764 N N . GLY B 1 125 ? -3.654 0.348 15.336 1 96.75 125 GLY B N 1
ATOM 2765 C CA . GLY B 1 125 ? -2.848 0.701 14.172 1 96.75 125 GLY B CA 1
ATOM 2766 C C . GLY B 1 125 ? -2.188 2.061 14.297 1 96.75 125 GLY B C 1
ATOM 2767 O O . GLY B 1 125 ? -2.184 2.658 15.375 1 96.75 125 GLY B O 1
ATOM 2768 N N . PHE B 1 126 ? -1.556 2.512 13.266 1 97 126 PHE B N 1
ATOM 2769 C CA . PHE B 1 126 ? -0.868 3.793 13.172 1 97 126 PHE B CA 1
ATOM 2770 C C . PHE B 1 126 ? -1.665 4.773 12.32 1 97 126 PHE B C 1
ATOM 2772 O O . PHE B 1 126 ? -2.217 4.402 11.281 1 97 126 PHE B O 1
ATOM 2779 N N . TYR B 1 127 ? -1.676 6.012 12.781 1 97.25 127 TYR B N 1
ATOM 2780 C CA . TYR B 1 127 ? -2.49 7.008 12.102 1 97.25 127 TYR B CA 1
ATOM 2781 C C . TYR B 1 127 ? -1.768 8.352 12.031 1 97.25 127 TYR B C 1
ATOM 2783 O O . TYR B 1 127 ? -1.04 8.719 12.953 1 97.25 127 TYR B O 1
ATOM 2791 N N . THR B 1 128 ? -1.991 9.023 10.961 1 97.12 128 THR B N 1
ATOM 2792 C CA . THR B 1 128 ? -1.672 10.445 10.844 1 97.12 128 THR B CA 1
ATOM 2793 C C . THR B 1 128 ? -2.945 11.273 10.727 1 97.12 128 THR B C 1
ATOM 2795 O O . THR B 1 128 ? -3.779 11.023 9.859 1 97.12 128 THR B O 1
ATOM 2798 N N . VAL B 1 129 ? -3.154 12.148 11.617 1 96 129 VAL B N 1
ATOM 2799 C CA . VAL B 1 129 ? -4.191 13.164 11.492 1 96 129 VAL B CA 1
ATOM 2800 C C . VAL B 1 129 ? -3.602 14.43 10.875 1 96 129 VAL B C 1
ATOM 2802 O O . VAL B 1 129 ? -2.912 15.195 11.555 1 96 129 VAL B O 1
ATOM 2805 N N . ALA B 1 130 ? -3.857 14.688 9.641 1 97.75 130 ALA B N 1
ATOM 2806 C CA . ALA B 1 130 ? -3.297 15.812 8.906 1 97.75 130 ALA B CA 1
ATOM 2807 C C . ALA B 1 130 ? -4.285 16.984 8.844 1 97.75 130 ALA B C 1
ATOM 2809 O O . ALA B 1 130 ? -5.395 16.828 8.32 1 97.75 130 ALA B O 1
ATOM 2810 N N . ALA B 1 131 ? -3.896 18.078 9.422 1 97 131 ALA B N 1
ATOM 2811 C CA . ALA B 1 131 ? -4.688 19.297 9.266 1 97 131 ALA B CA 1
ATOM 2812 C C . ALA B 1 131 ? -4.445 19.938 7.898 1 97 131 ALA B C 1
ATOM 2814 O O . ALA B 1 131 ? -3.328 20.359 7.594 1 97 131 ALA B O 1
ATOM 2815 N N . ILE B 1 132 ? -5.453 20 7.16 1 97.94 132 ILE B N 1
ATOM 2816 C CA . ILE B 1 132 ? -5.324 20.516 5.805 1 97.94 132 ILE B CA 1
ATOM 2817 C C . ILE B 1 132 ? -6.379 21.594 5.566 1 97.94 132 ILE B C 1
ATOM 2819 O O . ILE B 1 132 ? -7.168 21.906 6.461 1 97.94 132 ILE B O 1
ATOM 2823 N N . GLY B 1 133 ? -6.324 22.125 4.332 1 97.44 133 GLY B N 1
ATOM 2824 C CA . GLY B 1 133 ? -7.25 23.188 4.004 1 97.44 133 GLY B CA 1
ATOM 2825 C C . GLY B 1 133 ? -6.801 24.547 4.52 1 97.44 133 GLY B C 1
ATOM 2826 O O . GLY B 1 133 ? -5.645 24.719 4.906 1 97.44 133 GLY B O 1
ATOM 2827 N N . GLU B 1 134 ? -7.734 25.516 4.465 1 96 134 GLU B N 1
ATOM 2828 C CA . GLU B 1 134 ? -7.414 26.891 4.824 1 96 134 GLU B CA 1
ATOM 2829 C C . GLU B 1 134 ? -8.406 27.453 5.848 1 96 134 GLU B C 1
ATOM 2831 O O . GLU B 1 134 ? -9.609 27.203 5.75 1 96 134 GLU B O 1
ATOM 2836 N N . LEU B 1 135 ? -7.816 28.219 6.777 1 92.88 135 LEU B N 1
ATOM 2837 C CA . LEU B 1 135 ? -8.688 28.875 7.742 1 92.88 135 LEU B CA 1
ATOM 2838 C C . LEU B 1 135 ? -9.516 29.969 7.07 1 92.88 135 LEU B C 1
ATOM 2840 O O . LEU B 1 135 ? -10.734 30.031 7.27 1 92.88 135 LEU B O 1
ATOM 2844 N N . GLY B 1 136 ? -8.867 30.812 6.293 1 91.69 136 GLY B N 1
ATOM 2845 C CA . GLY B 1 136 ? -9.531 31.938 5.652 1 91.69 136 GLY B CA 1
ATOM 2846 C C . GLY B 1 136 ? -10.68 31.516 4.75 1 91.69 136 GLY B C 1
ATOM 2847 O O . GLY B 1 136 ? -11.719 32.188 4.719 1 91.69 136 GLY B O 1
ATOM 2848 N N . ALA B 1 137 ? -10.5 30.422 4.02 1 93.31 137 ALA B N 1
ATOM 2849 C CA . ALA B 1 137 ? -11.508 29.953 3.072 1 93.31 137 ALA B CA 1
ATOM 2850 C C . ALA B 1 137 ? -12.539 29.062 3.764 1 93.31 137 ALA B C 1
ATOM 2852 O O . ALA B 1 137 ? -13.508 28.625 3.139 1 93.31 137 ALA B O 1
ATOM 2853 N N . GLY B 1 138 ? -12.32 28.734 5.043 1 92.69 138 GLY B N 1
ATOM 2854 C CA . GLY B 1 138 ? -13.258 27.922 5.789 1 92.69 138 GLY B CA 1
ATOM 2855 C C . GLY B 1 138 ? -13.203 26.453 5.402 1 92.69 138 GLY B C 1
ATOM 2856 O O . GLY B 1 138 ? -14.188 25.719 5.543 1 92.69 138 GLY B O 1
ATOM 2857 N N . THR B 1 139 ? -12.102 25.969 4.84 1 95 139 THR B N 1
ATOM 2858 C CA . THR B 1 139 ? -11.969 24.594 4.387 1 95 139 THR B CA 1
ATOM 2859 C C . THR B 1 139 ? -11.062 23.797 5.324 1 95 139 THR B C 1
ATOM 2861 O O . THR B 1 139 ? -10.742 22.641 5.051 1 95 139 THR B O 1
ATOM 2864 N N . PHE B 1 140 ? -10.625 24.391 6.434 1 95.06 140 PHE B N 1
ATOM 2865 C CA . PHE B 1 140 ? -9.75 23.75 7.406 1 95.06 140 PHE B CA 1
ATOM 2866 C C . PHE B 1 140 ? -10.406 22.516 7.984 1 95.06 140 PHE B C 1
ATOM 2868 O O . PHE B 1 140 ? -11.555 22.562 8.445 1 95.06 140 PHE B O 1
ATOM 2875 N N . ARG B 1 141 ? -9.672 21.391 7.949 1 93.94 141 ARG B N 1
ATOM 2876 C CA . ARG B 1 141 ? -10.188 20.125 8.492 1 93.94 141 ARG B CA 1
ATOM 2877 C C . ARG B 1 141 ? -9.055 19.125 8.703 1 93.94 141 ARG B C 1
ATOM 2879 O O . ARG B 1 141 ? -8 19.219 8.07 1 93.94 141 ARG B O 1
ATOM 2886 N N . PRO B 1 142 ? -9.266 18.25 9.586 1 94.38 142 PRO B N 1
ATOM 2887 C CA . PRO B 1 142 ? -8.336 17.125 9.672 1 94.38 142 PRO B CA 1
ATOM 2888 C C . PRO B 1 142 ? -8.664 16.016 8.68 1 94.38 142 PRO B C 1
ATOM 2890 O O . PRO B 1 142 ? -9.836 15.789 8.352 1 94.38 142 PRO B O 1
ATOM 2893 N N . GLU B 1 143 ? -7.73 15.422 8.133 1 96.56 143 GLU B N 1
ATOM 2894 C CA . GLU B 1 143 ? -7.82 14.164 7.402 1 96.56 143 GLU B CA 1
ATOM 2895 C C . GLU B 1 143 ? -7.105 13.039 8.148 1 96.56 143 GLU B C 1
ATOM 2897 O O . GLU B 1 143 ? -5.941 13.18 8.523 1 96.56 143 GLU B O 1
ATOM 2902 N N . VAL B 1 144 ? -7.855 11.977 8.414 1 96.19 144 VAL B N 1
ATOM 2903 C CA . VAL B 1 144 ? -7.258 10.859 9.125 1 96.19 144 VAL B CA 1
ATOM 2904 C C . VAL B 1 144 ? -6.715 9.836 8.125 1 96.19 144 VAL B C 1
ATOM 2906 O O . VAL B 1 144 ? -7.465 9.297 7.312 1 96.19 144 VAL B O 1
ATOM 2909 N N . LEU B 1 145 ? -5.441 9.562 8.164 1 98.06 145 LEU B N 1
ATOM 2910 C CA . LEU B 1 145 ? -4.758 8.586 7.324 1 98.06 145 LEU B CA 1
ATOM 2911 C C . LEU B 1 145 ? -4.332 7.371 8.141 1 98.06 145 LEU B C 1
ATOM 2913 O O . LEU B 1 145 ? -3.721 7.512 9.203 1 98.06 145 LEU B O 1
ATOM 2917 N N . THR B 1 146 ? -4.656 6.188 7.676 1 98.19 146 THR B N 1
ATOM 2918 C CA . THR B 1 146 ? -4.113 4.977 8.281 1 98.19 146 THR B CA 1
ATOM 2919 C C . THR B 1 146 ? -2.734 4.656 7.711 1 98.19 146 THR B C 1
ATOM 2921 O O . THR B 1 146 ? -2.576 4.52 6.496 1 98.19 146 THR B O 1
ATOM 2924 N N . ASP B 1 147 ? -1.774 4.543 8.57 1 98.31 147 ASP B N 1
ATOM 2925 C CA . ASP B 1 147 ? -0.386 4.488 8.125 1 98.31 147 ASP B CA 1
ATOM 2926 C C . ASP B 1 147 ? 0.142 3.055 8.148 1 98.31 147 ASP B C 1
ATOM 2928 O O . ASP B 1 147 ? -0.394 2.201 8.859 1 98.31 147 ASP B O 1
ATOM 2932 N N . ALA B 1 148 ? 1.204 2.854 7.312 1 97.44 148 ALA B N 1
ATOM 2933 C CA . ALA B 1 148 ? 2.01 1.654 7.52 1 97.44 148 ALA B CA 1
ATOM 2934 C C . ALA B 1 148 ? 2.453 1.538 8.977 1 97.44 148 ALA B C 1
ATOM 2936 O O . ALA B 1 148 ? 2.592 2.547 9.672 1 97.44 148 ALA B O 1
ATOM 2937 N N . GLY B 1 149 ? 2.812 0.428 9.43 1 95.5 149 GLY B N 1
ATOM 2938 C CA . GLY B 1 149 ? 2.859 0.071 10.836 1 95.5 149 GLY B CA 1
ATOM 2939 C C . GLY B 1 149 ? 1.611 -0.65 11.312 1 95.5 149 GLY B C 1
ATOM 2940 O O . GLY B 1 149 ? 1.665 -1.438 12.258 1 95.5 149 GLY B O 1
ATOM 2941 N N . SER B 1 150 ? 0.538 -0.172 10.75 1 97.19 150 SER B N 1
ATOM 2942 C CA . SER B 1 150 ? -0.666 -0.996 10.805 1 97.19 150 SER B CA 1
ATOM 2943 C C . SER B 1 150 ? -0.514 -2.25 9.953 1 97.19 150 SER B C 1
ATOM 2945 O O . SER B 1 150 ? 0.569 -2.527 9.43 1 97.19 150 SER B O 1
ATOM 2947 N N . ALA B 1 151 ? -1.592 -3.023 9.906 1 97.19 151 ALA B N 1
ATOM 2948 C CA . ALA B 1 151 ? -1.558 -4.121 8.938 1 97.19 151 ALA B CA 1
ATOM 2949 C C . ALA B 1 151 ? -1.659 -3.598 7.512 1 97.19 151 ALA B C 1
ATOM 2951 O O . ALA B 1 151 ? -2.398 -2.648 7.238 1 97.19 151 ALA B O 1
ATOM 2952 N N . LEU B 1 152 ? -0.896 -4.137 6.605 1 98.44 152 LEU B N 1
ATOM 2953 C CA . LEU B 1 152 ? -0.981 -3.832 5.18 1 98.44 152 LEU B CA 1
ATOM 2954 C C . LEU B 1 152 ? -1.586 -5 4.406 1 98.44 152 LEU B C 1
ATOM 2956 O O . LEU B 1 152 ? -1.188 -6.152 4.605 1 98.44 152 LEU B O 1
ATOM 2960 N N . VAL B 1 153 ? -2.557 -4.68 3.541 1 98.5 153 VAL B N 1
ATOM 2961 C CA . VAL B 1 153 ? -3.207 -5.77 2.824 1 98.5 153 VAL B CA 1
ATOM 2962 C C . VAL B 1 153 ? -3.268 -5.445 1.333 1 98.5 153 VAL B C 1
ATOM 2964 O O . VAL B 1 153 ? -3.482 -4.293 0.951 1 98.5 153 VAL B O 1
ATOM 2967 N N . ARG B 1 154 ? -3.059 -6.387 0.531 1 98.5 154 ARG B N 1
ATOM 2968 C CA . ARG B 1 154 ? -3.141 -6.363 -0.926 1 98.5 154 ARG B CA 1
ATOM 2969 C C . ARG B 1 154 ? -3.934 -7.555 -1.449 1 98.5 154 ARG B C 1
ATOM 2971 O O . ARG B 1 154 ? -3.918 -8.633 -0.847 1 98.5 154 ARG B O 1
ATOM 2978 N N . ALA B 1 155 ? -4.652 -7.359 -2.504 1 98.44 155 ALA B N 1
ATOM 2979 C CA . ALA B 1 155 ? -5.355 -8.438 -3.188 1 98.44 155 ALA B CA 1
ATOM 2980 C C . ALA B 1 155 ? -4.727 -8.727 -4.547 1 98.44 155 ALA B C 1
ATOM 2982 O O . ALA B 1 155 ? -4.238 -7.816 -5.219 1 98.44 155 ALA B O 1
ATOM 2983 N N . PHE B 1 156 ? -4.672 -9.977 -4.938 1 98.75 156 PHE B N 1
ATOM 2984 C CA . PHE B 1 156 ? -4.184 -10.453 -6.227 1 98.75 156 PHE B CA 1
ATOM 2985 C C . PHE B 1 156 ? -5.172 -11.43 -6.852 1 98.75 156 PHE B C 1
ATOM 2987 O O . PHE B 1 156 ? -5.598 -12.391 -6.207 1 98.75 156 PHE B O 1
ATOM 2994 N N . HIS B 1 157 ? -5.605 -11.109 -8.094 1 98.88 157 HIS B N 1
ATOM 2995 C CA . HIS B 1 157 ? -6.586 -11.961 -8.766 1 98.88 157 HIS B CA 1
ATOM 2996 C C . HIS B 1 157 ? -5.902 -12.977 -9.672 1 98.88 157 HIS B C 1
ATOM 2998 O O . HIS B 1 157 ? -5.402 -12.617 -10.742 1 98.88 157 HIS B O 1
ATOM 3004 N N . ALA B 1 158 ? -6 -14.281 -9.266 1 98.69 158 ALA B N 1
ATOM 3005 C CA . ALA B 1 158 ? -5.324 -15.336 -10.016 1 98.69 158 ALA B CA 1
ATOM 3006 C C . ALA B 1 158 ? -6.305 -16.422 -10.445 1 98.69 158 ALA B C 1
ATOM 3008 O O . ALA B 1 158 ? -5.898 -17.531 -10.797 1 98.69 158 ALA B O 1
ATOM 3009 N N . SER B 1 159 ? -7.566 -16.172 -10.336 1 98.19 159 SER B N 1
ATOM 3010 C CA . SER B 1 159 ? -8.578 -17.094 -10.844 1 98.19 159 SER B CA 1
ATOM 3011 C C . SER B 1 159 ? -8.82 -16.891 -12.328 1 98.19 159 SER B C 1
ATOM 3013 O O . SER B 1 159 ? -9.367 -15.852 -12.734 1 98.19 159 SER B O 1
ATOM 3015 N N . PRO B 1 160 ? -8.539 -17.875 -13.102 1 97.75 160 PRO B N 1
ATOM 3016 C CA . PRO B 1 160 ? -8.531 -17.625 -14.547 1 97.75 160 PRO B CA 1
ATOM 3017 C C . PRO B 1 160 ? -9.938 -17.484 -15.125 1 97.75 160 PRO B C 1
ATOM 3019 O O . PRO B 1 160 ? -10.102 -16.906 -16.203 1 97.75 160 PRO B O 1
ATOM 3022 N N . ASP B 1 161 ? -10.953 -18 -14.477 1 96.94 161 ASP B N 1
ATOM 3023 C CA . ASP B 1 161 ? -12.281 -18 -15.102 1 96.94 161 ASP B CA 1
ATOM 3024 C C . ASP B 1 161 ? -13.211 -17.016 -14.383 1 96.94 161 ASP B C 1
ATOM 3026 O O . ASP B 1 161 ? -14.352 -16.812 -14.805 1 96.94 161 ASP B O 1
ATOM 3030 N N . ALA B 1 162 ? -12.742 -16.484 -13.266 1 96.62 162 ALA B N 1
ATOM 3031 C CA . ALA B 1 162 ? -13.578 -15.508 -12.562 1 96.62 162 ALA B CA 1
ATOM 3032 C C . ALA B 1 162 ? -13.523 -14.141 -13.242 1 96.62 162 ALA B C 1
ATOM 3034 O O . ALA B 1 162 ? -12.461 -13.711 -13.695 1 96.62 162 ALA B O 1
ATOM 3035 N N . PRO B 1 163 ? -14.672 -13.469 -13.391 1 96.69 163 PRO B N 1
ATOM 3036 C CA . PRO B 1 163 ? -14.609 -12.094 -13.891 1 96.69 163 PRO B CA 1
ATOM 3037 C C . PRO B 1 163 ? -13.938 -11.141 -12.906 1 96.69 163 PRO B C 1
ATOM 3039 O O . PRO B 1 163 ? -13.367 -11.578 -11.906 1 96.69 163 PRO B O 1
ATOM 3042 N N . ALA B 1 164 ? -13.914 -9.883 -13.242 1 98.38 164 ALA B N 1
ATOM 3043 C CA . ALA B 1 164 ? -13.438 -8.891 -12.281 1 98.38 164 ALA B CA 1
ATOM 3044 C C . ALA B 1 164 ? -14.234 -8.969 -10.977 1 98.38 164 ALA B C 1
ATOM 3046 O O . ALA B 1 164 ? -15.445 -9.188 -11 1 98.38 164 ALA B O 1
ATOM 3047 N N . VAL B 1 165 ? -13.562 -8.805 -9.906 1 97.75 165 VAL B N 1
ATOM 3048 C CA . VAL B 1 165 ? -14.219 -9 -8.617 1 97.75 165 VAL B CA 1
ATOM 3049 C C . VAL B 1 165 ? -14.023 -7.77 -7.734 1 97.75 165 VAL B C 1
ATOM 3051 O O . VAL B 1 165 ? -13.109 -6.977 -7.969 1 97.75 165 VAL B O 1
ATOM 3054 N N . ASP B 1 166 ? -14.906 -7.598 -6.82 1 98.19 166 ASP B N 1
ATOM 3055 C CA . ASP B 1 166 ? -14.781 -6.695 -5.68 1 98.19 166 ASP B CA 1
ATOM 3056 C C . ASP B 1 166 ? -14.492 -7.473 -4.398 1 98.19 166 ASP B C 1
ATOM 3058 O O . ASP B 1 166 ? -15.062 -8.539 -4.168 1 98.19 166 ASP B O 1
ATOM 3062 N N . VAL B 1 167 ? -13.625 -6.961 -3.65 1 97.69 167 VAL B N 1
ATOM 3063 C CA . VAL B 1 167 ? -13.312 -7.531 -2.342 1 97.69 167 VAL B CA 1
ATOM 3064 C C . VAL B 1 167 ? -13.961 -6.688 -1.245 1 97.69 167 VAL B C 1
ATOM 3066 O O . VAL B 1 167 ? -13.758 -5.473 -1.186 1 97.69 167 VAL B O 1
ATOM 3069 N N . TYR B 1 168 ? -14.719 -7.285 -0.435 1 97.5 168 TYR B N 1
ATOM 3070 C CA . TYR B 1 168 ? -15.383 -6.625 0.684 1 97.5 168 TYR B CA 1
ATOM 3071 C C . TYR B 1 168 ? -14.789 -7.082 2.014 1 97.5 168 TYR B C 1
ATOM 3073 O O . TYR B 1 168 ? -14.391 -8.242 2.156 1 97.5 168 TYR B O 1
ATOM 3081 N N . ALA B 1 169 ? -14.711 -6.23 2.949 1 97 169 ALA B N 1
ATOM 3082 C CA . ALA B 1 169 ? -14.375 -6.516 4.344 1 97 169 ALA B CA 1
ATOM 3083 C C . ALA B 1 169 ? -15.469 -6.012 5.281 1 97 169 ALA B C 1
ATOM 3085 O O . ALA B 1 169 ? -15.805 -4.824 5.273 1 97 169 ALA B O 1
ATOM 3086 N N . ASP B 1 170 ? -16.047 -6.891 6.066 1 96.69 170 ASP B N 1
ATOM 3087 C CA . ASP B 1 170 ? -17.094 -6.562 7.023 1 96.69 170 ASP B CA 1
ATOM 3088 C C . ASP B 1 170 ? -18.234 -5.789 6.355 1 96.69 170 ASP B C 1
ATOM 3090 O O . ASP B 1 170 ? -18.703 -4.777 6.883 1 96.69 170 ASP B O 1
ATOM 3094 N N . GLY B 1 171 ? -18.5 -6.199 5.16 1 95.19 171 GLY B N 1
ATOM 3095 C CA . GLY B 1 171 ? -19.656 -5.68 4.457 1 95.19 171 GLY B CA 1
ATOM 3096 C C . GLY B 1 171 ? -19.375 -4.402 3.691 1 95.19 171 GLY B C 1
ATOM 3097 O O . GLY B 1 171 ? -20.25 -3.877 3.004 1 95.19 171 GLY B O 1
ATOM 3098 N N . GLU B 1 172 ? -18.156 -3.869 3.766 1 96.5 172 GLU B N 1
ATOM 3099 C CA . GLU B 1 172 ? -17.781 -2.658 3.047 1 96.5 172 GLU B CA 1
ATOM 3100 C C . GLU B 1 172 ? -16.75 -2.961 1.96 1 96.5 172 GLU B C 1
ATOM 3102 O O . GLU B 1 172 ? -15.867 -3.801 2.15 1 96.5 172 GLU B O 1
ATOM 3107 N N . PRO B 1 173 ? -16.828 -2.258 0.785 1 97.31 173 PRO B N 1
ATOM 3108 C CA . PRO B 1 173 ? -15.859 -2.516 -0.28 1 97.31 173 PRO B CA 1
ATOM 3109 C C . PRO B 1 173 ? -14.438 -2.105 0.106 1 97.31 173 PRO B C 1
ATOM 3111 O O . PRO B 1 173 ? -14.227 -1.013 0.639 1 97.31 173 PRO B O 1
ATOM 3114 N N . LEU B 1 174 ? -13.578 -2.951 -0.112 1 97.06 174 LEU B N 1
ATOM 3115 C CA . LEU B 1 174 ? -12.164 -2.703 0.145 1 97.06 174 LEU B CA 1
ATOM 3116 C C . LEU B 1 174 ? -11.414 -2.439 -1.155 1 97.06 174 LEU B C 1
ATOM 3118 O O . LEU B 1 174 ? -10.664 -1.462 -1.261 1 97.06 174 LEU B O 1
ATOM 3122 N N . PHE B 1 175 ? -11.508 -3.32 -2.051 1 97.88 175 PHE B N 1
ATOM 3123 C CA . PHE B 1 175 ? -10.969 -3.205 -3.402 1 97.88 175 PHE B CA 1
ATOM 3124 C C . PHE B 1 175 ? -12.055 -3.48 -4.438 1 97.88 175 PHE B C 1
ATOM 3126 O O . PHE B 1 175 ? -12.875 -4.383 -4.262 1 97.88 175 PHE B O 1
ATOM 3133 N N . THR B 1 176 ? -11.992 -2.689 -5.523 1 98.06 176 THR B N 1
ATOM 3134 C CA . THR B 1 176 ? -13.039 -2.869 -6.527 1 98.06 176 THR B CA 1
ATOM 3135 C C . THR B 1 176 ? -12.438 -3.141 -7.898 1 98.06 176 THR B C 1
ATOM 3137 O O . THR B 1 176 ? -11.32 -2.707 -8.188 1 98.06 176 THR B O 1
ATOM 3140 N N . ASN B 1 177 ? -13.172 -3.904 -8.625 1 98.44 177 ASN B N 1
ATOM 3141 C CA . ASN B 1 177 ? -12.898 -4.133 -10.039 1 98.44 177 ASN B CA 1
ATOM 3142 C C . ASN B 1 177 ? -11.508 -4.723 -10.25 1 98.44 177 ASN B C 1
ATOM 3144 O O . ASN B 1 177 ? -10.734 -4.23 -11.07 1 98.44 177 ASN B O 1
ATOM 3148 N N . LEU B 1 178 ? -11.18 -5.715 -9.5 1 98.5 178 LEU B N 1
ATOM 3149 C CA . LEU B 1 178 ? -9.922 -6.441 -9.633 1 98.5 178 LEU B CA 1
ATOM 3150 C C . LEU B 1 178 ? -10.031 -7.527 -10.703 1 98.5 178 LEU B C 1
ATOM 3152 O O . LEU B 1 178 ? -10.75 -8.516 -10.516 1 98.5 178 LEU B O 1
ATOM 3156 N N . SER B 1 179 ? -9.297 -7.324 -11.789 1 98.56 179 SER B N 1
ATOM 3157 C CA . SER B 1 179 ? -9.359 -8.266 -12.906 1 98.56 179 SER B CA 1
ATOM 3158 C C . SER B 1 179 ? -8.266 -9.32 -12.797 1 98.56 179 SER B C 1
ATOM 3160 O O . SER B 1 179 ? -7.301 -9.148 -12.047 1 98.56 179 SER B O 1
ATOM 3162 N N . PHE B 1 180 ? -8.492 -10.414 -13.555 1 98.5 180 PHE B N 1
ATOM 3163 C CA . PHE B 1 180 ? -7.512 -11.5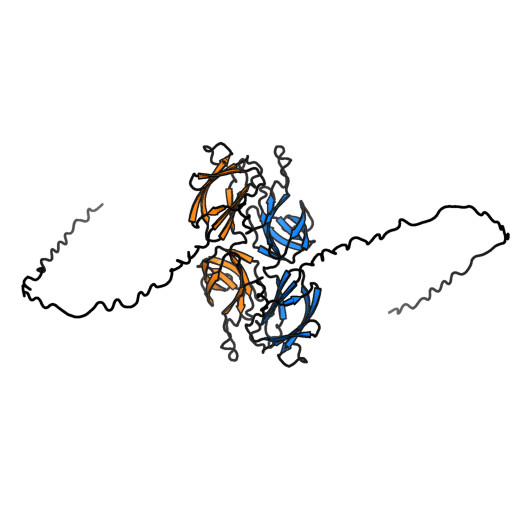 -13.578 1 98.5 180 PHE B CA 1
ATOM 3164 C C . PHE B 1 180 ? -6.117 -10.961 -13.883 1 98.5 180 PHE B C 1
ATOM 3166 O O . PHE B 1 180 ? -5.941 -10.172 -14.812 1 98.5 180 PHE B O 1
ATOM 3173 N N . GLY B 1 181 ? -5.168 -11.344 -13.039 1 98.44 181 GLY B N 1
ATOM 3174 C CA . GLY B 1 181 ? -3.777 -10.977 -13.258 1 98.44 181 GLY B CA 1
ATOM 3175 C C . GLY B 1 181 ? -3.406 -9.656 -12.609 1 98.44 181 GLY B C 1
ATOM 3176 O O . GLY B 1 181 ? -2.234 -9.273 -12.602 1 98.44 181 GLY B O 1
ATOM 3177 N N . GLU B 1 182 ? -4.371 -8.977 -12.039 1 98.38 182 GLU B N 1
ATOM 3178 C CA . GLU B 1 182 ? -4.109 -7.676 -11.43 1 98.38 182 GLU B CA 1
ATOM 3179 C C . GLU B 1 182 ? -3.918 -7.805 -9.922 1 98.38 182 GLU B C 1
ATOM 3181 O O . GLU B 1 182 ? -4.547 -8.648 -9.281 1 98.38 182 GLU B O 1
ATOM 3186 N N . SER B 1 183 ? -3.084 -7.02 -9.406 1 98.62 183 SER B N 1
ATOM 3187 C CA . SER B 1 183 ? -2.932 -6.832 -7.965 1 98.62 183 SER B CA 1
ATOM 3188 C C . SER B 1 183 ? -3.254 -5.398 -7.555 1 98.62 183 SER B C 1
ATOM 3190 O O . SER B 1 183 ? -3.053 -4.465 -8.336 1 98.62 183 SER B O 1
ATOM 3192 N N . THR B 1 184 ? -3.785 -5.238 -6.379 1 98.31 184 THR B N 1
ATOM 3193 C CA . THR B 1 184 ? -3.951 -3.91 -5.805 1 98.31 184 THR B CA 1
ATOM 3194 C C . THR B 1 184 ? -2.645 -3.42 -5.188 1 98.31 184 THR B C 1
ATOM 3196 O O . THR B 1 184 ? -1.714 -4.203 -4.988 1 98.31 184 THR B O 1
ATOM 3199 N N . ASN B 1 185 ? -2.604 -2.082 -4.938 1 98.38 185 ASN B N 1
ATOM 3200 C CA . ASN B 1 185 ? -1.605 -1.585 -3.998 1 98.38 185 ASN B CA 1
ATOM 3201 C C . ASN B 1 185 ? -1.923 -2.01 -2.566 1 98.38 185 ASN B C 1
ATOM 3203 O O . ASN B 1 185 ? -2.977 -2.592 -2.307 1 98.38 185 ASN B O 1
ATOM 3207 N N . TYR B 1 186 ? -0.964 -1.826 -1.69 1 98.75 186 TYR B N 1
ATOM 3208 C CA . TYR B 1 186 ? -1.188 -2.182 -0.294 1 98.75 186 TYR B CA 1
ATOM 3209 C C . TYR B 1 186 ? -2.041 -1.132 0.407 1 98.75 186 TYR B C 1
ATOM 3211 O O . TYR B 1 186 ? -1.806 0.069 0.257 1 98.75 186 TYR B O 1
ATOM 3219 N N . LEU B 1 187 ? -3.023 -1.527 1.112 1 98.62 187 LEU B N 1
ATOM 3220 C CA . LEU B 1 187 ? -3.871 -0.69 1.953 1 98.62 187 LEU B CA 1
ATOM 3221 C C . LEU B 1 187 ? -3.564 -0.915 3.43 1 98.62 187 LEU B C 1
ATOM 3223 O O . LEU B 1 187 ? -3.482 -2.059 3.885 1 98.62 187 LEU B O 1
ATOM 3227 N N . ALA B 1 188 ? -3.348 0.136 4.156 1 98.44 188 ALA B N 1
ATOM 3228 C CA . ALA B 1 188 ? -3.189 0.031 5.605 1 98.44 188 ALA B CA 1
ATOM 3229 C C . ALA B 1 188 ? -4.543 -0.094 6.297 1 98.44 188 ALA B C 1
ATOM 3231 O O . ALA B 1 188 ? -5.461 0.68 6.023 1 98.44 188 ALA B O 1
ATOM 3232 N N . VAL B 1 189 ? -4.648 -1.085 7.129 1 97.69 189 VAL B N 1
ATOM 3233 C CA . VAL B 1 189 ? -5.867 -1.293 7.902 1 97.69 189 VAL B CA 1
ATOM 3234 C C . VAL B 1 189 ? -5.512 -1.586 9.359 1 97.69 189 VAL B C 1
ATOM 3236 O O . VAL B 1 189 ? -4.418 -2.078 9.648 1 97.69 189 VAL B O 1
ATOM 3239 N N . PRO B 1 190 ? -6.43 -1.213 10.32 1 96.75 190 PRO B N 1
ATOM 3240 C CA . PRO B 1 190 ? -6.156 -1.595 11.711 1 96.75 190 PRO B CA 1
ATOM 3241 C C . PRO B 1 190 ? -6.004 -3.104 11.883 1 96.75 190 PRO B C 1
ATOM 3243 O O . PRO B 1 190 ? -6.637 -3.881 11.164 1 96.75 190 PRO B O 1
ATOM 3246 N N . ALA B 1 191 ? -5.133 -3.531 12.789 1 96.88 191 ALA B N 1
ATOM 3247 C CA . ALA B 1 191 ? -5.027 -4.945 13.133 1 96.88 191 ALA B CA 1
ATOM 3248 C C . ALA B 1 191 ? -6.359 -5.477 13.664 1 96.88 191 ALA B C 1
ATOM 3250 O O . ALA B 1 191 ? -7.105 -4.75 14.32 1 96.88 191 ALA B O 1
ATOM 3251 N N . GLY B 1 192 ? -6.59 -6.68 13.352 1 96.12 192 GLY B N 1
ATOM 3252 C CA . GLY B 1 192 ? -7.848 -7.277 13.781 1 96.12 192 GLY B CA 1
ATOM 3253 C C . GLY B 1 192 ? -8.312 -8.406 12.883 1 96.12 192 GLY B C 1
ATOM 3254 O O . GLY B 1 192 ? -7.551 -8.891 12.047 1 96.12 192 GLY B O 1
ATOM 3255 N N . SER B 1 193 ? -9.531 -8.852 13.148 1 97.19 193 SER B N 1
ATOM 3256 C CA . SER B 1 193 ? -10.164 -9.891 12.344 1 97.19 193 SER B CA 1
ATOM 3257 C C . SER B 1 193 ? -11.227 -9.312 11.422 1 97.19 193 SER B C 1
ATOM 3259 O O . SER B 1 193 ? -11.992 -8.422 11.828 1 97.19 193 SER B O 1
ATOM 3261 N N . TYR B 1 194 ? -11.195 -9.789 10.266 1 97.06 194 TYR B N 1
ATOM 3262 C CA . TYR B 1 194 ? -12.125 -9.289 9.25 1 97.06 194 TYR B CA 1
ATOM 3263 C C . TYR B 1 194 ? -12.867 -10.438 8.578 1 97.06 194 TYR B C 1
ATOM 3265 O O . TYR B 1 194 ? -12.281 -11.492 8.32 1 97.06 194 TYR B O 1
ATOM 3273 N N . SER B 1 195 ? -14.117 -10.203 8.312 1 97.44 195 SER B N 1
ATOM 3274 C CA . SER B 1 195 ? -14.875 -11.07 7.422 1 97.44 195 SER B CA 1
ATOM 3275 C C . SER B 1 195 ? -14.789 -10.594 5.977 1 97.44 195 SER B C 1
ATOM 3277 O O . SER B 1 195 ? -15.266 -9.508 5.648 1 97.44 195 SER B O 1
ATOM 3279 N N . LEU B 1 196 ? -14.219 -11.43 5.117 1 96.75 196 LEU B N 1
ATOM 3280 C CA . LEU B 1 196 ? -13.992 -11.047 3.73 1 96.75 196 LEU B CA 1
ATOM 3281 C C . LEU B 1 196 ? -14.961 -11.766 2.797 1 96.75 196 LEU B C 1
ATOM 3283 O O . LEU B 1 196 ? -15.352 -12.898 3.061 1 96.75 196 LEU B O 1
ATOM 3287 N N . SER B 1 197 ? -15.297 -11.055 1.772 1 96.69 197 SER B N 1
ATOM 3288 C CA . SER B 1 197 ? -16.094 -11.672 0.727 1 96.69 197 SER B CA 1
ATOM 3289 C C . SER B 1 197 ? -15.68 -11.188 -0.657 1 96.69 197 SER B C 1
ATOM 3291 O O . SER B 1 197 ? -15.211 -10.055 -0.806 1 96.69 197 SER B O 1
ATOM 3293 N N . LEU B 1 198 ? -15.766 -12.086 -1.596 1 96.5 198 LEU B N 1
ATOM 3294 C CA . LEU B 1 198 ? -15.555 -11.773 -3.004 1 96.5 198 LEU B CA 1
ATOM 3295 C C . LEU B 1 198 ? -16.891 -11.656 -3.744 1 96.5 198 LEU B C 1
ATOM 3297 O O . LEU B 1 198 ? -17.781 -12.484 -3.553 1 96.5 198 LEU B O 1
ATOM 3301 N N . ARG B 1 199 ? -16.984 -10.617 -4.512 1 96.56 199 ARG B N 1
ATOM 3302 C CA . ARG B 1 199 ? -18.188 -10.344 -5.289 1 96.56 199 ARG B CA 1
ATOM 3303 C C . ARG B 1 199 ? -17.828 -9.938 -6.719 1 96.56 199 ARG B C 1
ATOM 3305 O O . ARG B 1 199 ? -16.812 -9.305 -6.953 1 96.56 199 ARG B O 1
ATOM 3312 N N . PRO B 1 200 ? -18.719 -10.406 -7.66 1 96.12 200 PRO B N 1
ATOM 3313 C CA . PRO B 1 200 ? -18.469 -9.852 -8.992 1 96.12 200 PRO B CA 1
ATOM 3314 C C . PRO B 1 200 ? -18.469 -8.32 -9 1 96.12 200 PRO B C 1
ATOM 3316 O O . PRO B 1 200 ? -19.266 -7.691 -8.297 1 96.12 200 PRO B O 1
ATOM 3319 N N . ALA B 1 201 ? -17.547 -7.828 -9.75 1 97.56 201 ALA B N 1
ATOM 3320 C CA . ALA B 1 201 ? -17.391 -6.375 -9.781 1 97.56 201 ALA B CA 1
ATOM 3321 C C . ALA B 1 201 ? -18.719 -5.691 -10.07 1 97.56 201 ALA B C 1
ATOM 3323 O O . ALA B 1 201 ? -19.422 -6.051 -11.023 1 97.56 201 ALA B O 1
ATOM 3324 N N . GLY B 1 202 ? -19.078 -4.746 -9.266 1 97 202 GLY B N 1
ATOM 3325 C CA . GLY B 1 202 ? -20.266 -3.945 -9.469 1 97 202 GLY B CA 1
ATOM 3326 C C . GLY B 1 202 ? -21.531 -4.617 -8.961 1 97 202 GLY B C 1
ATOM 3327 O O . GLY B 1 202 ? -22.625 -4.062 -9.078 1 97 202 GLY B O 1
ATOM 3328 N N . ASP B 1 203 ? -21.422 -5.766 -8.477 1 96.06 203 ASP B N 1
ATOM 3329 C CA . ASP B 1 203 ? -22.562 -6.512 -7.945 1 96.06 203 ASP B CA 1
ATOM 3330 C C . ASP B 1 203 ? -22.438 -6.703 -6.434 1 96.06 203 ASP B C 1
ATOM 3332 O O . ASP B 1 203 ? -21.984 -7.754 -5.973 1 96.06 203 ASP B O 1
ATOM 3336 N N . ALA B 1 204 ? -22.922 -5.852 -5.691 1 94 204 ALA B N 1
ATOM 3337 C CA . ALA B 1 204 ? -22.734 -5.82 -4.242 1 94 204 ALA B CA 1
ATOM 3338 C C . ALA B 1 204 ? -23.547 -6.918 -3.561 1 94 204 ALA B C 1
ATOM 3340 O O . ALA B 1 204 ? -23.281 -7.27 -2.408 1 94 204 ALA B O 1
ATOM 3341 N N . GLU B 1 205 ? -24.453 -7.535 -4.188 1 95.25 205 GLU B N 1
ATOM 3342 C CA . GLU B 1 205 ? -25.391 -8.453 -3.557 1 95.25 205 GLU B CA 1
ATOM 3343 C C . GLU B 1 205 ? -24.906 -9.898 -3.658 1 95.25 205 GLU B C 1
ATOM 3345 O O . GLU B 1 205 ? -25.188 -10.719 -2.779 1 95.25 205 GLU B O 1
ATOM 3350 N N . THR B 1 206 ? -24.281 -10.242 -4.68 1 95.62 206 THR B N 1
ATOM 3351 C CA . THR B 1 206 ? -23.875 -11.625 -4.934 1 95.62 206 THR B CA 1
ATOM 3352 C C . THR B 1 206 ? -22.531 -11.914 -4.285 1 95.62 206 THR B C 1
ATOM 3354 O O . THR B 1 206 ? -21.531 -11.258 -4.586 1 95.62 206 THR B O 1
ATOM 3357 N N . VAL B 1 207 ? -22.484 -12.883 -3.404 1 95.38 207 VAL B N 1
ATOM 3358 C CA . VAL B 1 207 ? -21.25 -13.336 -2.771 1 95.38 207 VAL B CA 1
ATOM 3359 C C . VAL B 1 207 ? -20.781 -14.641 -3.408 1 95.38 207 VAL B C 1
ATOM 3361 O O . VAL B 1 207 ? -21.531 -15.625 -3.441 1 95.38 207 VAL B O 1
ATOM 3364 N N . VAL B 1 208 ? -19.531 -14.688 -3.9 1 93.88 208 VAL B N 1
ATOM 3365 C CA . VAL B 1 208 ? -19.062 -15.898 -4.578 1 93.88 208 VAL B CA 1
ATOM 3366 C C . VAL B 1 208 ? -18.109 -16.656 -3.674 1 93.88 208 VAL B C 1
ATOM 3368 O O . VAL B 1 208 ? -17.844 -17.844 -3.893 1 93.88 208 VAL B O 1
ATOM 3371 N N . ALA B 1 209 ? -17.516 -16.047 -2.758 1 92.81 209 ALA B N 1
ATOM 3372 C CA . ALA B 1 209 ? -16.641 -16.672 -1.773 1 92.81 209 ALA B CA 1
ATOM 3373 C C . ALA B 1 209 ? -16.547 -15.844 -0.5 1 92.81 209 ALA B C 1
ATOM 3375 O O . ALA B 1 209 ? -16.641 -14.617 -0.549 1 92.81 209 ALA B O 1
ATOM 3376 N N . GLU B 1 210 ? -16.422 -16.484 0.645 1 94.19 210 GLU B N 1
ATOM 3377 C CA . GLU B 1 210 ? -16.266 -15.844 1.944 1 94.19 210 GLU B CA 1
ATOM 3378 C C . GLU B 1 210 ? -15.133 -16.5 2.74 1 94.19 210 GLU B C 1
ATOM 3380 O O . GLU B 1 210 ? -14.945 -17.719 2.682 1 94.19 210 GLU B O 1
ATOM 3385 N N . PHE B 1 211 ? -14.438 -15.703 3.404 1 91.75 211 PHE B N 1
ATOM 3386 C CA . PHE B 1 211 ? -13.398 -16.219 4.289 1 91.75 211 PHE B CA 1
ATOM 3387 C C . PHE B 1 211 ? -13.086 -15.219 5.395 1 91.75 211 PHE B C 1
ATOM 3389 O O . PHE B 1 211 ? -13.383 -14.031 5.266 1 91.75 211 PHE B O 1
ATOM 3396 N N . ASP B 1 212 ? -12.539 -15.727 6.504 1 95.12 212 ASP B N 1
ATOM 3397 C CA . ASP B 1 212 ? -12.086 -14.875 7.602 1 95.12 212 ASP B CA 1
ATOM 3398 C C . ASP B 1 212 ? -10.57 -14.695 7.566 1 95.12 212 ASP B C 1
ATOM 3400 O O . ASP B 1 212 ? -9.844 -15.602 7.145 1 95.12 212 ASP B O 1
ATOM 3404 N N . ALA B 1 213 ? -10.188 -13.523 7.93 1 96 213 ALA B N 1
ATOM 3405 C CA . ALA B 1 213 ? -8.75 -13.242 8 1 96 213 ALA B CA 1
ATOM 3406 C C . ALA B 1 213 ? -8.422 -12.422 9.242 1 96 213 ALA B C 1
ATOM 3408 O O . ALA B 1 213 ? -9.172 -11.516 9.617 1 96 213 ALA B O 1
ATOM 3409 N N . THR B 1 214 ? -7.379 -12.789 9.898 1 97.06 214 THR B N 1
ATOM 3410 C CA . THR B 1 214 ? -6.801 -11.992 10.969 1 97.06 214 THR B CA 1
ATOM 3411 C C . THR B 1 214 ? -5.488 -11.352 10.523 1 97.06 214 THR B C 1
ATOM 3413 O O . THR B 1 214 ? -4.625 -12.031 9.961 1 97.06 214 THR B O 1
ATOM 3416 N N . VAL B 1 215 ? -5.438 -10.078 10.719 1 96.88 215 VAL B N 1
ATOM 3417 C CA . VAL B 1 215 ? -4.223 -9.375 10.32 1 96.88 215 VAL B CA 1
ATOM 3418 C C . VAL B 1 215 ? -3.592 -8.695 11.531 1 96.88 215 VAL B C 1
ATOM 3420 O O . VAL B 1 215 ? -4.301 -8.234 12.43 1 96.88 215 VAL B O 1
ATOM 3423 N N . GLU B 1 216 ? -2.268 -8.578 11.508 1 95.81 216 GLU B N 1
ATOM 3424 C CA . GLU B 1 216 ? -1.5 -8.055 12.633 1 95.81 216 GLU B CA 1
ATOM 3425 C C . GLU B 1 216 ? -0.793 -6.754 12.258 1 95.81 216 GLU B C 1
ATOM 3427 O O . GLU B 1 216 ? -0.41 -6.562 11.102 1 95.81 216 GLU B O 1
ATOM 3432 N N . ALA B 1 217 ? -0.648 -5.883 13.273 1 93.94 217 ALA B N 1
ATOM 3433 C CA . ALA B 1 217 ? 0.116 -4.656 13.07 1 93.94 217 ALA B CA 1
ATOM 3434 C C . ALA B 1 217 ? 1.535 -4.965 12.602 1 93.94 217 ALA B C 1
ATOM 3436 O O . ALA B 1 217 ? 2.145 -5.941 13.055 1 93.94 217 ALA B O 1
ATOM 3437 N N . GLY B 1 218 ? 1.987 -4.141 11.68 1 94.06 218 GLY B N 1
ATOM 3438 C CA . GLY B 1 218 ? 3.367 -4.246 11.234 1 94.06 218 GLY B CA 1
ATOM 3439 C C . GLY B 1 218 ? 3.586 -5.371 10.242 1 94.06 218 GLY B C 1
ATOM 3440 O O . GLY B 1 218 ? 4.723 -5.66 9.859 1 94.06 218 GLY B O 1
ATOM 3441 N N . THR B 1 219 ? 2.518 -6.012 9.836 1 96.56 219 THR B N 1
ATOM 3442 C CA . THR B 1 219 ? 2.629 -7.137 8.914 1 96.56 219 THR B CA 1
ATOM 3443 C C . THR B 1 219 ? 1.913 -6.836 7.602 1 96.56 219 THR B C 1
ATOM 3445 O O . THR B 1 219 ? 0.832 -6.242 7.602 1 96.56 219 THR B O 1
ATOM 3448 N N . ALA B 1 220 ? 2.504 -7.199 6.508 1 98.25 220 ALA B N 1
ATOM 3449 C CA . ALA B 1 220 ? 1.909 -7.039 5.184 1 98.25 220 ALA B CA 1
ATOM 3450 C C . ALA B 1 220 ? 1.447 -8.383 4.625 1 98.25 220 ALA B C 1
ATOM 3452 O O . ALA B 1 220 ? 2.162 -9.383 4.723 1 98.25 220 ALA B O 1
ATOM 3453 N N . TYR B 1 221 ? 0.253 -8.352 4.02 1 98.12 221 TYR B N 1
ATOM 3454 C CA . TYR B 1 221 ? -0.353 -9.57 3.506 1 98.12 221 TYR B CA 1
ATOM 3455 C C . TYR B 1 221 ? -0.76 -9.406 2.047 1 98.12 221 TYR B C 1
ATOM 3457 O O . TYR B 1 221 ? -1.2 -8.336 1.636 1 98.12 221 TYR B O 1
ATOM 3465 N N . THR B 1 222 ? -0.638 -10.453 1.342 1 98.06 222 THR B N 1
ATOM 3466 C CA . THR B 1 222 ? -1.322 -10.594 0.062 1 98.06 222 THR B CA 1
ATOM 3467 C C . THR B 1 222 ? -2.375 -11.695 0.132 1 98.06 222 THR B C 1
ATOM 3469 O O . THR B 1 222 ? -2.076 -12.82 0.536 1 98.06 222 THR B O 1
ATOM 3472 N N . ALA B 1 223 ? -3.551 -11.367 -0.16 1 97.31 223 ALA B N 1
ATOM 3473 C CA . ALA B 1 223 ? -4.609 -12.359 -0.361 1 97.31 223 ALA B CA 1
ATOM 3474 C C . ALA B 1 223 ? -4.82 -12.641 -1.845 1 97.31 223 ALA B C 1
ATOM 3476 O O . ALA B 1 223 ? -5.332 -11.789 -2.58 1 97.31 223 ALA B O 1
ATOM 3477 N N . SER B 1 224 ? -4.5 -13.805 -2.328 1 97.81 224 SER B N 1
ATOM 3478 C CA . SER B 1 224 ? -4.645 -14.195 -3.727 1 97.81 224 SER B CA 1
ATOM 3479 C C . SER B 1 224 ? -5.898 -15.039 -3.938 1 97.81 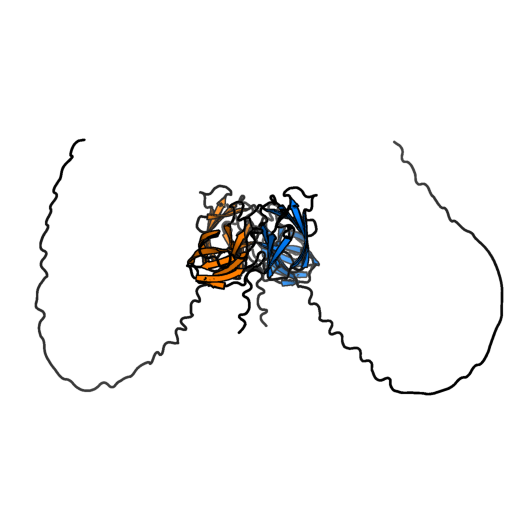224 SER B C 1
ATOM 3481 O O . SER B 1 224 ? -6.082 -16.062 -3.277 1 97.81 224 SER B O 1
ATOM 3483 N N . ALA B 1 225 ? -6.73 -14.539 -4.785 1 97.31 225 ALA B N 1
ATOM 3484 C CA . ALA B 1 225 ? -7.848 -15.375 -5.215 1 97.31 225 ALA B CA 1
ATOM 3485 C C . ALA B 1 225 ? -7.395 -16.406 -6.242 1 97.31 225 ALA B C 1
ATOM 3487 O O . ALA B 1 225 ? -7.059 -16.062 -7.375 1 97.31 225 ALA B O 1
ATOM 3488 N N . ILE B 1 226 ? -7.434 -17.656 -5.855 1 97.31 226 ILE B N 1
ATOM 3489 C CA . ILE B 1 226 ? -6.93 -18.703 -6.727 1 97.31 226 ILE B CA 1
ATOM 3490 C C . ILE B 1 226 ? -8.023 -19.734 -6.98 1 97.31 226 ILE B C 1
ATOM 3492 O O . ILE B 1 226 ? -9.078 -19.703 -6.332 1 97.31 226 ILE B O 1
ATOM 3496 N N . GLY B 1 227 ? -7.754 -20.625 -7.934 1 97.19 227 GLY B N 1
ATOM 3497 C CA . GLY B 1 227 ? -8.727 -21.656 -8.297 1 97.19 227 GLY B CA 1
ATOM 3498 C C . GLY B 1 227 ? -9.758 -21.156 -9.289 1 97.19 227 GLY B C 1
ATOM 3499 O O . GLY B 1 227 ? -9.586 -20.109 -9.914 1 97.19 227 GLY B O 1
ATOM 3500 N N . TYR B 1 228 ? -10.805 -22 -9.461 1 96.69 228 TYR B N 1
ATOM 3501 C CA . TYR B 1 228 ? -11.844 -21.734 -10.453 1 96.69 228 TYR B CA 1
ATOM 3502 C C . TYR B 1 228 ? -13.133 -21.281 -9.781 1 96.69 228 TYR B C 1
ATOM 3504 O O . TYR B 1 228 ? -13.508 -21.781 -8.727 1 96.69 228 TYR B O 1
ATOM 3512 N N . LEU B 1 229 ? -13.742 -20.266 -10.422 1 95.31 229 LEU B N 1
ATOM 3513 C CA . LEU B 1 229 ? -15.109 -19.938 -10.023 1 95.31 229 LEU B CA 1
ATOM 3514 C C . LEU B 1 229 ? -16.047 -21.109 -10.312 1 95.31 229 LEU B C 1
ATOM 3516 O O . LEU B 1 229 ? -16.875 -21.469 -9.477 1 95.31 229 LEU B O 1
ATOM 3520 N N . GLN B 1 230 ? -15.859 -21.672 -11.508 1 94.44 230 GLN B N 1
ATOM 3521 C CA . GLN B 1 230 ? -16.547 -22.891 -11.938 1 94.44 230 GLN B CA 1
ATOM 3522 C C . GLN B 1 230 ? -15.539 -23.953 -12.344 1 94.44 230 GLN B C 1
ATOM 3524 O O . GLN B 1 230 ? -15.188 -24.078 -13.523 1 94.44 230 GLN B O 1
ATOM 3529 N N . PRO B 1 231 ? -15.195 -24.781 -11.406 1 94.38 231 PRO B N 1
ATOM 3530 C CA . PRO B 1 231 ? -14.18 -25.781 -11.711 1 94.38 231 PRO B CA 1
ATOM 3531 C C . PRO B 1 231 ? -14.633 -26.766 -12.789 1 94.38 231 PRO B C 1
ATOM 3533 O O . PRO B 1 231 ? -15.789 -27.203 -12.789 1 94.38 231 PRO B O 1
ATOM 3536 N N . PRO B 1 232 ? -13.727 -27.078 -13.664 1 93.5 232 PRO B N 1
ATOM 3537 C CA . PRO B 1 232 ? -14.031 -28.172 -14.586 1 93.5 232 PRO B CA 1
ATOM 3538 C C . PRO B 1 232 ? -14.109 -29.531 -13.875 1 93.5 232 PRO B C 1
ATOM 3540 O O . PRO B 1 232 ? -13.695 -29.641 -12.719 1 93.5 232 PRO B O 1
ATOM 3543 N N . ALA B 1 233 ? -14.617 -30.5 -14.602 1 91.19 233 ALA B N 1
ATOM 3544 C CA . ALA B 1 233 ? -14.883 -31.797 -14.008 1 91.19 233 ALA B CA 1
ATOM 3545 C C . ALA B 1 233 ? -13.586 -32.438 -13.523 1 91.19 233 ALA B C 1
ATOM 3547 O O . ALA B 1 233 ? -13.578 -33.125 -12.492 1 91.19 233 ALA B O 1
ATOM 3548 N N . ASP B 1 234 ? -12.508 -32.25 -14.172 1 88.06 234 ASP B N 1
ATOM 3549 C CA . ASP B 1 234 ? -11.242 -32.938 -13.844 1 88.06 234 ASP B CA 1
ATOM 3550 C C . ASP B 1 234 ? -10.484 -32.156 -12.766 1 88.06 234 ASP B C 1
ATOM 3552 O O . ASP B 1 234 ? -9.406 -32.562 -12.344 1 88.06 234 ASP B O 1
ATOM 3556 N N . ALA B 1 235 ? -11 -31.062 -12.273 1 90 235 ALA B N 1
ATOM 3557 C CA . ALA B 1 235 ? -10.383 -30.25 -11.234 1 90 235 ALA B CA 1
ATOM 3558 C C . ALA B 1 235 ? -11.43 -29.766 -10.227 1 90 235 ALA B C 1
ATOM 3560 O O . ALA B 1 235 ? -11.406 -28.594 -9.812 1 90 235 ALA B O 1
ATOM 3561 N N . ALA B 1 236 ? -12.305 -30.609 -9.859 1 87 236 ALA B N 1
ATOM 3562 C CA . ALA B 1 236 ? -13.438 -30.266 -9 1 87 236 ALA B CA 1
ATOM 3563 C C . ALA B 1 236 ? -12.961 -29.797 -7.625 1 87 236 ALA B C 1
ATOM 3565 O O . ALA B 1 236 ? -13.68 -29.062 -6.93 1 87 236 ALA B O 1
ATOM 3566 N N . ASP B 1 237 ? -11.711 -30.125 -7.25 1 91.19 237 ASP B N 1
ATOM 3567 C CA . ASP B 1 237 ? -11.188 -29.781 -5.93 1 91.19 237 ASP B CA 1
ATOM 3568 C C . ASP B 1 237 ? -10.453 -28.438 -5.961 1 91.19 237 ASP B C 1
ATOM 3570 O O . ASP B 1 237 ? -9.898 -28.016 -4.949 1 91.19 237 ASP B O 1
ATOM 3574 N N . ARG B 1 238 ? -10.492 -27.797 -7.082 1 94.31 238 ARG B N 1
ATOM 3575 C CA . ARG B 1 238 ? -9.773 -26.547 -7.234 1 94.31 238 ARG B CA 1
ATOM 3576 C C . ARG B 1 238 ? -10.734 -25.359 -7.34 1 94.31 238 ARG B C 1
ATOM 3578 O O . ARG B 1 238 ? -10.594 -24.516 -8.219 1 94.31 238 ARG B O 1
ATOM 3585 N N . GLY B 1 239 ? -11.617 -25.297 -6.332 1 93.25 239 GLY B N 1
ATOM 3586 C CA . GLY B 1 239 ? -12.547 -24.188 -6.281 1 93.25 239 GLY B CA 1
ATOM 3587 C C . GLY B 1 239 ? -11.898 -22.891 -5.863 1 93.25 239 GLY B C 1
ATOM 3588 O O . GLY B 1 239 ? -10.719 -22.859 -5.512 1 93.25 239 GLY B O 1
ATOM 3589 N N . LEU B 1 240 ? -12.664 -21.891 -5.992 1 94.06 240 LEU B N 1
ATOM 3590 C CA . LEU B 1 240 ? -12.188 -20.547 -5.66 1 94.06 240 LEU B CA 1
ATOM 3591 C C . LEU B 1 240 ? -11.836 -20.438 -4.176 1 94.06 240 LEU B C 1
ATOM 3593 O O . LEU B 1 240 ? -12.656 -20.781 -3.318 1 94.06 240 LEU B O 1
ATOM 3597 N N . GLU B 1 241 ? -10.672 -20.031 -3.895 1 92.25 241 GLU B N 1
ATOM 3598 C CA . GLU B 1 241 ? -10.219 -19.844 -2.52 1 92.25 241 GLU B CA 1
ATOM 3599 C C . GLU B 1 241 ? -9.234 -18.688 -2.418 1 92.25 241 GLU B C 1
ATOM 3601 O O . GLU B 1 241 ? -8.797 -18.141 -3.4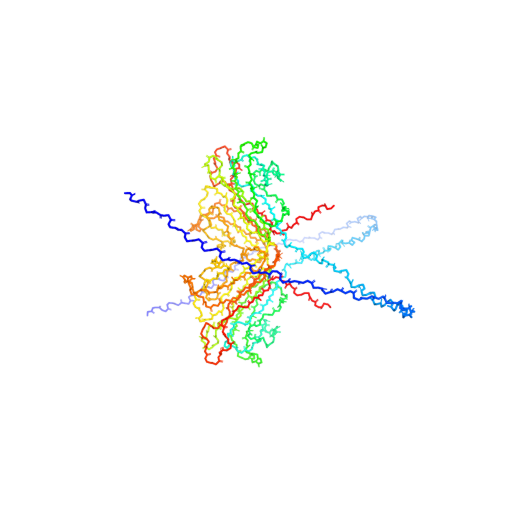36 1 92.25 241 GLU B O 1
ATOM 3606 N N . ALA B 1 242 ? -9.031 -18.312 -1.195 1 92.56 242 ALA B N 1
ATOM 3607 C CA . ALA B 1 242 ? -8.047 -17.266 -0.936 1 92.56 242 ALA B CA 1
ATOM 3608 C C . ALA B 1 242 ? -6.754 -17.859 -0.368 1 92.56 242 ALA B C 1
ATOM 3610 O O . ALA B 1 242 ? -6.777 -18.531 0.664 1 92.56 242 ALA B O 1
ATOM 3611 N N . ALA B 1 243 ? -5.684 -17.703 -1.065 1 94.56 243 ALA B N 1
ATOM 3612 C CA . ALA B 1 243 ? -4.359 -18 -0.526 1 94.56 243 ALA B CA 1
ATOM 3613 C C . ALA B 1 243 ? -3.729 -16.75 0.096 1 94.56 243 ALA B C 1
ATOM 3615 O O . ALA B 1 243 ? -3.395 -15.797 -0.611 1 94.56 243 ALA B O 1
ATOM 3616 N N . ILE B 1 244 ? -3.568 -16.75 1.409 1 94.81 244 ILE B N 1
ATOM 3617 C CA . ILE B 1 244 ? -3.031 -15.586 2.105 1 94.81 244 ILE B CA 1
ATOM 3618 C C . ILE B 1 244 ? -1.561 -15.82 2.447 1 94.81 244 ILE B C 1
ATOM 3620 O O . ILE B 1 244 ? -1.196 -16.891 2.941 1 94.81 244 ILE B O 1
ATOM 3624 N N . SER B 1 245 ? -0.761 -14.914 2.16 1 96.56 245 SER B N 1
ATOM 3625 C CA . SER B 1 245 ? 0.662 -14.992 2.473 1 96.56 245 SER B CA 1
ATOM 3626 C C . SER B 1 245 ? 1.149 -13.719 3.154 1 96.56 245 SER B C 1
ATOM 3628 O O . SER B 1 245 ? 0.587 -12.648 2.945 1 96.56 245 SER B O 1
ATOM 3630 N N . VAL B 1 246 ? 2.199 -13.828 4.012 1 97.5 246 VAL B N 1
ATOM 3631 C CA . VAL B 1 246 ? 2.889 -12.688 4.609 1 97.5 246 VAL B CA 1
ATOM 3632 C C . VAL B 1 246 ? 3.996 -12.203 3.674 1 97.5 246 VAL B C 1
ATOM 3634 O O . VAL B 1 246 ? 4.758 -13.016 3.135 1 97.5 246 VAL B O 1
ATOM 3637 N N . ASP B 1 247 ? 4.074 -10.953 3.49 1 97.88 247 ASP B N 1
ATOM 3638 C CA . ASP B 1 247 ? 5.051 -10.391 2.564 1 97.88 247 ASP B CA 1
ATOM 3639 C C . ASP B 1 247 ? 6.219 -9.75 3.316 1 97.88 247 ASP B C 1
ATOM 3641 O O . ASP B 1 247 ? 6.02 -9.109 4.352 1 97.88 247 ASP B O 1
ATOM 3645 N N . GLY B 1 248 ? 7.422 -9.867 2.691 1 93.62 248 GLY B N 1
ATOM 3646 C CA . GLY B 1 248 ? 8.609 -9.188 3.184 1 93.62 248 GLY B CA 1
ATOM 3647 C C . GLY B 1 248 ? 9.25 -9.891 4.363 1 93.62 248 GLY B C 1
ATOM 3648 O O . GLY B 1 248 ? 10.25 -9.414 4.906 1 93.62 248 GLY B O 1
ATOM 3649 N N . ALA B 1 249 ? 8.711 -10.93 4.867 1 78.31 249 ALA B N 1
ATOM 3650 C CA . ALA B 1 249 ? 9.273 -11.664 5.996 1 78.31 249 ALA B CA 1
ATOM 3651 C C . ALA B 1 249 ? 10.273 -12.711 5.527 1 78.31 249 ALA B C 1
ATOM 3653 O O . ALA B 1 249 ? 9.938 -13.57 4.703 1 78.31 249 ALA B O 1
ATOM 3654 N N . MET B 1 250 ? 11.562 -12.383 5.836 1 66.12 250 MET B N 1
ATOM 3655 C CA . MET B 1 250 ? 12.578 -13.359 5.438 1 66.12 250 MET B CA 1
ATOM 3656 C C . MET B 1 250 ? 12.633 -14.523 6.426 1 66.12 250 MET B C 1
ATOM 3658 O O . MET B 1 250 ? 12.422 -14.328 7.625 1 66.12 250 MET B O 1
ATOM 3662 N N . SER B 1 251 ? 12.227 -15.625 6.055 1 53.16 251 SER B N 1
ATOM 3663 C CA . SER B 1 251 ? 12.367 -16.781 6.949 1 53.16 251 SER B CA 1
ATOM 3664 C C . SER B 1 251 ? 13.758 -16.828 7.57 1 53.16 251 SER B C 1
ATOM 3666 O O . SER B 1 251 ? 14.742 -16.438 6.938 1 53.16 251 SER B O 1
ATOM 3668 N N . ALA B 1 252 ? 13.883 -16.719 8.953 1 41.97 252 ALA B N 1
ATOM 3669 C CA . ALA B 1 252 ? 15.125 -16.969 9.672 1 41.97 252 ALA B CA 1
ATOM 3670 C C . ALA B 1 252 ? 15.836 -18.203 9.125 1 41.97 252 ALA B C 1
ATOM 3672 O O . ALA B 1 252 ? 15.203 -19.234 8.883 1 41.97 252 ALA B O 1
ATOM 3673 N N . SER B 1 253 ? 16.891 -18 8.383 1 31.25 253 SER B N 1
ATOM 3674 C CA . SER B 1 253 ? 17.766 -19.141 8.109 1 31.25 253 SER B CA 1
ATOM 3675 C C . SER B 1 253 ? 17.875 -20.047 9.32 1 31.25 253 SER B C 1
ATOM 3677 O O . SER B 1 253 ? 17.969 -19.578 10.453 1 31.25 253 SER B O 1
ATOM 3679 N N . ASP B 1 254 ? 17.219 -21.172 9.336 1 31.62 254 ASP B N 1
ATOM 3680 C CA . ASP B 1 254 ? 17.75 -22.172 10.258 1 31.62 254 ASP B CA 1
ATOM 3681 C C . ASP B 1 254 ? 19.281 -22.125 10.281 1 31.62 254 ASP B C 1
ATOM 3683 O O . ASP B 1 254 ? 19.938 -22.406 9.273 1 31.62 254 ASP B O 1
ATOM 3687 N N . ASP B 1 255 ? 19.891 -21.156 10.953 1 27.81 255 ASP B N 1
ATOM 3688 C CA . ASP B 1 255 ? 21.172 -21.641 11.469 1 27.81 255 ASP B CA 1
ATOM 3689 C C . ASP B 1 255 ? 20.984 -22.875 12.336 1 27.81 255 ASP B C 1
ATOM 3691 O O . ASP B 1 255 ? 20.031 -22.953 13.125 1 27.81 255 ASP B O 1
#

Foldseek 3Di:
DDPDDDDDPDDPDDDDYYDDDDDDDDDDDDDDDDDDDDDDDDPPDDPPPPPVPVFQWEWEKEAEAAPAAFFKWKDKQNHTDDARHGHGDIGGIDTDHFAKIWMFMGHGPCRPDTLDIDIDGDARAYWYFYFYDYSVVSPTDTDIATDALAEKEKEAEAAPAAAFKFKDWPLHTDGARHGHGDMDGIGGDHFAKTKMFIGHGPDSPDTQDIDMDGTGGNWYKYWYFWFYSDDDPVPNVRHTDIDMDIPPDDPPPPD/DDDPDDDDDDDDDDDPDDDDDDDDDDDDDDDDDDDDDCVDDPPPPDDVPVPVPVFQWEWEKEAEAAPAAFFKWKDKQNHTDDARHGHGDIGGIDTDHFAKIWMFMGHGPCRPDTLDIDIDGDARAYWYFYFYDYSVVSGTDTDIATDALAEKEKEAEAAPAAAFKFKDWPLHTDGARHGHGDMDGIGGDHFAKTKMFIGHGPDSPDTQDIDMDGTGGNWYKYWYFWFYSDDDPVPNVRHTDIDMDIPPDDPPPPD

InterPro domains:
  IPR006311 Twin-arginine translocation pathway, signal sequence [PS51318] (1-27)
  IPR025510 Domain of unknown function DUF4397 [PF14344] (58-149)
  IPR025510 Domain of unknown function DUF4397 [PF14344] (151-229)

Nearest PDB structures (foldseek):
  5a9d-assembly1_B  TM=4.126E-01  e=2.027E-09  Mus musculus
  7pmw-assembly1_A  TM=4.009E-01  e=9.037E-09  Homo sapiens
  7s8u-assembly1_A  TM=4.059E-01  e=2.239E-08  Equus caballus
  7pmx-assembly1_A  TM=3.987E-01  e=3.432E-08  Homo sapiens
  5a9i-assembly3_C  TM=3.771E-01  e=4.450E-07  Rattus norvegicus

pLDDT: mean 78.46, std 31.1, range [15.02, 98.88]

Solvent-accessible surface area (backbone atoms only — not comparable to full-atom values): 29225 Å² total; per-residue (Å²): 134,89,78,87,82,79,88,71,92,67,90,71,89,77,81,90,88,86,87,89,82,91,85,89,79,89,77,86,76,87,75,86,84,86,83,83,86,72,86,58,81,80,72,75,71,75,76,68,70,68,69,70,74,73,68,70,57,13,29,42,21,43,29,32,38,20,75,76,43,68,35,27,23,36,24,51,72,84,38,76,77,44,72,57,46,43,66,73,40,64,54,70,67,40,80,41,75,53,43,75,40,41,40,35,34,18,46,44,95,34,85,84,48,68,67,39,74,48,81,47,76,45,50,22,19,24,33,37,39,33,33,23,32,28,59,91,79,68,53,43,41,74,44,83,42,64,27,45,40,6,12,29,42,25,46,31,28,35,19,74,74,37,68,37,27,21,36,26,46,72,87,37,83,72,46,71,63,42,34,62,77,37,63,57,54,30,37,44,39,55,32,44,74,41,48,33,36,36,17,50,43,94,37,90,80,53,72,80,44,75,49,75,47,74,45,47,58,65,39,33,34,39,41,28,35,27,29,19,72,74,46,50,86,93,39,64,87,37,44,60,42,73,52,73,44,75,39,52,67,73,74,75,71,82,121,129,89,75,89,82,77,90,70,94,68,89,72,87,81,75,87,74,81,79,84,81,72,88,74,78,86,85,82,86,78,87,80,78,72,86,73,78,76,75,74,77,80,72,71,73,72,79,70,64,68,63,66,73,70,66,68,56,13,29,42,22,44,29,32,37,21,75,75,42,70,36,28,24,36,22,52,72,86,39,76,77,44,72,58,46,42,65,73,42,65,54,72,66,42,81,42,77,52,44,76,40,43,40,35,33,18,47,44,95,34,86,85,48,68,67,39,74,48,79,48,75,44,50,22,20,25,33,37,39,32,32,24,33,29,59,92,81,69,53,43,42,74,43,82,40,63,26,45,39,6,12,30,41,24,45,32,30,36,18,75,72,39,68,37,26,21,36,27,45,72,88,36,83,71,45,70,61,42,34,63,78,37,62,56,54,31,38,44,39,57,32,44,75,42,49,33,35,36,16,51,43,94,37,90,80,53,74,78,44,75,48,75,47,75,46,47,57,64,38,32,35,38,40,27,36,28,27,20,71,75,46,51,88,94,39,64,85,37,45,60,44,73,51,71,45,76,39,54,67,72,73,75,71,84,120